Protein AF-0000000084929430 (afdb_homodimer)

Foldseek 3Di:
DPPPPVPVPQQFAEDEEQAEDQQLCSVVLQVLLCQFAVAAEAELCVQPLVVQLVVCVVVVHHSLEDDDPCCVPPRVVVSVVSQVVVCCVQSLVRGHYYYYDNCQVQLQDPVNVVVVVVVSVVRRHDYAYEYRAEDLVSSLVRLVVVPDSSCVVCNVVVVVVPVVDDSPDDRPDDHHYHYRYPPDPDHSSVSSSVVSVVVCVVSVHHTD/DPPPPVPPPQQFAEEEEQAEDQQLCSVVLQVLLCQFAVAAEAELCVQPLVVQLVVCVVVVHHSLEDDDPCCVPPRVVVSVVSQVVVCCVQSLVRGHYYYYDNCQVQLQDPVNVVVVVVVSVVRRHDYAYEYRAEDLVSSLVRLVVVPDSSCVVCNVVVVVVPVVDDSPDDRPDDHHYHYRYPPDPDHSSVSSSVVSVVVCVVSVHHTD

Structure (mmCIF, N/CA/C/O backbone):
data_AF-0000000084929430-model_v1
#
loop_
_entity.id
_entity.type
_entity.pdbx_description
1 polymer 'Putative P-loop ATPase'
#
loop_
_atom_site.group_PDB
_atom_site.id
_atom_site.type_symbol
_atom_site.label_atom_id
_atom_site.label_alt_id
_atom_site.label_comp_id
_atom_site.label_asym_id
_atom_site.label_entity_id
_atom_site.label_seq_id
_atom_site.pdbx_PDB_ins_code
_atom_site.Cartn_x
_atom_site.Cartn_y
_atom_site.Cartn_z
_atom_site.occupancy
_atom_site.B_iso_or_equiv
_atom_site.auth_seq_id
_atom_site.auth_comp_id
_atom_site.auth_asym_id
_atom_site.auth_atom_id
_atom_site.pdbx_PDB_model_num
ATOM 1 N N . MET A 1 1 ? -38.469 -23.625 24.766 1 29.19 1 MET A N 1
ATOM 2 C CA . MET A 1 1 ? -38.219 -22.484 23.891 1 29.19 1 MET A CA 1
ATOM 3 C C . MET A 1 1 ? -36.719 -22.156 23.828 1 29.19 1 MET A C 1
ATOM 5 O O . MET A 1 1 ? -36.156 -21.641 24.797 1 29.19 1 MET A O 1
ATOM 9 N N . SER A 1 2 ? -35.844 -23.062 23.25 1 34.91 2 SER A N 1
ATOM 10 C CA . SER A 1 2 ? -34.406 -23.016 23.078 1 34.91 2 SER A CA 1
ATOM 11 C C . SER A 1 2 ? -33.969 -21.734 22.359 1 34.91 2 SER A C 1
ATOM 13 O O . SER A 1 2 ? -34.375 -21.5 21.219 1 34.91 2 SER A O 1
ATOM 15 N N . THR A 1 3 ? -33.812 -20.656 23.125 1 34.12 3 THR A N 1
ATOM 16 C CA . THR A 1 3 ? -33.312 -19.391 22.578 1 34.12 3 THR A CA 1
ATOM 17 C C . THR A 1 3 ? -32.062 -19.641 21.703 1 34.12 3 THR A C 1
ATOM 19 O O . THR A 1 3 ? -31.078 -20.188 22.172 1 34.12 3 THR A O 1
ATOM 22 N N . HIS A 1 4 ? -32.188 -20.031 20.484 1 33.88 4 HIS A N 1
ATOM 23 C CA . HIS A 1 4 ? -31.094 -19.938 19.516 1 33.88 4 HIS A CA 1
ATOM 24 C C . HIS A 1 4 ? -30.328 -18.625 19.703 1 33.88 4 HIS A C 1
ATOM 26 O O . HIS A 1 4 ? -30.828 -17.547 19.375 1 33.88 4 HIS A O 1
ATOM 32 N N . VAL A 1 5 ? -29.672 -18.516 20.859 1 34.28 5 VAL A N 1
ATOM 33 C CA . VAL A 1 5 ? -28.734 -17.406 20.875 1 34.28 5 VAL A CA 1
ATOM 34 C C . VAL A 1 5 ? -28.016 -17.328 19.531 1 34.28 5 VAL A C 1
ATOM 36 O O . VAL A 1 5 ? -27.344 -18.297 19.125 1 34.28 5 VAL A O 1
ATOM 39 N N . ALA A 1 6 ? -28.562 -16.719 18.594 1 35.38 6 ALA A N 1
ATOM 40 C CA . ALA A 1 6 ? -27.766 -16.391 17.406 1 35.38 6 ALA A CA 1
ATOM 41 C C . ALA A 1 6 ? -26.312 -16.125 17.781 1 35.38 6 ALA A C 1
ATOM 43 O O . ALA A 1 6 ? -26.016 -15.234 18.578 1 35.38 6 ALA A O 1
ATOM 44 N N . THR A 1 7 ? -25.5 -17.062 18.188 1 39.06 7 THR A N 1
ATOM 45 C CA . THR A 1 7 ? -24.094 -16.75 18.344 1 39.06 7 THR A CA 1
ATOM 46 C C . THR A 1 7 ? -23.641 -15.695 17.344 1 39.06 7 THR A C 1
ATOM 48 O O . THR A 1 7 ? -23.719 -15.922 16.125 1 39.06 7 THR A O 1
ATOM 51 N N . SER A 1 8 ? -23.969 -14.516 17.438 1 41.84 8 SER A N 1
ATOM 52 C CA . SER A 1 8 ? -23.609 -13.367 16.609 1 41.84 8 SER A CA 1
ATOM 53 C C . SER A 1 8 ? -22.188 -13.5 16.047 1 41.84 8 SER A C 1
ATOM 55 O O . SER A 1 8 ? -21.219 -13.484 16.812 1 41.84 8 SER A O 1
ATOM 57 N N . GLN A 1 9 ? -21.828 -14.602 15.328 1 48.25 9 GLN A N 1
ATOM 58 C CA . GLN A 1 9 ? -20.516 -14.766 14.711 1 48.25 9 GLN A CA 1
ATOM 59 C C . GLN A 1 9 ? -19.906 -13.422 14.336 1 48.25 9 GLN A C 1
ATOM 61 O O . GLN A 1 9 ? -20.531 -12.617 13.641 1 48.25 9 GLN A O 1
ATOM 66 N N . ILE A 1 10 ? -19.188 -12.781 15.211 1 58.47 10 ILE A N 1
ATOM 67 C CA . ILE A 1 10 ? -18.5 -11.516 14.984 1 58.47 10 ILE A CA 1
ATOM 68 C C . ILE A 1 10 ? -17.875 -11.508 13.594 1 58.47 10 ILE A C 1
ATOM 70 O O . ILE A 1 10 ? -17.156 -12.438 13.219 1 58.47 10 ILE A O 1
ATOM 74 N N . GLU A 1 11 ? -18.312 -10.781 12.672 1 81.56 11 GLU A N 1
ATOM 75 C CA . GLU A 1 11 ? -17.859 -10.656 11.289 1 81.56 11 GLU A CA 1
ATOM 76 C C . GLU A 1 11 ? -16.391 -10.266 11.211 1 81.56 11 GLU A C 1
ATOM 78 O O . GLU A 1 11 ? -15.984 -9.25 11.781 1 81.56 11 GLU A O 1
ATOM 83 N N . ARG A 1 12 ? -15.492 -11.273 10.906 1 94.25 12 ARG A N 1
ATOM 84 C CA . ARG A 1 12 ? -14.055 -11.078 10.75 1 94.25 12 ARG A CA 1
ATOM 85 C C . ARG A 1 12 ? -13.758 -10.219 9.516 1 94.25 12 ARG A C 1
ATOM 87 O O . ARG A 1 12 ? -14.508 -10.25 8.539 1 94.25 12 ARG A O 1
ATOM 94 N N . VAL A 1 13 ? -12.781 -9.359 9.625 1 97.12 13 VAL A N 1
ATOM 95 C CA . VAL A 1 13 ? -12.344 -8.539 8.5 1 97.12 13 VAL A CA 1
ATOM 96 C C . VAL A 1 13 ? -11.539 -9.383 7.516 1 97.12 13 VAL A C 1
ATOM 98 O O . VAL A 1 13 ? -10.547 -10.008 7.895 1 97.12 13 VAL A O 1
ATOM 101 N N . PRO A 1 14 ? -11.938 -9.492 6.305 1 97.56 14 PRO A N 1
ATOM 102 C CA . PRO A 1 14 ? -11.25 -10.375 5.359 1 97.56 14 PRO A CA 1
ATOM 103 C C . PRO A 1 14 ? -9.852 -9.883 5.004 1 97.56 14 PRO A C 1
ATOM 105 O O . PRO A 1 14 ? -9.656 -8.695 4.746 1 97.56 14 PRO A O 1
ATOM 108 N N . LEU A 1 15 ? -8.922 -10.75 5.051 1 98.5 15 LEU A N 1
ATOM 109 C CA . LEU A 1 15 ? -7.598 -10.688 4.441 1 98.5 15 LEU A CA 1
ATOM 110 C C . LEU A 1 15 ? -7.406 -11.812 3.438 1 98.5 15 LEU A C 1
ATOM 112 O O . LEU A 1 15 ? -7.133 -12.953 3.824 1 98.5 15 LEU A O 1
ATOM 116 N N . VAL A 1 16 ? -7.508 -11.531 2.133 1 98.75 16 VAL A N 1
ATOM 117 C CA . VAL A 1 16 ? -7.445 -12.578 1.113 1 98.75 16 VAL A CA 1
ATOM 118 C C . VAL A 1 16 ? -6.102 -12.508 0.386 1 98.75 16 VAL A C 1
ATOM 120 O O . VAL A 1 16 ? -5.762 -11.477 -0.197 1 98.75 16 VAL A O 1
ATOM 123 N N . LEU A 1 17 ? -5.332 -13.539 0.458 1 98.88 17 LEU A N 1
ATOM 124 C CA . LEU A 1 17 ? -4.109 -13.68 -0.328 1 98.88 17 LEU A CA 1
ATOM 125 C C . LEU A 1 17 ? -4.414 -14.25 -1.707 1 98.88 17 LEU A C 1
ATOM 127 O O . LEU A 1 17 ? -4.883 -15.391 -1.822 1 98.88 17 LEU A O 1
ATOM 131 N N . VAL A 1 18 ? -4.246 -13.484 -2.725 1 98.94 18 VAL A N 1
ATOM 132 C CA . VAL A 1 18 ? -4.305 -13.977 -4.098 1 98.94 18 VAL A CA 1
ATOM 133 C C . VAL A 1 18 ? -2.912 -14.398 -4.555 1 98.94 18 VAL A C 1
ATOM 135 O O . VAL A 1 18 ? -2.053 -13.555 -4.812 1 98.94 18 VAL A O 1
ATOM 138 N N . ALA A 1 19 ? -2.74 -15.695 -4.668 1 98.88 19 ALA A N 1
ATOM 139 C CA . ALA A 1 19 ? -1.423 -16.297 -4.828 1 98.88 19 ALA A CA 1
ATOM 140 C C . ALA A 1 19 ? -1.37 -17.172 -6.086 1 98.88 19 ALA A C 1
ATOM 142 O O . ALA A 1 19 ? -2.41 -17.578 -6.613 1 98.88 19 ALA A O 1
ATOM 143 N N . GLY A 1 20 ? -0.155 -17.453 -6.559 1 98.44 20 GLY A N 1
ATOM 144 C CA . GLY A 1 20 ? 0.064 -18.266 -7.742 1 98.44 20 GLY A CA 1
ATOM 145 C C . GLY A 1 20 ? 1.37 -17.953 -8.445 1 98.44 20 GLY A C 1
ATOM 146 O O . GLY A 1 20 ? 2.129 -17.078 -8.008 1 98.44 20 GLY A O 1
ATOM 147 N N . PHE A 1 21 ? 1.632 -18.594 -9.523 1 97.62 21 PHE A N 1
ATOM 148 C CA . PHE A 1 21 ? 2.883 -18.484 -10.258 1 97.62 21 PHE A CA 1
ATOM 149 C C . PHE A 1 21 ? 2.908 -17.203 -11.086 1 97.62 21 PHE A C 1
ATOM 151 O O . PHE A 1 21 ? 1.863 -16.609 -11.344 1 97.62 21 PHE A O 1
ATOM 158 N N . ALA A 1 22 ? 4.176 -16.766 -11.445 1 96.75 22 ALA A N 1
ATOM 159 C CA . ALA A 1 22 ? 4.289 -15.719 -12.453 1 96.75 22 ALA A CA 1
ATOM 160 C C . ALA A 1 22 ? 3.545 -16.094 -13.734 1 96.75 22 ALA A C 1
ATOM 162 O O . ALA A 1 22 ? 3.678 -17.219 -14.227 1 96.75 22 ALA A O 1
ATOM 163 N N . GLY A 1 23 ? 2.688 -15.242 -14.156 1 97 23 GLY A N 1
ATOM 164 C CA . GLY A 1 23 ? 1.966 -15.492 -15.398 1 97 23 GLY A CA 1
ATOM 165 C C . GLY A 1 23 ? 0.676 -16.266 -15.188 1 97 23 GLY A C 1
ATOM 166 O O . GLY A 1 23 ? -0.023 -16.594 -16.156 1 97 23 GLY A O 1
ATOM 167 N N . SER A 1 24 ? 0.352 -16.547 -13.93 1 97.94 24 SER A N 1
ATOM 168 C CA . SER A 1 24 ? -0.845 -17.344 -13.68 1 97.94 24 SER A CA 1
ATOM 169 C C . SER A 1 24 ? -2.105 -16.484 -13.758 1 97.94 24 SER A C 1
ATOM 171 O O . SER A 1 24 ? -3.215 -17.016 -13.844 1 97.94 24 SER A O 1
ATOM 173 N N . GLY A 1 25 ? -1.987 -15.188 -13.633 1 97.88 25 GLY A N 1
ATOM 174 C CA . GLY A 1 25 ? -3.137 -14.297 -13.719 1 97.88 25 GLY A CA 1
ATOM 175 C C . GLY A 1 25 ? -3.586 -13.766 -12.375 1 97.88 25 GLY A C 1
ATOM 176 O O . GLY A 1 25 ? -4.703 -13.266 -12.242 1 97.88 25 GLY A O 1
ATOM 177 N N . LYS A 1 26 ? -2.756 -13.836 -11.344 1 97.94 26 LYS A N 1
ATOM 178 C CA . LYS A 1 26 ? -3.102 -13.359 -10.008 1 97.94 26 LYS A CA 1
ATOM 179 C C . LYS A 1 26 ? -3.467 -11.875 -10.031 1 97.94 26 LYS A C 1
ATOM 181 O O . LYS A 1 26 ? -4.41 -11.453 -9.352 1 97.94 26 LYS A O 1
ATOM 186 N N . SER A 1 27 ? -2.668 -11.062 -10.797 1 97.69 27 SER A N 1
ATOM 187 C CA . SER A 1 27 ? -2.934 -9.633 -10.836 1 97.69 27 SER A CA 1
ATOM 188 C C . SER A 1 27 ? -4.336 -9.344 -11.359 1 97.69 27 SER A C 1
ATOM 190 O O . SER A 1 27 ? -5.078 -8.555 -10.773 1 97.69 27 SER A O 1
ATOM 192 N N . GLU A 1 28 ? -4.688 -10.016 -12.414 1 97.62 28 GLU A N 1
ATOM 193 C CA . GLU A 1 28 ? -6.027 -9.844 -12.977 1 97.62 28 GLU A CA 1
ATOM 194 C C . GLU A 1 28 ? -7.094 -10.383 -12.023 1 97.62 28 GLU A C 1
ATOM 196 O O . GLU A 1 28 ? -8.133 -9.742 -11.828 1 97.62 28 GLU A O 1
ATOM 201 N N . ALA A 1 29 ? -6.859 -11.523 -11.445 1 98.75 29 ALA A N 1
ATOM 202 C CA . ALA A 1 29 ? -7.805 -12.094 -10.492 1 98.75 29 ALA A CA 1
ATOM 203 C C . ALA A 1 29 ? -8.023 -11.156 -9.312 1 98.75 29 ALA A C 1
ATOM 205 O O . ALA A 1 29 ? -9.148 -10.969 -8.852 1 98.75 29 ALA A O 1
ATOM 206 N N . GLY A 1 30 ? -6.949 -10.594 -8.781 1 98.69 30 GLY A N 1
ATOM 207 C CA . GLY A 1 30 ? -7.051 -9.641 -7.684 1 98.69 30 GLY A CA 1
ATOM 208 C C . GLY A 1 30 ? -7.914 -8.438 -8.023 1 98.69 30 GLY A C 1
ATOM 209 O O . GLY A 1 30 ? -8.758 -8.031 -7.223 1 98.69 30 GLY A O 1
ATOM 210 N N . LYS A 1 31 ? -7.688 -7.887 -9.195 1 98 31 LYS A N 1
ATOM 211 C CA . LYS A 1 31 ? -8.461 -6.734 -9.648 1 98 31 LYS A CA 1
ATOM 212 C C . LYS A 1 31 ? -9.945 -7.074 -9.758 1 98 31 LYS A C 1
ATOM 214 O O . LYS A 1 31 ? -10.797 -6.316 -9.297 1 98 31 LYS A O 1
ATOM 219 N N . LEU A 1 32 ? -10.234 -8.219 -10.375 1 98.38 32 LEU A N 1
ATOM 220 C CA . LEU A 1 32 ? -11.617 -8.656 -10.539 1 98.38 32 LEU A CA 1
ATOM 221 C C . LEU A 1 32 ? -12.273 -8.898 -9.18 1 98.38 32 LEU A C 1
ATOM 223 O O . LEU A 1 32 ? -13.445 -8.562 -8.992 1 98.38 32 LEU A O 1
ATOM 227 N N . LEU A 1 33 ? -11.523 -9.477 -8.258 1 98.44 33 LEU A N 1
ATOM 228 C CA . LEU A 1 33 ? -12.047 -9.727 -6.918 1 98.44 33 LEU A CA 1
ATOM 229 C C . LEU A 1 33 ? -12.352 -8.406 -6.203 1 98.44 33 LEU A C 1
ATOM 231 O O . LEU A 1 33 ? -13.383 -8.289 -5.531 1 98.44 33 LEU A O 1
ATOM 235 N N . SER A 1 34 ? -11.469 -7.457 -6.344 1 97.88 34 SER A N 1
ATOM 236 C CA . SER A 1 34 ? -11.68 -6.137 -5.754 1 97.88 34 SER A CA 1
ATOM 237 C C . SER A 1 34 ? -12.914 -5.465 -6.332 1 97.88 34 SER A C 1
ATOM 239 O O . SER A 1 34 ? -13.711 -4.879 -5.594 1 97.88 34 SER A O 1
ATOM 241 N N . LEU A 1 35 ? -13.07 -5.582 -7.586 1 96.19 35 LEU A N 1
ATOM 242 C CA . LEU A 1 35 ? -14.25 -5.02 -8.242 1 96.19 35 LEU A CA 1
ATOM 243 C C . LEU A 1 35 ? -15.523 -5.668 -7.723 1 96.19 35 LEU A C 1
ATOM 245 O O . LEU A 1 35 ? -16.531 -4.984 -7.496 1 96.19 35 LEU A O 1
ATOM 249 N N . ALA A 1 36 ? -15.477 -6.949 -7.52 1 96.88 36 ALA A N 1
ATOM 250 C CA . ALA A 1 36 ? -16.656 -7.711 -7.129 1 96.88 36 ALA A CA 1
ATOM 251 C C . ALA A 1 36 ? -17 -7.465 -5.664 1 96.88 36 ALA A C 1
ATOM 253 O O . ALA A 1 36 ? -18.172 -7.527 -5.281 1 96.88 36 ALA A O 1
ATOM 254 N N . THR A 1 37 ? -16.031 -7.156 -4.812 1 96.12 37 THR A N 1
ATOM 255 C CA . THR A 1 37 ? -16.266 -7.117 -3.373 1 96.12 37 THR A CA 1
ATOM 256 C C . THR A 1 37 ? -16.203 -5.684 -2.854 1 96.12 37 THR A C 1
ATOM 258 O O . THR A 1 37 ? -16.703 -5.387 -1.768 1 96.12 37 THR A O 1
ATOM 261 N N . GLY A 1 38 ? -15.422 -4.82 -3.551 1 95.19 38 GLY A N 1
ATOM 262 C CA . GLY A 1 38 ? -15.148 -3.479 -3.062 1 95.19 38 GLY A CA 1
ATOM 263 C C . GLY A 1 38 ? -14 -3.428 -2.068 1 95.19 38 GLY A C 1
ATOM 264 O O . GLY A 1 38 ? -13.75 -2.387 -1.46 1 95.19 38 GLY A O 1
ATOM 265 N N . TRP A 1 39 ? -13.32 -4.586 -1.901 1 97.25 39 TRP A N 1
ATOM 266 C CA . TRP A 1 39 ? -12.242 -4.648 -0.924 1 97.25 39 TRP A CA 1
ATOM 267 C C . TRP A 1 39 ? -10.969 -4.012 -1.477 1 97.25 39 TRP A C 1
ATOM 269 O O . TRP A 1 39 ? -10.742 -4.016 -2.689 1 97.25 39 TRP A O 1
ATOM 279 N N . SER A 1 40 ? -10.141 -3.449 -0.607 1 98.06 40 SER A N 1
ATOM 280 C CA . SER A 1 40 ? -8.891 -2.805 -0.985 1 98.06 40 SER A CA 1
ATOM 281 C C . SER A 1 40 ? -7.93 -3.799 -1.634 1 98.06 40 SER A C 1
ATOM 283 O O . SER A 1 40 ? -7.805 -4.938 -1.179 1 98.06 40 SER A O 1
ATOM 285 N N . LEU A 1 41 ? -7.234 -3.336 -2.684 1 98.75 41 LEU A N 1
ATOM 286 C CA . LEU A 1 41 ? -6.297 -4.148 -3.447 1 98.75 41 LEU A CA 1
ATOM 287 C C . LEU A 1 41 ? -4.859 -3.699 -3.199 1 98.75 41 LEU A C 1
ATOM 289 O O . LEU A 1 41 ? -4.504 -2.557 -3.496 1 98.75 41 LEU A O 1
ATOM 293 N N . LEU A 1 42 ? -4.074 -4.59 -2.631 1 98.88 42 LEU A N 1
ATOM 294 C CA . LEU A 1 42 ? -2.654 -4.344 -2.414 1 98.88 42 LEU A CA 1
ATOM 295 C C . LEU A 1 42 ? -1.804 -5.344 -3.188 1 98.88 42 LEU A C 1
ATOM 297 O O . LEU A 1 42 ? -1.709 -6.512 -2.805 1 98.88 42 LEU A O 1
ATOM 301 N N . ASP A 1 43 ? -1.207 -4.902 -4.285 1 98.81 43 ASP A N 1
ATOM 302 C CA . ASP A 1 43 ? -0.33 -5.703 -5.137 1 98.81 43 ASP A CA 1
ATOM 303 C C . ASP A 1 43 ? 1.138 -5.453 -4.797 1 98.81 43 ASP A C 1
ATOM 305 O O . ASP A 1 43 ? 1.594 -4.309 -4.785 1 98.81 43 ASP A O 1
ATOM 309 N N . LYS A 1 44 ? 1.853 -6.52 -4.551 1 98.81 44 LYS A N 1
ATOM 310 C CA . LYS A 1 44 ? 3.248 -6.43 -4.129 1 98.81 44 LYS A CA 1
ATOM 311 C C . LYS A 1 44 ? 4.07 -5.625 -5.129 1 98.81 44 LYS A C 1
ATOM 313 O O . LYS A 1 44 ? 4.867 -4.766 -4.742 1 98.81 44 LYS A O 1
ATOM 318 N N . ASP A 1 45 ? 3.918 -5.859 -6.406 1 98.06 45 ASP A N 1
ATOM 319 C CA . ASP A 1 45 ? 4.727 -5.199 -7.426 1 98.06 45 ASP A CA 1
ATOM 320 C C . ASP A 1 45 ? 4.375 -3.717 -7.531 1 98.06 45 ASP A C 1
ATOM 322 O O . ASP A 1 45 ? 5.262 -2.867 -7.637 1 98.06 45 ASP A O 1
ATOM 326 N N . THR A 1 46 ? 3.111 -3.402 -7.492 1 97.94 46 THR A N 1
ATOM 327 C CA . THR A 1 46 ? 2.693 -2.006 -7.551 1 97.94 46 THR A CA 1
ATOM 328 C C . THR A 1 46 ? 3.262 -1.222 -6.371 1 97.94 46 THR A C 1
ATOM 330 O O . THR A 1 46 ? 3.773 -0.113 -6.547 1 97.94 46 THR A O 1
ATOM 333 N N . LEU A 1 47 ? 3.258 -1.816 -5.211 1 97.75 47 LEU A N 1
ATOM 334 C CA . LEU A 1 47 ? 3.613 -1.173 -3.951 1 97.75 47 LEU A CA 1
ATOM 335 C C . LEU A 1 47 ? 5.117 -0.95 -3.859 1 97.75 47 LEU A C 1
ATOM 337 O O . LEU A 1 47 ? 5.574 -0.042 -3.162 1 97.75 47 LEU A O 1
ATOM 341 N N . THR A 1 48 ? 5.895 -1.809 -4.605 1 98.81 48 THR A N 1
ATOM 342 C CA . THR A 1 48 ? 7.293 -1.845 -4.184 1 98.81 48 THR A CA 1
ATOM 343 C C . THR A 1 48 ? 8.219 -1.593 -5.363 1 98.81 48 THR A C 1
ATOM 345 O O . THR A 1 48 ? 9.398 -1.271 -5.18 1 98.81 48 THR A O 1
ATOM 348 N N . ARG A 1 49 ? 7.785 -1.679 -6.582 1 98.5 49 ARG A N 1
ATOM 349 C CA . ARG A 1 49 ? 8.641 -1.811 -7.758 1 98.5 49 ARG A CA 1
ATOM 350 C C . ARG A 1 49 ? 9.625 -0.647 -7.852 1 98.5 49 ARG A C 1
ATOM 352 O O . ARG A 1 49 ? 10.82 -0.853 -8.062 1 98.5 49 ARG A O 1
ATOM 359 N N . PRO A 1 50 ? 9.18 0.64 -7.711 1 98.75 50 PRO A N 1
ATOM 360 C CA . PRO A 1 50 ? 10.148 1.734 -7.84 1 98.75 50 PRO A CA 1
ATOM 361 C C . PRO A 1 50 ? 11.312 1.611 -6.859 1 98.75 50 PRO A C 1
ATOM 363 O O . PRO A 1 50 ? 12.469 1.807 -7.238 1 98.75 50 PRO A O 1
ATOM 366 N N . LEU A 1 51 ? 11.008 1.255 -5.645 1 98.94 51 LEU A N 1
ATOM 367 C CA . LEU A 1 51 ? 12.047 1.11 -4.633 1 98.94 51 LEU A CA 1
ATOM 368 C C . LEU A 1 51 ? 12.859 -0.164 -4.863 1 98.94 51 LEU A C 1
ATOM 370 O O . LEU A 1 51 ? 14.078 -0.174 -4.672 1 98.94 51 LEU A O 1
ATOM 374 N N . THR A 1 52 ? 12.172 -1.268 -5.266 1 98.88 52 THR A N 1
ATOM 375 C CA . THR A 1 52 ? 12.82 -2.547 -5.543 1 98.88 52 THR A CA 1
ATOM 376 C C . THR A 1 52 ? 13.891 -2.387 -6.617 1 98.88 52 THR A C 1
ATOM 378 O O . THR A 1 52 ? 15.031 -2.816 -6.434 1 98.88 52 THR A O 1
ATOM 381 N N . GLU A 1 53 ? 13.547 -1.734 -7.695 1 98.81 53 GLU A N 1
ATOM 382 C CA . GLU A 1 53 ? 14.469 -1.568 -8.812 1 98.81 53 GLU A CA 1
ATOM 383 C C . GLU A 1 53 ? 15.664 -0.706 -8.422 1 98.81 53 GLU A C 1
ATOM 385 O O . GLU A 1 53 ? 16.797 -1.012 -8.781 1 98.81 53 GLU A O 1
ATOM 390 N N . SER A 1 54 ? 15.391 0.344 -7.68 1 98.88 54 SER A N 1
ATOM 391 C CA . SER A 1 54 ? 16.469 1.218 -7.23 1 98.88 54 SER A CA 1
ATOM 392 C C . SER A 1 54 ? 17.391 0.497 -6.258 1 98.88 54 SER A C 1
ATOM 394 O O . SER A 1 54 ? 18.609 0.663 -6.316 1 98.88 54 SER A O 1
ATOM 396 N N . LEU A 1 55 ? 16.844 -0.317 -5.371 1 98.88 55 LEU A N 1
ATOM 397 C CA . LEU A 1 55 ? 17.656 -1.073 -4.418 1 98.88 55 LEU A CA 1
ATOM 398 C C . LEU A 1 55 ? 18.531 -2.092 -5.137 1 98.88 55 LEU A C 1
ATOM 400 O O . LEU A 1 55 ? 19.719 -2.211 -4.84 1 98.88 55 LEU A O 1
ATOM 404 N N . LEU A 1 56 ? 17.922 -2.811 -6.082 1 98.81 56 LEU A N 1
ATOM 405 C CA . LEU A 1 56 ? 18.688 -3.771 -6.859 1 98.81 56 LEU A CA 1
ATOM 406 C C . LEU A 1 56 ? 19.859 -3.09 -7.559 1 98.81 56 LEU A C 1
ATOM 408 O O . LEU A 1 56 ? 20.984 -3.596 -7.527 1 98.81 56 LEU A O 1
ATOM 412 N N . THR A 1 57 ? 19.609 -1.916 -8.117 1 98.69 57 THR A N 1
ATOM 413 C CA . THR A 1 57 ? 20.656 -1.149 -8.781 1 98.69 57 THR A CA 1
ATOM 414 C C . THR A 1 57 ? 21.734 -0.728 -7.789 1 98.69 57 THR A C 1
ATOM 416 O O . THR A 1 57 ? 22.938 -0.895 -8.047 1 98.69 57 THR A O 1
ATOM 419 N N . ALA A 1 58 ? 21.344 -0.248 -6.652 1 98.75 58 ALA A N 1
ATOM 420 C CA . ALA A 1 58 ? 22.281 0.23 -5.637 1 98.75 58 ALA A CA 1
ATOM 421 C C . ALA A 1 58 ? 23.141 -0.909 -5.109 1 98.75 58 ALA A C 1
ATOM 423 O O . ALA A 1 58 ? 24.297 -0.691 -4.711 1 98.75 58 ALA A O 1
ATOM 424 N N . LEU A 1 59 ? 22.656 -2.105 -5.141 1 98.38 59 LEU A N 1
ATOM 425 C CA . LEU A 1 59 ? 23.359 -3.281 -4.656 1 98.38 59 LEU A CA 1
ATOM 426 C C . LEU A 1 59 ? 24.234 -3.879 -5.758 1 98.38 59 LEU A C 1
ATOM 428 O O . LEU A 1 59 ? 24.859 -4.926 -5.566 1 98.38 59 LEU A O 1
ATOM 432 N N . GLY A 1 60 ? 24.203 -3.273 -6.91 1 97.81 60 GLY A N 1
ATOM 433 C CA . GLY A 1 60 ? 25.062 -3.709 -8.008 1 97.81 60 GLY A CA 1
ATOM 434 C C . GLY A 1 60 ? 24.406 -4.746 -8.898 1 97.81 60 GLY A C 1
ATOM 435 O O . GLY A 1 60 ? 25.078 -5.449 -9.648 1 97.81 60 GLY A O 1
ATOM 436 N N . GLY A 1 61 ? 23.125 -4.867 -8.734 1 97.5 61 GLY A N 1
ATOM 437 C CA . GLY A 1 61 ? 22.406 -5.852 -9.516 1 97.5 61 GLY A CA 1
ATOM 438 C C . GLY A 1 61 ? 21.594 -5.234 -10.648 1 97.5 61 GLY A C 1
ATOM 439 O O . GLY A 1 61 ? 21.641 -4.023 -10.859 1 97.5 61 GLY A O 1
ATOM 440 N N . ASP A 1 62 ? 20.875 -6.078 -11.422 1 97.62 62 ASP A N 1
ATOM 441 C CA . ASP A 1 62 ? 19.938 -5.699 -12.461 1 97.62 62 ASP A CA 1
ATOM 442 C C . ASP A 1 62 ? 18.594 -5.27 -11.859 1 97.62 62 ASP A C 1
ATOM 444 O O . ASP A 1 62 ? 18 -6.004 -11.07 1 97.62 62 ASP A O 1
ATOM 448 N N . PRO A 1 63 ? 18.141 -4.078 -12.172 1 98.12 63 PRO A N 1
ATOM 449 C CA . PRO A 1 63 ? 16.859 -3.609 -11.609 1 98.12 63 PRO A CA 1
ATOM 450 C C . PRO A 1 63 ? 15.695 -4.523 -11.953 1 98.12 63 PRO A C 1
ATOM 452 O O . PRO A 1 63 ? 14.672 -4.504 -11.266 1 98.12 63 PRO A O 1
ATOM 455 N N . ASP A 1 64 ? 15.812 -5.375 -12.961 1 97.12 64 ASP A N 1
ATOM 456 C CA . ASP A 1 64 ? 14.727 -6.25 -13.383 1 97.12 64 ASP A CA 1
ATOM 457 C C . ASP A 1 64 ? 14.891 -7.652 -12.805 1 97.12 64 ASP A C 1
ATOM 459 O O . ASP A 1 64 ? 14.055 -8.531 -13.031 1 97.12 64 ASP A O 1
ATOM 463 N N . ASP A 1 65 ? 15.883 -7.828 -11.992 1 96.19 65 ASP A N 1
ATOM 464 C CA . ASP A 1 65 ? 16.203 -9.125 -11.391 1 96.19 65 ASP A CA 1
ATOM 465 C C . ASP A 1 65 ? 15.086 -9.578 -10.453 1 96.19 65 ASP A C 1
ATOM 467 O O . ASP A 1 65 ? 14.648 -8.812 -9.586 1 96.19 65 ASP A O 1
ATOM 471 N N . ARG A 1 66 ? 14.633 -10.828 -10.617 1 96.75 66 ARG A N 1
ATOM 472 C CA . ARG A 1 66 ? 13.68 -11.453 -9.703 1 96.75 66 ARG A CA 1
ATOM 473 C C . ARG A 1 66 ? 14.031 -12.922 -9.461 1 96.75 66 ARG A C 1
ATOM 475 O 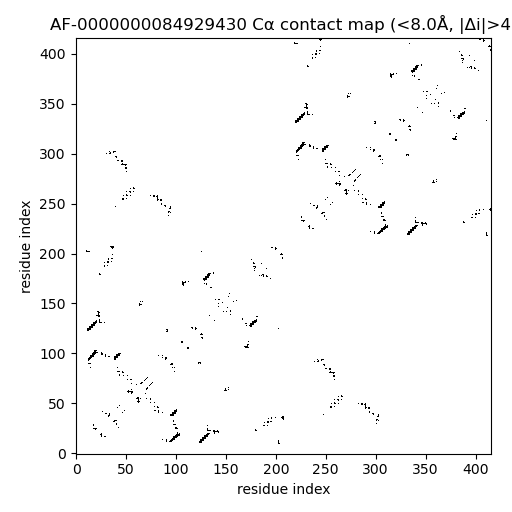O . ARG A 1 66 ? 13.164 -13.727 -9.117 1 96.75 66 ARG A O 1
ATOM 482 N N . HIS A 1 67 ? 15.227 -13.281 -9.672 1 93.5 67 HIS A N 1
ATOM 483 C CA . HIS A 1 67 ? 15.531 -14.711 -9.672 1 93.5 67 HIS A CA 1
ATOM 484 C C . HIS A 1 67 ? 16.828 -14.992 -8.906 1 93.5 67 HIS A C 1
ATOM 486 O O . HIS A 1 67 ? 17.062 -16.125 -8.469 1 93.5 67 HIS A O 1
ATOM 492 N N . SER A 1 68 ? 17.719 -14.055 -8.758 1 95.88 68 SER A N 1
ATOM 493 C CA . SER A 1 68 ? 19.047 -14.266 -8.211 1 95.88 68 SER A CA 1
ATOM 494 C C . SER A 1 68 ? 19 -14.414 -6.691 1 95.88 68 SER A C 1
ATOM 496 O O . SER A 1 68 ? 18.016 -14.039 -6.055 1 95.88 68 SER A O 1
ATOM 498 N N . PRO A 1 69 ? 20.094 -14.938 -6.109 1 96.62 69 PRO A N 1
ATOM 499 C CA . PRO A 1 69 ? 20.203 -14.945 -4.648 1 96.62 69 PRO A CA 1
ATOM 500 C C . PRO A 1 69 ? 20.156 -13.547 -4.047 1 96.62 69 PRO A C 1
ATOM 502 O O . PRO A 1 69 ? 19.594 -13.352 -2.967 1 96.62 69 PRO A O 1
ATOM 505 N N . LEU A 1 70 ? 20.75 -12.594 -4.77 1 97.81 70 LEU A N 1
ATOM 506 C CA . LEU A 1 70 ? 20.703 -11.211 -4.309 1 97.81 70 LEU A CA 1
ATOM 507 C C . LEU A 1 70 ? 19.266 -10.75 -4.113 1 97.81 70 LEU A C 1
ATOM 509 O O . LEU A 1 70 ? 18.906 -10.242 -3.047 1 97.81 70 LEU A O 1
ATOM 513 N N . TYR A 1 71 ? 18.453 -10.984 -5.129 1 98.25 71 TYR A N 1
ATOM 514 C CA . TYR A 1 71 ? 17.047 -10.625 -5.039 1 98.25 71 TYR A CA 1
ATOM 515 C C . TYR A 1 71 ? 16.344 -11.43 -3.947 1 98.25 71 TYR A C 1
ATOM 517 O O . TYR A 1 71 ? 15.688 -10.859 -3.078 1 98.25 71 TYR A O 1
ATOM 525 N N . GLY A 1 72 ? 16.484 -12.703 -3.953 1 97.69 72 GLY A N 1
ATOM 526 C CA . GLY A 1 72 ? 15.781 -13.594 -3.053 1 97.69 72 GLY A CA 1
ATOM 527 C C . GLY A 1 72 ? 16.125 -13.375 -1.593 1 97.69 72 GLY A C 1
ATOM 528 O O . GLY A 1 72 ? 15.273 -13.492 -0.717 1 97.69 72 GLY A O 1
ATOM 529 N N . GLU A 1 73 ? 17.359 -12.969 -1.28 1 97.94 73 GLU A N 1
ATOM 530 C CA . GLU A 1 73 ? 17.828 -12.891 0.097 1 97.94 73 GLU A CA 1
ATOM 531 C C . GLU A 1 73 ? 17.766 -11.461 0.624 1 97.94 73 GLU A C 1
ATOM 533 O O . GLU A 1 73 ? 17.5 -11.242 1.807 1 97.94 73 GLU A O 1
ATOM 538 N N . ARG A 1 74 ? 17.875 -10.492 -0.28 1 98.19 74 ARG A N 1
ATOM 539 C CA . ARG A 1 74 ? 18.078 -9.141 0.228 1 98.19 74 ARG A CA 1
ATOM 540 C C . ARG A 1 74 ? 16.922 -8.234 -0.135 1 98.19 74 ARG A C 1
ATOM 542 O O . ARG A 1 74 ? 16.719 -7.184 0.483 1 98.19 74 ARG A O 1
ATOM 549 N N . VAL A 1 75 ? 16.172 -8.578 -1.148 1 98.81 75 VAL A N 1
ATOM 550 C CA . VAL A 1 75 ? 15.18 -7.637 -1.647 1 98.81 75 VAL A CA 1
ATOM 551 C C . VAL A 1 75 ? 13.773 -8.211 -1.449 1 98.81 75 VAL A C 1
ATOM 553 O O . VAL A 1 75 ? 12.914 -7.562 -0.85 1 98.81 75 VAL A O 1
ATOM 556 N N . ARG A 1 76 ? 13.547 -9.508 -1.849 1 98.69 76 ARG A N 1
ATOM 557 C CA . ARG A 1 76 ? 12.234 -10.141 -1.79 1 98.69 76 ARG A CA 1
ATOM 558 C C . ARG A 1 76 ? 11.648 -10.062 -0.384 1 98.69 76 ARG A C 1
ATOM 560 O O . ARG A 1 76 ? 10.484 -9.695 -0.212 1 98.69 76 ARG A O 1
ATOM 567 N N . PRO A 1 77 ? 12.445 -10.328 0.679 1 98.75 77 PRO A N 1
ATOM 568 C CA . PRO A 1 77 ? 11.844 -10.266 2.014 1 98.75 77 PRO A CA 1
ATOM 569 C C . PRO A 1 77 ? 11.312 -8.883 2.359 1 98.75 77 PRO A C 1
ATOM 571 O O . PRO A 1 77 ? 10.297 -8.758 3.047 1 98.75 77 PRO A O 1
ATOM 574 N N . LEU A 1 78 ? 11.969 -7.867 1.884 1 98.88 78 LEU A N 1
ATOM 575 C CA . LEU A 1 78 ? 11.555 -6.492 2.156 1 98.88 78 LEU A CA 1
ATOM 576 C C . LEU A 1 78 ? 10.258 -6.16 1.419 1 98.88 78 LEU A C 1
ATOM 578 O O . LEU A 1 78 ? 9.406 -5.445 1.948 1 98.88 78 LEU A O 1
ATOM 582 N N . GLU A 1 79 ? 10.109 -6.672 0.186 1 98.88 79 GLU A N 1
ATOM 583 C CA . GLU A 1 79 ? 8.875 -6.488 -0.561 1 98.88 79 GLU A CA 1
ATOM 584 C C . GLU A 1 79 ? 7.68 -7.062 0.2 1 98.88 79 GLU A C 1
ATOM 586 O O . GLU A 1 79 ? 6.648 -6.402 0.331 1 98.88 79 GLU A O 1
ATOM 591 N N . TYR A 1 80 ? 7.832 -8.25 0.706 1 98.88 80 TYR A N 1
ATOM 592 C CA . TYR A 1 80 ? 6.742 -8.914 1.41 1 98.88 80 TYR A CA 1
ATOM 593 C C . TYR A 1 80 ? 6.473 -8.25 2.754 1 98.88 80 TYR A C 1
ATOM 595 O O . TYR A 1 80 ? 5.328 -8.195 3.211 1 98.88 80 TYR A O 1
ATOM 603 N N . GLU A 1 81 ? 7.516 -7.762 3.389 1 98.81 81 GLU A N 1
ATOM 604 C CA . GLU A 1 81 ? 7.32 -7.02 4.629 1 98.81 81 GLU A CA 1
ATOM 605 C C . GLU A 1 81 ? 6.484 -5.762 4.395 1 98.81 81 GLU A C 1
ATOM 607 O O . GLU A 1 81 ? 5.543 -5.488 5.141 1 98.81 81 GLU A O 1
ATOM 612 N N . CYS A 1 82 ? 6.844 -5.023 3.346 1 98.88 82 CYS A N 1
ATOM 613 C CA . CYS A 1 82 ? 6.062 -3.844 2.984 1 98.88 82 CYS A CA 1
ATOM 614 C C . CYS A 1 82 ? 4.605 -4.215 2.719 1 98.88 82 CYS A C 1
ATOM 616 O O . CYS A 1 82 ? 3.691 -3.574 3.238 1 98.88 82 CYS A O 1
ATOM 618 N N . LEU A 1 83 ? 4.41 -5.277 1.95 1 98.94 83 LEU A N 1
ATOM 619 C CA . LEU A 1 83 ? 3.064 -5.727 1.6 1 98.94 83 LEU A CA 1
ATOM 620 C C . LEU A 1 83 ? 2.27 -6.094 2.85 1 98.94 83 LEU A C 1
ATOM 622 O O . LEU A 1 83 ? 1.179 -5.562 3.072 1 98.94 83 LEU A O 1
ATOM 626 N N . MET A 1 84 ? 2.818 -6.875 3.707 1 98.75 84 MET A N 1
ATOM 627 C CA . MET A 1 84 ? 2.07 -7.414 4.84 1 98.75 84 MET A CA 1
ATOM 628 C C . MET A 1 84 ? 1.852 -6.344 5.906 1 98.75 84 MET A C 1
ATOM 630 O O . MET A 1 84 ? 0.804 -6.312 6.555 1 98.75 84 MET A O 1
ATOM 634 N N . LYS A 1 85 ? 2.809 -5.445 6.133 1 98.56 85 LYS A N 1
ATOM 635 C CA . LYS A 1 85 ? 2.598 -4.336 7.062 1 98.56 85 LYS A CA 1
ATOM 636 C C . LYS A 1 85 ? 1.422 -3.469 6.629 1 98.56 85 LYS A C 1
ATOM 638 O O . LYS A 1 85 ? 0.612 -3.049 7.457 1 98.56 85 LYS A O 1
ATOM 643 N N . THR A 1 86 ? 1.359 -3.229 5.332 1 98.75 86 THR A N 1
ATOM 644 C CA . THR A 1 86 ? 0.263 -2.422 4.805 1 98.75 86 THR A CA 1
ATOM 645 C C . THR A 1 86 ? -1.067 -3.152 4.957 1 98.75 86 THR A C 1
ATOM 647 O O . THR A 1 86 ? -2.076 -2.547 5.324 1 98.75 86 THR A O 1
ATOM 650 N N . CYS A 1 87 ? -1.067 -4.469 4.691 1 98.75 87 CYS A N 1
ATOM 651 C CA . CYS A 1 87 ? -2.268 -5.273 4.898 1 98.75 87 CYS A CA 1
ATOM 652 C C . CYS A 1 87 ? -2.752 -5.168 6.34 1 98.75 87 CYS A C 1
ATOM 654 O O . CYS A 1 87 ? -3.926 -4.887 6.59 1 98.75 87 CYS A O 1
ATOM 656 N N . TRP A 1 88 ? -1.862 -5.312 7.285 1 98.25 88 TRP A N 1
ATOM 657 C CA . TRP A 1 88 ? -2.227 -5.344 8.695 1 98.25 88 TRP A CA 1
ATOM 658 C C . TRP A 1 88 ? -2.75 -3.986 9.156 1 98.25 88 TRP A C 1
ATOM 660 O O . TRP A 1 88 ? -3.701 -3.912 9.938 1 98.25 88 TRP A O 1
ATOM 670 N N . GLU A 1 89 ? -2.129 -2.953 8.672 1 97.75 89 GLU A N 1
ATOM 671 C CA . GLU A 1 89 ? -2.598 -1.623 9.047 1 97.75 89 GLU A CA 1
ATOM 672 C C . GLU A 1 89 ? -4.062 -1.427 8.672 1 97.75 89 GLU A C 1
ATOM 674 O O . GLU A 1 89 ? -4.82 -0.795 9.414 1 97.75 89 GLU A O 1
ATOM 679 N N . ASN A 1 90 ? -4.465 -1.959 7.555 1 97.94 90 ASN A N 1
ATOM 680 C CA . ASN A 1 90 ? -5.848 -1.834 7.109 1 97.94 90 ASN A CA 1
ATOM 681 C C . ASN A 1 90 ? -6.77 -2.785 7.867 1 97.94 90 ASN A C 1
ATOM 683 O O . ASN A 1 90 ? -7.77 -2.357 8.445 1 97.94 90 ASN A O 1
ATOM 687 N N . VAL A 1 91 ? -6.422 -4.02 7.953 1 96.94 91 VAL A N 1
ATOM 688 C CA . VAL A 1 91 ? -7.328 -5.004 8.539 1 96.94 91 VAL A CA 1
ATOM 689 C C . VAL A 1 91 ? -7.516 -4.711 10.023 1 96.94 91 VAL A C 1
ATOM 691 O O . VAL A 1 91 ? -8.594 -4.945 10.578 1 96.94 91 VAL A O 1
ATOM 694 N N . GLU A 1 92 ? -6.512 -4.211 10.656 1 93.94 92 GLU A N 1
ATOM 695 C CA . GLU A 1 92 ? -6.609 -3.869 12.07 1 93.94 92 GLU A CA 1
ATOM 696 C C . GLU A 1 92 ? -7.562 -2.701 12.297 1 93.94 92 GLU A C 1
ATOM 698 O O . GLU A 1 92 ? -8.031 -2.479 13.414 1 93.94 92 GLU A O 1
ATOM 703 N N . HIS A 1 93 ? -7.863 -1.997 11.227 1 91.62 93 HIS A N 1
ATOM 704 C CA . HIS A 1 93 ? -8.797 -0.88 11.32 1 91.62 93 HIS A CA 1
ATOM 705 C C . HIS A 1 93 ? -10.102 -1.195 10.602 1 91.62 93 HIS A C 1
ATOM 707 O O . HIS A 1 93 ? -10.859 -0.286 10.25 1 91.62 93 HIS A O 1
ATOM 713 N N . GLY A 1 94 ? -10.266 -2.449 10.273 1 94.38 94 GLY A N 1
ATOM 714 C CA . GLY A 1 94 ? -11.562 -2.906 9.812 1 94.38 94 GLY A CA 1
ATOM 715 C C . GLY A 1 94 ? -11.719 -2.844 8.305 1 94.38 94 GLY A C 1
ATOM 716 O O . GLY A 1 94 ? -12.828 -3.006 7.781 1 94.38 94 GLY A O 1
ATOM 717 N N . VAL A 1 95 ? -10.688 -2.59 7.621 1 96.56 95 VAL A N 1
ATOM 718 C CA . VAL A 1 95 ? -10.742 -2.469 6.168 1 96.56 95 VAL A CA 1
ATOM 719 C C . VAL A 1 95 ? -10.336 -3.791 5.523 1 96.56 95 VAL A C 1
ATOM 721 O O . VAL A 1 95 ? -9.211 -4.266 5.723 1 96.56 95 VAL A O 1
ATOM 724 N N . PRO A 1 96 ? -11.203 -4.43 4.727 1 97.5 96 PRO A N 1
ATOM 725 C CA . PRO A 1 96 ? -10.852 -5.668 4.031 1 97.5 96 PRO A CA 1
ATOM 726 C C . PRO A 1 96 ? -9.742 -5.465 2.996 1 97.5 96 PRO A C 1
ATOM 728 O O . PRO A 1 96 ? -9.68 -4.418 2.348 1 97.5 96 PRO A O 1
ATOM 731 N N . VAL A 1 97 ? -8.93 -6.512 2.885 1 98.56 97 VAL A N 1
ATOM 732 C CA . VAL A 1 97 ? -7.781 -6.359 2.004 1 98.56 97 VAL A CA 1
ATOM 733 C C . VAL A 1 97 ? -7.625 -7.605 1.137 1 98.56 97 VAL A C 1
ATOM 735 O O . VAL A 1 97 ? -7.777 -8.727 1.621 1 98.56 97 VAL A O 1
ATOM 738 N N . ILE A 1 98 ? -7.379 -7.375 -0.115 1 98.81 98 ILE A N 1
ATOM 739 C CA . ILE A 1 98 ? -6.875 -8.359 -1.065 1 98.81 98 ILE A CA 1
ATOM 740 C C . ILE A 1 98 ? -5.383 -8.125 -1.304 1 98.81 98 ILE A C 1
ATOM 742 O O . ILE A 1 98 ? -4.984 -7.07 -1.801 1 98.81 98 ILE A O 1
ATOM 746 N N . ALA A 1 99 ? -4.551 -9.062 -0.905 1 98.94 99 ALA A N 1
ATOM 747 C CA . ALA A 1 99 ? -3.111 -9 -1.138 1 98.94 99 ALA A CA 1
ATOM 748 C C . ALA A 1 99 ? -2.711 -9.875 -2.324 1 98.94 99 ALA A C 1
ATOM 750 O O . ALA A 1 99 ? -2.977 -11.078 -2.336 1 98.94 99 ALA A O 1
ATOM 751 N N . VAL A 1 100 ? -2.047 -9.273 -3.311 1 98.94 100 VAL A N 1
ATOM 752 C CA . VAL A 1 100 ? -1.662 -10 -4.52 1 98.94 100 VAL A CA 1
ATOM 753 C C . VAL A 1 100 ? -0.142 -10.133 -4.582 1 98.94 100 VAL A C 1
ATOM 755 O O . VAL A 1 100 ? 0.575 -9.125 -4.555 1 98.94 100 VAL A O 1
ATOM 758 N N . ALA A 1 101 ? 0.337 -11.258 -4.621 1 98.88 101 ALA A N 1
ATOM 759 C CA . ALA A 1 101 ? 1.743 -11.625 -4.777 1 98.88 101 ALA A CA 1
ATOM 760 C C . ALA A 1 101 ? 1.893 -13.109 -5.109 1 98.88 101 ALA A C 1
ATOM 762 O O . ALA A 1 101 ? 0.948 -13.883 -4.949 1 98.88 101 ALA A O 1
ATOM 763 N N . PRO A 1 102 ? 3.102 -13.523 -5.574 1 98.31 102 PRO A N 1
ATOM 764 C CA . PRO A 1 102 ? 3.26 -14.969 -5.805 1 98.31 102 PRO A CA 1
ATOM 765 C C . PRO A 1 102 ? 3.025 -15.789 -4.539 1 98.31 102 PRO A C 1
ATOM 767 O O . PRO A 1 102 ? 2.357 -16.828 -4.59 1 98.31 102 PRO A O 1
ATOM 770 N N . PHE A 1 103 ? 3.479 -15.469 -3.387 1 98.56 103 PHE A N 1
ATOM 771 C CA . PHE A 1 103 ? 3.316 -16.109 -2.088 1 98.56 103 PHE A CA 1
ATOM 772 C C . PHE A 1 103 ? 3.725 -17.578 -2.152 1 98.56 103 PHE A C 1
ATOM 774 O O . PHE A 1 103 ? 3.211 -18.406 -1.396 1 98.56 103 PHE A O 1
ATOM 781 N N . LEU A 1 104 ? 4.582 -17.969 -3.082 1 97.75 104 LEU A N 1
ATOM 782 C CA . LEU A 1 104 ? 4.898 -19.391 -3.297 1 97.75 104 LEU A CA 1
ATOM 783 C C . LEU A 1 104 ? 5.5 -20 -2.039 1 97.75 104 LEU A C 1
ATOM 785 O O . LEU A 1 104 ? 5.035 -21.047 -1.569 1 97.75 104 LEU A O 1
ATOM 789 N N . LYS A 1 105 ? 6.508 -19.312 -1.444 1 97.12 105 LYS A N 1
ATOM 790 C CA . LYS A 1 105 ? 7.141 -19.812 -0.231 1 97.12 105 LYS A CA 1
ATOM 791 C C . LYS A 1 105 ? 6.191 -19.734 0.962 1 97.12 105 LYS A C 1
ATOM 793 O O . LYS A 1 105 ? 6.129 -20.656 1.775 1 97.12 105 LYS A O 1
ATOM 798 N N . GLU A 1 106 ? 5.422 -18.719 1.049 1 98.19 106 GLU A N 1
ATOM 799 C CA . GLU A 1 106 ? 4.562 -18.406 2.188 1 98.19 106 GLU A CA 1
ATOM 800 C C . GLU A 1 106 ? 3.432 -19.422 2.318 1 98.19 106 GLU A C 1
ATOM 802 O O . GLU A 1 106 ? 3.254 -20.031 3.375 1 98.19 106 GLU A O 1
ATOM 807 N N . VAL A 1 107 ? 2.762 -19.719 1.188 1 97.81 107 VAL A N 1
ATOM 808 C CA . VAL A 1 107 ? 1.563 -20.547 1.279 1 97.81 107 VAL A CA 1
ATOM 809 C C . VAL A 1 107 ? 1.958 -22.016 1.341 1 97.81 107 VAL A C 1
ATOM 811 O O . VAL A 1 107 ? 1.124 -22.875 1.636 1 97.81 107 VAL A O 1
ATOM 814 N N . ALA A 1 108 ? 3.227 -22.328 1.049 1 97.25 108 ALA A N 1
ATOM 815 C CA . ALA A 1 108 ? 3.727 -23.688 1.169 1 97.25 108 ALA A CA 1
ATOM 816 C C . ALA A 1 108 ? 4.266 -23.953 2.57 1 97.25 108 ALA A C 1
ATOM 818 O O . ALA A 1 108 ? 4.562 -25.109 2.92 1 97.25 108 ALA A O 1
ATOM 819 N N . ASP A 1 109 ? 4.418 -22.969 3.355 1 97.94 109 ASP A N 1
ATOM 820 C CA . ASP A 1 109 ? 5.008 -23.047 4.688 1 97.94 109 ASP A CA 1
ATOM 821 C C . ASP A 1 109 ? 3.928 -23.047 5.766 1 97.94 109 ASP A C 1
ATOM 823 O O . ASP A 1 109 ? 3.381 -21.984 6.102 1 97.94 109 ASP A O 1
ATOM 827 N N . ALA A 1 110 ? 3.729 -24.172 6.383 1 97.69 110 ALA A N 1
ATOM 828 C CA . ALA A 1 110 ? 2.686 -24.328 7.395 1 97.69 110 ALA A CA 1
ATOM 829 C C . ALA A 1 110 ? 2.92 -23.391 8.578 1 97.69 110 ALA A C 1
ATOM 831 O O . ALA A 1 110 ? 1.969 -22.875 9.172 1 97.69 110 ALA A O 1
ATOM 832 N N . GLN A 1 111 ? 4.105 -23.188 8.898 1 98.06 111 GLN A N 1
ATOM 833 C CA . GLN A 1 111 ? 4.418 -22.312 10.031 1 98.06 111 GLN A CA 1
ATOM 834 C C . GLN A 1 111 ? 4.102 -20.859 9.703 1 98.06 111 GLN A C 1
ATOM 836 O O . GLN A 1 111 ? 3.6 -20.125 10.547 1 98.06 111 GLN A O 1
ATOM 841 N N . TRP A 1 112 ? 4.43 -20.484 8.508 1 97.94 112 TRP A N 1
ATOM 842 C CA . TRP A 1 112 ? 4.109 -19.125 8.086 1 97.94 112 TRP A CA 1
ATOM 843 C C . TRP A 1 112 ? 2.605 -18.875 8.125 1 97.94 112 TRP A C 1
ATOM 845 O O . TRP A 1 112 ? 2.15 -17.859 8.656 1 97.94 112 TRP A O 1
ATOM 855 N N . LEU A 1 113 ? 1.828 -19.812 7.641 1 97.81 113 LEU A N 1
ATOM 856 C CA . LEU A 1 113 ? 0.375 -19.688 7.621 1 97.81 113 LEU A CA 1
ATOM 857 C C . LEU A 1 113 ? -0.19 -19.719 9.039 1 97.81 113 LEU A C 1
ATOM 859 O O . LEU A 1 113 ? -1.142 -18.984 9.344 1 97.81 113 LEU A O 1
ATOM 863 N N . ALA A 1 114 ? 0.389 -20.5 9.875 1 97.62 114 ALA A N 1
ATOM 864 C CA . ALA A 1 114 ? -0.047 -20.531 11.273 1 97.62 114 ALA A CA 1
ATOM 865 C C . ALA A 1 114 ? 0.173 -19.188 11.945 1 97.62 114 ALA A C 1
ATOM 867 O O . ALA A 1 114 ? -0.674 -18.719 12.719 1 97.62 114 ALA A O 1
ATOM 868 N N . ARG A 1 115 ? 1.31 -18.578 11.688 1 97.75 115 ARG A N 1
ATOM 869 C CA . ARG A 1 115 ? 1.591 -17.266 12.227 1 97.75 115 ARG A CA 1
ATOM 870 C C . ARG A 1 115 ? 0.6 -16.234 11.695 1 97.75 115 ARG A C 1
ATOM 872 O O . ARG A 1 115 ? 0.135 -15.367 12.445 1 97.75 115 ARG A O 1
ATOM 879 N N . LEU A 1 116 ? 0.313 -16.312 10.43 1 97.88 116 LEU A N 1
ATOM 880 C CA . LEU A 1 116 ? -0.673 -15.43 9.812 1 97.88 116 LEU A CA 1
ATOM 881 C C . LEU A 1 116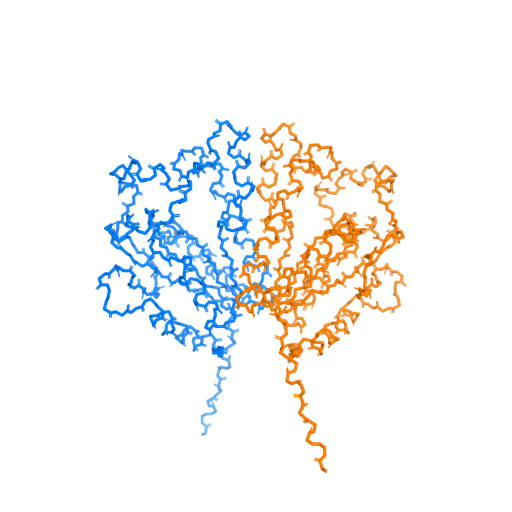 ? -2.029 -15.578 10.5 1 97.88 116 LEU A C 1
ATOM 883 O O . LEU A 1 116 ? -2.654 -14.578 10.859 1 97.88 116 LEU A O 1
ATOM 887 N N . LEU A 1 117 ? -2.469 -16.75 10.75 1 96.94 117 LEU A N 1
ATOM 888 C CA . LEU A 1 117 ? -3.773 -17.016 11.344 1 96.94 117 LEU A CA 1
ATOM 889 C C . LEU A 1 117 ? -3.816 -16.562 12.797 1 96.94 117 LEU A C 1
ATOM 891 O O . LEU A 1 117 ? -4.832 -16.047 13.258 1 96.94 117 LEU A O 1
ATOM 895 N N . ARG A 1 118 ? -2.74 -16.781 13.492 1 97.38 118 ARG A N 1
ATOM 896 C CA . ARG A 1 118 ? -2.672 -16.312 14.875 1 97.38 118 ARG A CA 1
ATOM 897 C C . ARG A 1 118 ? -2.814 -14.797 14.945 1 97.38 118 ARG A C 1
ATOM 899 O O . ARG A 1 118 ? -3.502 -14.273 15.828 1 97.38 118 ARG A O 1
ATOM 906 N N . ARG A 1 119 ? -2.148 -14.156 14.016 1 97.38 119 ARG A N 1
ATOM 907 C CA . ARG A 1 119 ? -2.279 -12.703 14 1 97.38 119 ARG A CA 1
ATOM 908 C C . ARG A 1 119 ? -3.701 -12.281 13.641 1 97.38 119 ARG A C 1
ATOM 910 O O . ARG A 1 119 ? -4.227 -11.312 14.188 1 97.38 119 ARG A O 1
ATOM 917 N N . CYS A 1 120 ? -4.27 -12.984 12.727 1 96.81 120 CYS A N 1
ATOM 918 C CA . CYS A 1 120 ? -5.668 -12.734 12.391 1 96.81 120 CYS A CA 1
ATOM 919 C C . CYS A 1 120 ? -6.559 -12.867 13.625 1 96.81 120 CYS A C 1
ATOM 921 O O . CYS A 1 120 ? -7.387 -12 13.891 1 96.81 120 CYS A O 1
ATOM 923 N N . ASP A 1 121 ? -6.348 -13.852 14.375 1 95.06 121 ASP A N 1
ATOM 924 C CA . ASP A 1 121 ? -7.137 -14.094 15.578 1 95.06 121 ASP A CA 1
ATOM 925 C C . ASP A 1 121 ? -7.008 -12.93 16.562 1 95.06 121 ASP A C 1
ATOM 927 O O . ASP A 1 121 ? -7.996 -12.508 17.172 1 95.06 121 ASP A O 1
ATOM 931 N N . ARG A 1 122 ? -5.867 -12.398 16.625 1 94.12 122 ARG A N 1
ATOM 932 C CA . ARG A 1 122 ? -5.586 -11.336 17.594 1 94.12 122 ARG A CA 1
ATOM 933 C C . ARG A 1 122 ? -6.191 -10.008 17.125 1 94.12 122 ARG A C 1
ATOM 935 O O . ARG A 1 122 ? -6.449 -9.125 17.953 1 94.12 122 ARG A O 1
ATOM 942 N N . THR A 1 123 ? -6.449 -9.922 15.836 1 92.81 123 THR A N 1
ATOM 943 C CA . THR A 1 123 ? -6.824 -8.617 15.312 1 92.81 123 THR A CA 1
ATOM 944 C C . THR A 1 123 ? -8.258 -8.633 14.789 1 92.81 123 THR A C 1
ATOM 946 O O . THR A 1 123 ? -8.742 -7.629 14.258 1 92.81 123 THR A O 1
ATOM 949 N N . GLY A 1 124 ? -8.922 -9.742 14.852 1 93.62 124 GLY A N 1
ATOM 950 C CA . GLY A 1 124 ? -10.289 -9.844 14.367 1 93.62 124 GLY A CA 1
ATOM 951 C C . GLY A 1 124 ? -10.391 -9.969 12.859 1 93.62 124 GLY A C 1
ATOM 952 O O . GLY A 1 124 ? -11.422 -9.648 12.273 1 93.62 124 GLY A O 1
ATOM 953 N N . ALA A 1 125 ? -9.344 -10.398 12.25 1 96.5 125 ALA A N 1
ATOM 954 C CA . ALA A 1 125 ? -9.328 -10.625 10.805 1 96.5 125 ALA A CA 1
ATOM 955 C C . ALA A 1 125 ? -9.516 -12.109 10.484 1 96.5 125 ALA A C 1
ATOM 957 O O . ALA A 1 125 ? -9.477 -12.953 11.375 1 96.5 125 ALA A O 1
ATOM 958 N N . GLY A 1 126 ? -9.891 -12.422 9.297 1 97 126 GLY A N 1
ATOM 959 C CA . GLY A 1 126 ? -9.914 -13.758 8.719 1 97 126 GLY A CA 1
ATOM 960 C C . GLY A 1 126 ? -9.164 -13.859 7.406 1 97 126 GLY A C 1
ATOM 961 O O . GLY A 1 126 ? -9.445 -13.117 6.465 1 97 126 GLY A O 1
ATOM 962 N N . ALA A 1 127 ? -8.266 -14.812 7.371 1 97.88 127 ALA A N 1
ATOM 963 C CA . ALA A 1 127 ? -7.434 -14.945 6.18 1 97.88 127 ALA A CA 1
ATOM 964 C C . ALA A 1 127 ? -7.93 -16.078 5.285 1 97.88 127 ALA A C 1
ATOM 966 O O . ALA A 1 127 ? -8.328 -17.141 5.773 1 97.88 127 ALA A O 1
ATOM 967 N N . GLU A 1 128 ? -7.941 -15.883 4.043 1 97.94 128 GLU A N 1
ATOM 968 C CA . GLU A 1 128 ? -8.227 -16.859 3.002 1 97.94 128 GLU A CA 1
ATOM 969 C C . GLU A 1 128 ? -7.184 -16.812 1.892 1 97.94 128 GLU A C 1
ATOM 971 O O . GLU A 1 128 ? -6.582 -15.766 1.646 1 97.94 128 GLU A O 1
ATOM 976 N N . VAL A 1 129 ? -6.957 -17.922 1.307 1 98.62 129 VAL A N 1
ATOM 977 C CA . VAL A 1 129 ? -6.062 -18 0.157 1 98.62 129 VAL A CA 1
ATOM 978 C C . VAL A 1 129 ? -6.863 -18.297 -1.107 1 98.62 129 VAL A C 1
ATOM 980 O O . VAL A 1 129 ? -7.645 -19.25 -1.142 1 98.62 129 VAL A O 1
ATOM 983 N N . LEU A 1 130 ? -6.781 -17.469 -2.064 1 98.81 130 LEU A N 1
ATOM 984 C CA . LEU A 1 130 ? -7.227 -17.719 -3.43 1 98.81 130 LEU A CA 1
ATOM 985 C C . LEU A 1 130 ? -6.051 -18.094 -4.328 1 98.81 130 LEU A C 1
ATOM 987 O O . LEU A 1 130 ? -5.211 -17.234 -4.645 1 98.81 130 LEU A O 1
ATOM 991 N N . TRP A 1 131 ? -5.977 -19.297 -4.695 1 98.75 131 TRP A N 1
ATOM 992 C CA . TRP A 1 131 ? -4.887 -19.812 -5.52 1 98.75 131 TRP A CA 1
ATOM 993 C C . TRP A 1 131 ? -5.262 -19.781 -7 1 98.75 131 TRP A C 1
ATOM 995 O O . TRP A 1 131 ? -6.227 -20.422 -7.418 1 98.75 131 TRP A O 1
ATOM 1005 N N . VAL A 1 132 ? -4.539 -18.984 -7.738 1 98.81 132 VAL A N 1
ATOM 1006 C CA . VAL A 1 132 ? -4.742 -18.922 -9.18 1 98.81 132 VAL A CA 1
ATOM 1007 C C . VAL A 1 132 ? -3.791 -19.891 -9.875 1 98.81 132 VAL A C 1
ATOM 1009 O O . VAL A 1 132 ? -2.613 -19.594 -10.07 1 98.81 132 VAL A O 1
ATOM 1012 N N . ASP A 1 133 ? -4.328 -20.953 -10.297 1 97.94 133 ASP A N 1
ATOM 1013 C CA . ASP A 1 133 ? -3.564 -22.031 -10.914 1 97.94 133 ASP A CA 1
ATOM 1014 C C . ASP A 1 133 ? -3.453 -21.828 -12.422 1 97.94 133 ASP A C 1
ATOM 1016 O O . ASP A 1 133 ? -4.289 -21.156 -13.031 1 97.94 133 ASP A O 1
ATOM 1020 N N . SER A 1 134 ? -2.369 -22.359 -12.938 1 97.12 134 SER A N 1
ATOM 1021 C CA . SER A 1 134 ? -2.125 -22.328 -14.375 1 97.12 134 SER A CA 1
ATOM 1022 C C . SER A 1 134 ? -1.132 -23.406 -14.805 1 97.12 134 SER A C 1
ATOM 1024 O O . SER A 1 134 ? -0.525 -24.062 -13.953 1 97.12 134 SER A O 1
ATOM 1026 N N . ASP A 1 135 ? -1.096 -23.688 -16.047 1 97.19 135 ASP A N 1
ATOM 1027 C CA . ASP A 1 135 ? -0.112 -24.641 -16.562 1 97.19 135 ASP A CA 1
ATOM 1028 C C . ASP A 1 135 ? 1.052 -23.906 -17.234 1 97.19 135 ASP A C 1
ATOM 1030 O O . ASP A 1 135 ? 1.019 -22.688 -17.391 1 97.19 135 ASP A O 1
ATOM 1034 N N . GLU A 1 136 ? 2.014 -24.719 -17.484 1 97.56 136 GLU A N 1
ATOM 1035 C CA . GLU A 1 136 ? 3.26 -24.172 -18.031 1 97.56 136 GLU A CA 1
ATOM 1036 C C . GLU A 1 136 ? 3.008 -23.375 -19.297 1 97.56 136 GLU A C 1
ATOM 1038 O O . GLU A 1 136 ? 3.461 -22.234 -19.406 1 97.56 136 GLU A O 1
ATOM 1043 N N . SER A 1 137 ? 2.307 -23.969 -20.219 1 97.5 137 SER A N 1
ATOM 1044 C CA . SER A 1 137 ? 2.1 -23.328 -21.516 1 97.5 137 SER A CA 1
ATOM 1045 C C . SER A 1 137 ? 1.323 -22.016 -21.359 1 97.5 137 SER A C 1
ATOM 1047 O O . SER A 1 137 ? 1.654 -21.016 -22 1 97.5 137 SER A O 1
ATOM 1049 N N . SER A 1 138 ? 0.308 -22 -20.531 1 98 138 SER A N 1
ATOM 1050 C CA . SER A 1 138 ? -0.485 -20.797 -20.281 1 98 138 SER A CA 1
ATOM 1051 C C . SER A 1 138 ? 0.361 -19.703 -19.656 1 98 138 SER A C 1
ATOM 1053 O O . SER A 1 138 ? 0.265 -18.531 -20.047 1 98 138 SER A O 1
ATOM 1055 N N . MET A 1 139 ? 1.191 -20.031 -18.688 1 97.62 139 MET A N 1
ATOM 1056 C CA . MET A 1 139 ? 2.072 -19.078 -18.016 1 97.62 139 MET A CA 1
ATOM 1057 C C . MET A 1 139 ? 3.016 -18.422 -19.016 1 97.62 139 MET A C 1
ATOM 1059 O O . MET A 1 139 ? 3.141 -17.188 -19.031 1 97.62 139 MET A O 1
ATOM 1063 N N . GLN A 1 140 ? 3.611 -19.281 -19.797 1 97 140 GLN A N 1
ATOM 1064 C CA . GLN A 1 140 ? 4.586 -18.766 -20.766 1 97 140 GLN A CA 1
ATOM 1065 C C . GLN A 1 140 ? 3.934 -17.812 -21.75 1 97 140 GLN A C 1
ATOM 1067 O O . GLN A 1 140 ? 4.496 -16.766 -22.078 1 97 140 GLN A O 1
ATOM 1072 N N . GLU A 1 141 ? 2.814 -18.172 -22.172 1 96.94 141 GLU A N 1
ATOM 1073 C CA . GLU A 1 141 ? 2.084 -17.328 -23.125 1 96.94 141 GLU A CA 1
ATOM 1074 C C . GLU A 1 141 ? 1.75 -15.969 -22.5 1 96.94 141 GLU A C 1
ATOM 1076 O O . GLU A 1 141 ? 1.95 -14.93 -23.141 1 96.94 141 GLU A O 1
ATOM 1081 N N . ARG A 1 142 ? 1.303 -15.969 -21.344 1 97 142 ARG A N 1
ATOM 1082 C CA . ARG A 1 142 ? 0.898 -14.734 -20.672 1 97 142 ARG A CA 1
ATOM 1083 C C . ARG A 1 142 ? 2.107 -13.859 -20.359 1 97 142 ARG A C 1
ATOM 1085 O O . ARG A 1 142 ? 2.051 -12.633 -20.5 1 97 142 ARG A O 1
ATOM 1092 N N . LEU A 1 143 ? 3.172 -14.461 -19.906 1 97.06 143 LEU A N 1
ATOM 1093 C CA . LEU A 1 143 ? 4.387 -13.703 -19.641 1 97.06 143 LEU A CA 1
ATOM 1094 C C . LEU A 1 143 ? 4.934 -13.07 -20.922 1 97.06 143 LEU A C 1
ATOM 1096 O O . LEU A 1 143 ? 5.395 -11.93 -20.906 1 97.06 143 LEU A O 1
ATOM 1100 N N . THR A 1 144 ? 4.824 -13.852 -21.984 1 96.69 144 THR A N 1
ATOM 1101 C CA . THR A 1 144 ? 5.266 -13.344 -23.281 1 96.69 144 THR A CA 1
ATOM 1102 C C . THR A 1 144 ? 4.406 -12.164 -23.719 1 96.69 144 THR A C 1
ATOM 1104 O O . THR A 1 144 ? 4.926 -11.125 -24.125 1 96.69 144 THR A O 1
ATOM 1107 N N . ALA A 1 145 ? 3.125 -12.297 -23.562 1 96.19 145 ALA A N 1
ATOM 1108 C CA . ALA A 1 145 ? 2.189 -11.25 -23.969 1 96.19 145 ALA A CA 1
ATOM 1109 C C . ALA A 1 145 ? 2.387 -9.984 -23.141 1 96.19 145 ALA A C 1
ATOM 1111 O O . ALA A 1 145 ? 2.275 -8.867 -23.656 1 96.19 145 ALA A O 1
ATOM 1112 N N . ARG A 1 146 ? 2.621 -10.188 -21.906 1 92.81 146 ARG A N 1
ATOM 1113 C CA . ARG A 1 146 ? 2.805 -9.062 -20.984 1 92.81 146 ARG A CA 1
ATOM 1114 C C . ARG A 1 146 ? 4.07 -8.281 -21.328 1 92.81 146 ARG A C 1
ATOM 1116 O O . ARG A 1 146 ? 4.148 -7.078 -21.078 1 92.81 146 ARG A O 1
ATOM 1123 N N . ASN A 1 147 ? 5.07 -8.906 -21.75 1 93.94 147 ASN A N 1
ATOM 1124 C CA . ASN A 1 147 ? 6.32 -8.312 -22.219 1 93.94 147 ASN A CA 1
ATOM 1125 C C . ASN A 1 147 ? 6.922 -7.379 -21.172 1 93.94 147 ASN A C 1
ATOM 1127 O O . ASN A 1 147 ? 7.344 -6.27 -21.5 1 93.94 147 ASN A O 1
ATOM 1131 N N . ALA A 1 148 ? 6.871 -7.742 -19.969 1 93.75 148 ALA A N 1
ATOM 1132 C CA . ALA A 1 148 ? 7.469 -6.953 -18.891 1 93.75 148 ALA A CA 1
ATOM 1133 C C . ALA A 1 148 ? 8.961 -7.254 -18.75 1 93.75 148 ALA A C 1
ATOM 1135 O O . ALA A 1 148 ? 9.383 -8.406 -18.875 1 93.75 148 ALA A O 1
ATOM 1136 N N . ARG A 1 149 ? 9.734 -6.234 -18.344 1 92.94 149 ARG A N 1
ATOM 1137 C CA . ARG A 1 149 ? 11.18 -6.391 -18.219 1 92.94 149 ARG A CA 1
ATOM 1138 C C . ARG A 1 149 ? 11.523 -7.398 -17.125 1 92.94 149 ARG A C 1
ATOM 1140 O O . ARG A 1 149 ? 12.477 -8.164 -17.266 1 92.94 149 ARG A O 1
ATOM 1147 N N . ARG A 1 150 ? 10.766 -7.465 -16.078 1 92.88 150 ARG A N 1
ATOM 1148 C CA . ARG A 1 150 ? 11.016 -8.359 -14.953 1 92.88 150 ARG A CA 1
ATOM 1149 C C . ARG A 1 150 ? 10.828 -9.82 -15.359 1 92.88 150 ARG A C 1
ATOM 1151 O O . ARG A 1 150 ? 11.188 -10.727 -14.617 1 92.88 150 ARG A O 1
ATOM 1158 N N . ASP A 1 151 ? 10.227 -10.023 -16.531 1 95.06 151 ASP A N 1
ATOM 1159 C CA . ASP A 1 151 ? 9.938 -11.383 -16.969 1 95.06 151 ASP A CA 1
ATOM 1160 C C . ASP A 1 151 ? 11 -11.883 -17.953 1 95.06 151 ASP A C 1
ATOM 1162 O O . ASP A 1 151 ? 11.031 -13.062 -18.297 1 95.06 151 ASP A O 1
ATOM 1166 N N . THR A 1 152 ? 11.938 -11 -18.375 1 93.62 152 THR A N 1
ATOM 1167 C CA . THR A 1 152 ? 12.898 -11.289 -19.453 1 93.62 152 THR A CA 1
ATOM 1168 C C . THR A 1 152 ? 13.758 -12.5 -19.094 1 93.62 152 THR A C 1
ATOM 1170 O O . THR A 1 152 ? 13.922 -13.406 -19.906 1 93.62 152 THR A O 1
ATOM 1173 N N . TRP A 1 153 ? 14.242 -12.516 -17.922 1 93.94 153 TRP A N 1
ATOM 1174 C CA . TRP A 1 153 ? 15.109 -13.625 -17.547 1 93.94 153 TRP A CA 1
ATOM 1175 C C . TRP A 1 153 ? 14.344 -14.945 -17.578 1 93.94 153 TRP A C 1
ATOM 1177 O O . TRP A 1 153 ? 14.844 -15.938 -18.109 1 93.94 153 TRP A O 1
ATOM 1187 N N . LYS A 1 154 ? 13.148 -14.938 -16.922 1 94.38 154 LYS A N 1
ATOM 1188 C CA . LYS A 1 154 ? 12.336 -16.156 -16.891 1 94.38 154 LYS A CA 1
ATOM 1189 C C . LYS A 1 154 ? 12.086 -16.703 -18.281 1 94.38 154 LYS A C 1
ATOM 1191 O O . LYS A 1 154 ? 12.266 -17.891 -18.531 1 94.38 154 LYS A O 1
ATOM 1196 N N . LEU A 1 155 ? 11.758 -15.789 -19.156 1 95.69 155 LEU A N 1
ATOM 1197 C CA . LEU A 1 155 ? 11.422 -16.203 -20.516 1 95.69 155 LEU A CA 1
ATOM 1198 C C . LEU A 1 155 ? 12.664 -16.719 -21.25 1 95.69 155 LEU A C 1
ATOM 1200 O O . LEU A 1 155 ? 12.586 -17.703 -22 1 95.69 155 LEU A O 1
ATOM 1204 N N . ALA A 1 156 ? 13.789 -16.125 -20.969 1 95.75 156 ALA A N 1
ATOM 1205 C CA . ALA A 1 156 ? 15.039 -16.516 -21.609 1 95.75 156 ALA A CA 1
ATOM 1206 C C . ALA A 1 156 ? 15.594 -17.797 -20.984 1 95.75 156 ALA A C 1
ATOM 1208 O O . ALA A 1 156 ? 16.359 -18.531 -21.609 1 95.75 156 ALA A O 1
ATOM 1209 N N . ASN A 1 157 ? 15.234 -18.078 -19.719 1 96.69 157 ASN A N 1
ATOM 1210 C CA . ASN A 1 157 ? 15.719 -19.234 -18.984 1 96.69 157 ASN A CA 1
ATOM 1211 C C . ASN A 1 157 ? 14.562 -20.094 -18.469 1 96.69 157 ASN A C 1
ATOM 1213 O O . ASN A 1 157 ? 14.539 -20.5 -17.312 1 96.69 157 ASN A O 1
ATOM 1217 N N . TRP A 1 158 ? 13.648 -20.344 -19.328 1 96.56 158 TRP A N 1
ATOM 1218 C CA . TRP A 1 158 ? 12.359 -20.938 -19 1 96.56 158 TRP A CA 1
ATOM 1219 C C . TRP A 1 158 ? 12.531 -22.281 -18.328 1 96.56 158 TRP A C 1
ATOM 1221 O O . TRP A 1 158 ? 11.922 -22.562 -17.281 1 96.56 158 TRP A O 1
ATOM 1231 N N . ARG A 1 159 ? 13.391 -23.172 -18.906 1 96.06 159 ARG A N 1
ATOM 1232 C CA . ARG A 1 159 ? 13.609 -24.484 -18.328 1 96.06 159 ARG A CA 1
ATOM 1233 C C . ARG A 1 159 ? 14.203 -24.391 -16.938 1 96.06 159 ARG A C 1
ATOM 1235 O O . ARG A 1 159 ? 13.797 -25.125 -16.031 1 96.06 159 ARG A O 1
ATOM 1242 N N . GLU A 1 160 ? 15.133 -23.516 -16.812 1 95.12 160 GLU A N 1
ATOM 1243 C CA . GLU A 1 160 ? 15.734 -23.297 -15.5 1 95.12 160 GLU A CA 1
ATOM 1244 C C . GLU A 1 160 ? 14.703 -22.766 -14.508 1 95.12 160 GLU A C 1
ATOM 1246 O O . GLU A 1 160 ? 14.648 -23.203 -13.359 1 95.12 160 GLU A O 1
ATOM 1251 N N . TYR A 1 161 ? 13.898 -21.844 -14.961 1 95.5 161 TYR A N 1
ATOM 1252 C CA . TYR A 1 161 ? 12.844 -21.297 -14.109 1 95.5 161 TYR A CA 1
ATOM 1253 C C . TYR A 1 161 ? 11.914 -22.391 -13.625 1 95.5 161 TYR A C 1
ATOM 1255 O O . TYR A 1 161 ? 11.578 -22.453 -12.438 1 95.5 161 TYR A O 1
ATOM 1263 N N . LEU A 1 162 ? 11.539 -23.281 -14.453 1 95.25 162 LEU A N 1
ATOM 1264 C CA . LEU A 1 162 ? 10.586 -24.344 -14.133 1 95.25 162 LEU A CA 1
ATOM 1265 C C . LEU A 1 162 ? 11.141 -25.266 -13.07 1 95.25 162 LEU A C 1
ATOM 1267 O O . LEU A 1 162 ? 10.383 -25.938 -12.352 1 95.25 162 LEU A O 1
ATOM 1271 N N . THR A 1 163 ? 12.484 -25.312 -12.898 1 94.56 163 THR A N 1
ATOM 1272 C CA . THR A 1 163 ? 13.086 -26.156 -11.867 1 94.56 163 THR A CA 1
ATOM 1273 C C . THR A 1 163 ? 12.977 -25.484 -10.5 1 94.56 163 THR A C 1
ATOM 1275 O O . THR A 1 163 ? 13.156 -26.141 -9.469 1 94.56 163 THR A O 1
ATOM 1278 N N . THR A 1 164 ? 12.695 -24.219 -10.469 1 92.31 164 THR A N 1
ATOM 1279 C CA . THR A 1 164 ? 12.648 -23.484 -9.203 1 92.31 164 THR A CA 1
ATOM 1280 C C . THR A 1 164 ? 1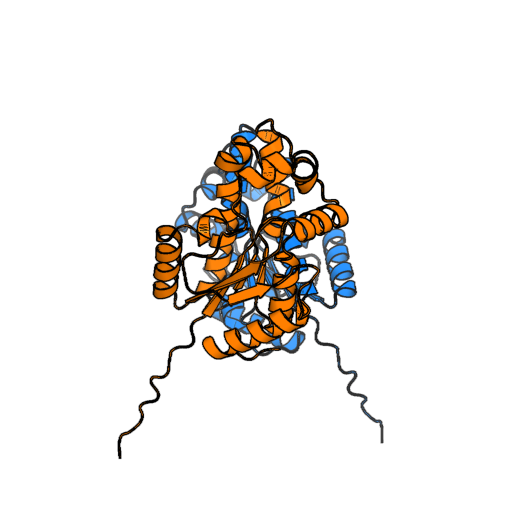1.242 -23.516 -8.617 1 92.31 164 THR A C 1
ATOM 1282 O O . THR A 1 164 ? 11.031 -23.109 -7.469 1 92.31 164 THR A O 1
ATOM 1285 N N . ILE A 1 165 ? 10.297 -24.031 -9.477 1 93.31 165 ILE A N 1
ATOM 1286 C CA . ILE A 1 165 ? 8.93 -24.109 -8.977 1 93.31 165 ILE A CA 1
ATOM 1287 C C . ILE A 1 165 ? 8.398 -25.531 -9.172 1 93.31 165 ILE A C 1
ATOM 1289 O O . ILE A 1 165 ? 8.969 -26.328 -9.922 1 93.31 165 ILE A O 1
ATOM 1293 N N . SER A 1 166 ? 7.383 -25.797 -8.367 1 93.75 166 SER A N 1
ATOM 1294 C CA . SER A 1 166 ? 6.605 -27.016 -8.57 1 93.75 166 SER A CA 1
ATOM 1295 C C . SER A 1 166 ? 5.188 -26.703 -9.023 1 93.75 166 SER A C 1
ATOM 1297 O O . SER A 1 166 ? 4.371 -26.219 -8.242 1 93.75 166 SER A O 1
ATOM 1299 N N . LEU A 1 167 ? 4.895 -27.062 -10.242 1 93.5 167 LEU A N 1
ATOM 1300 C CA . LEU A 1 167 ? 3.613 -26.703 -10.836 1 93.5 167 LEU A CA 1
ATOM 1301 C C . LEU A 1 167 ? 2.465 -27.391 -10.102 1 93.5 167 LEU A C 1
ATOM 1303 O O . LEU A 1 167 ? 1.306 -26.984 -10.25 1 93.5 167 LEU A O 1
ATOM 1307 N N . ASP A 1 168 ? 2.791 -28.359 -9.344 1 93.38 168 ASP A N 1
ATOM 1308 C CA . ASP A 1 168 ? 1.772 -29.062 -8.57 1 93.38 168 ASP A CA 1
ATOM 1309 C C . ASP A 1 168 ? 1.631 -28.453 -7.176 1 93.38 168 ASP A C 1
ATOM 1311 O O . ASP A 1 168 ? 0.755 -28.859 -6.406 1 93.38 168 ASP A O 1
ATOM 1315 N N . GLN A 1 169 ? 2.465 -27.5 -6.945 1 95 169 GLN A N 1
ATOM 1316 C CA . GLN A 1 169 ? 2.402 -26.859 -5.633 1 95 169 GLN A CA 1
ATOM 1317 C C . GLN A 1 169 ? 1.031 -26.234 -5.387 1 95 169 GLN A C 1
ATOM 1319 O O . GLN A 1 169 ? 0.441 -25.641 -6.297 1 95 169 GLN A O 1
ATOM 1324 N N . ARG A 1 170 ? 0.547 -26.391 -4.148 1 95.81 170 ARG A N 1
ATOM 1325 C CA . ARG A 1 170 ? -0.67 -25.781 -3.627 1 95.81 170 ARG A CA 1
ATOM 1326 C C . ARG A 1 170 ? -0.459 -25.266 -2.209 1 95.81 170 ARG A C 1
ATOM 1328 O O . ARG A 1 170 ? 0.464 -25.688 -1.516 1 95.81 170 ARG A O 1
ATOM 1335 N N . PRO A 1 171 ? -1.354 -24.219 -1.839 1 97.75 171 PRO A N 1
ATOM 1336 C CA . PRO A 1 171 ? -1.289 -23.859 -0.42 1 97.75 171 PRO A CA 1
ATOM 1337 C C . PRO A 1 171 ? -1.525 -25.047 0.501 1 97.75 171 PRO A C 1
ATOM 1339 O O . PRO A 1 171 ? -2.357 -25.906 0.202 1 97.75 171 PRO A O 1
ATOM 1342 N N . VAL A 1 172 ? -0.8 -25.141 1.618 1 97.12 172 VAL A N 1
ATOM 1343 C CA . VAL A 1 172 ? -0.868 -26.297 2.508 1 97.12 172 VAL A CA 1
ATOM 1344 C C . VAL A 1 172 ? -2.088 -26.172 3.42 1 97.12 172 VAL A C 1
ATOM 1346 O O . VAL A 1 172 ? -2.311 -27.016 4.285 1 97.12 172 VAL A O 1
ATOM 1349 N N . ARG A 1 173 ? -2.939 -25.266 3.209 1 95 173 ARG A N 1
ATOM 1350 C CA . ARG A 1 173 ? -4.195 -25.078 3.924 1 95 173 ARG A CA 1
ATOM 1351 C C . ARG A 1 173 ? -5.371 -24.984 2.955 1 95 173 ARG A C 1
ATOM 1353 O O . ARG A 1 173 ? -5.176 -24.812 1.75 1 95 173 ARG A O 1
ATOM 1360 N N . ASP A 1 174 ? -6.574 -25.094 3.58 1 95.88 174 ASP A N 1
ATOM 1361 C CA . ASP A 1 174 ? -7.766 -24.891 2.762 1 95.88 174 ASP A CA 1
ATOM 1362 C C . ASP A 1 174 ? -7.684 -23.578 1.985 1 95.88 174 ASP A C 1
ATOM 1364 O O . ASP A 1 174 ? -7.25 -22.562 2.523 1 95.88 174 ASP A O 1
ATOM 1368 N N . HIS A 1 175 ? -8.008 -23.656 0.705 1 98.12 175 HIS A N 1
ATOM 1369 C CA . HIS A 1 175 ? -7.934 -22.516 -0.198 1 98.12 175 HIS A CA 1
ATOM 1370 C C . HIS A 1 175 ? -9 -22.594 -1.285 1 98.12 175 HIS A C 1
ATOM 1372 O O . HIS A 1 175 ? -9.562 -23.672 -1.526 1 98.12 175 HIS A O 1
ATOM 1378 N N . LEU A 1 176 ? -9.328 -21.484 -1.834 1 98.44 176 LEU A N 1
ATOM 1379 C CA . LEU A 1 176 ? -10.133 -21.422 -3.049 1 98.44 176 LEU A CA 1
ATOM 1380 C C . LEU A 1 176 ? -9.25 -21.547 -4.289 1 98.44 176 LEU A C 1
ATOM 1382 O O . LEU A 1 176 ? -8.172 -20.969 -4.348 1 98.44 176 LEU A O 1
ATOM 1386 N N . LEU A 1 177 ? -9.719 -22.328 -5.254 1 98.31 177 LEU A N 1
ATOM 1387 C CA . LEU A 1 177 ? -8.938 -22.594 -6.453 1 98.31 177 LEU A CA 1
ATOM 1388 C C . LEU A 1 177 ? -9.555 -21.922 -7.672 1 98.31 177 LEU A C 1
ATOM 1390 O O . LEU A 1 177 ? -10.758 -22.047 -7.91 1 98.31 177 LEU A O 1
ATOM 1394 N N . ILE A 1 178 ? -8.758 -21.203 -8.406 1 98.75 178 ILE A N 1
ATOM 1395 C CA . ILE A 1 178 ? -9.102 -20.641 -9.711 1 98.75 178 ILE A CA 1
ATOM 1396 C C . ILE A 1 178 ? -8.281 -21.328 -10.797 1 98.75 178 ILE A C 1
ATOM 1398 O O . ILE A 1 178 ? -7.051 -21.359 -10.727 1 98.75 178 ILE A O 1
ATOM 1402 N N . ASP A 1 179 ? -8.953 -21.906 -11.703 1 98.5 179 ASP A N 1
ATOM 1403 C CA . ASP A 1 179 ? -8.305 -22.469 -12.883 1 98.5 179 ASP A CA 1
ATOM 1404 C C . ASP A 1 179 ? -8.18 -21.422 -13.992 1 98.5 179 ASP A C 1
ATOM 1406 O O . ASP A 1 179 ? -9.164 -21.125 -14.68 1 98.5 179 ASP A O 1
ATOM 1410 N N . ASN A 1 180 ? -6.922 -20.938 -14.133 1 98.5 180 ASN A N 1
ATOM 1411 C CA . ASN A 1 180 ? -6.75 -19.922 -15.156 1 98.5 180 ASN A CA 1
ATOM 1412 C C . ASN A 1 180 ? -5.883 -20.406 -16.312 1 98.5 180 ASN A C 1
ATOM 1414 O O . ASN A 1 180 ? -5.109 -19.641 -16.891 1 98.5 180 ASN A O 1
ATOM 1418 N N . ARG A 1 181 ? -5.895 -21.672 -16.578 1 97.62 181 ARG A N 1
ATOM 1419 C CA . ARG A 1 181 ? -5.328 -22.188 -17.828 1 97.62 181 ARG A CA 1
ATOM 1420 C C . ARG A 1 181 ? -6.039 -21.594 -19.047 1 97.62 181 ARG A C 1
ATOM 1422 O O . ARG A 1 181 ? -7.227 -21.266 -18.969 1 97.62 181 ARG A O 1
ATOM 1429 N N . MET A 1 182 ? -5.297 -21.469 -20.078 1 96.12 182 MET A N 1
ATOM 1430 C CA . MET A 1 182 ? -5.91 -20.984 -21.312 1 96.12 182 MET A CA 1
ATOM 1431 C C . MET A 1 182 ? -7.027 -21.922 -21.766 1 96.12 182 MET A C 1
ATOM 1433 O O . MET A 1 182 ? -7.973 -21.5 -22.422 1 96.12 182 MET A O 1
ATOM 1437 N N . THR A 1 183 ? -6.996 -23.156 -21.344 1 95.75 183 THR A N 1
ATOM 1438 C CA . THR A 1 183 ? -7.957 -24.188 -21.734 1 95.75 183 THR A CA 1
ATOM 1439 C C . THR A 1 183 ? -9.047 -24.344 -20.672 1 95.75 183 THR A C 1
ATOM 1441 O O . THR A 1 183 ? -9.875 -25.25 -20.766 1 95.75 183 THR A O 1
ATOM 1444 N N . ALA A 1 184 ? -9.023 -23.516 -19.641 1 97.25 184 ALA A N 1
ATOM 1445 C CA . ALA A 1 184 ? -10.008 -23.641 -18.562 1 97.25 184 ALA A CA 1
ATOM 1446 C C . ALA A 1 184 ? -11.43 -23.578 -19.109 1 97.25 184 ALA A C 1
ATOM 1448 O O . ALA A 1 184 ? -11.719 -22.797 -20.016 1 97.25 184 ALA A O 1
ATOM 1449 N N . ALA A 1 185 ? -12.359 -24.312 -18.562 1 97 185 ALA A N 1
ATOM 1450 C CA . ALA A 1 185 ? -13.75 -24.391 -19.016 1 97 185 ALA A CA 1
ATOM 1451 C C . ALA A 1 185 ? -14.508 -23.109 -18.672 1 97 185 ALA A C 1
ATOM 1453 O O . ALA A 1 185 ? -15.422 -22.719 -19.391 1 97 185 ALA A O 1
ATOM 1454 N N . THR A 1 186 ? -14.219 -22.562 -17.547 1 98.06 186 THR A N 1
ATOM 1455 C CA . THR A 1 186 ? -14.883 -21.359 -17.047 1 98.06 186 THR A CA 1
ATOM 1456 C C . THR A 1 186 ? -13.945 -20.172 -17.109 1 98.06 186 THR A C 1
ATOM 1458 O O . THR A 1 186 ? -12.789 -20.25 -16.688 1 98.06 186 THR A O 1
ATOM 1461 N N . PRO A 1 187 ? -14.422 -19.031 -17.703 1 98 187 PRO A N 1
ATOM 1462 C CA . PRO A 1 187 ? -13.586 -17.828 -17.766 1 98 187 PRO A CA 1
ATOM 1463 C C . PRO A 1 187 ? -13.172 -17.328 -16.375 1 98 187 PRO A C 1
ATOM 1465 O O . PRO A 1 187 ? -13.922 -17.5 -15.406 1 98 187 PRO A O 1
ATOM 1468 N N . LEU A 1 188 ? -12.055 -16.703 -16.297 1 98.5 188 LEU A N 1
ATOM 1469 C CA . LEU A 1 188 ? -11.492 -16.188 -15.055 1 98.5 188 LEU A CA 1
ATOM 1470 C C . LEU A 1 188 ? -12.516 -15.336 -14.312 1 98.5 188 LEU A C 1
ATOM 1472 O O . LEU A 1 188 ? -12.727 -15.516 -13.109 1 98.5 188 LEU A O 1
ATOM 1476 N N . ALA A 1 189 ? -13.156 -14.398 -15.055 1 98.44 189 ALA A N 1
ATOM 1477 C CA . ALA A 1 189 ? -14.086 -13.453 -14.438 1 98.44 189 ALA A CA 1
ATOM 1478 C C . ALA A 1 189 ? -15.219 -14.172 -13.719 1 98.44 189 ALA A C 1
ATOM 1480 O O . ALA A 1 189 ? -15.602 -13.781 -12.609 1 98.44 189 ALA A O 1
ATOM 1481 N N . GLU A 1 190 ? -15.703 -15.227 -14.312 1 98.62 190 GLU A N 1
ATOM 1482 C CA . GLU A 1 190 ? -16.797 -15.992 -13.719 1 98.62 190 GLU A CA 1
ATOM 1483 C C . GLU A 1 190 ? -16.344 -16.75 -12.477 1 98.62 190 GLU A C 1
ATOM 1485 O O . GLU A 1 190 ? -17.062 -16.812 -11.484 1 98.62 190 GLU A O 1
ATOM 1490 N N . GLN A 1 191 ? -15.203 -17.328 -12.555 1 98.75 191 GLN A N 1
ATOM 1491 C CA . GLN A 1 191 ? -14.664 -18.047 -11.406 1 98.75 191 GLN A CA 1
ATOM 1492 C C . GLN A 1 191 ? -14.422 -17.094 -10.227 1 98.75 191 GLN A C 1
ATOM 1494 O O . GLN A 1 191 ? -14.727 -17.438 -9.086 1 98.75 191 GLN A O 1
ATOM 1499 N N . VAL A 1 192 ? -13.898 -15.906 -10.516 1 98.75 192 VAL A N 1
ATOM 1500 C CA . VAL A 1 192 ? -13.609 -14.93 -9.477 1 98.75 192 VAL A CA 1
ATOM 1501 C C . VAL A 1 192 ? -14.906 -14.414 -8.867 1 98.75 192 VAL A C 1
ATOM 1503 O O . VAL A 1 192 ? -14.992 -14.195 -7.656 1 98.75 192 VAL A O 1
ATOM 1506 N N . GLU A 1 193 ? -15.875 -14.203 -9.664 1 98.19 193 GLU A N 1
ATOM 1507 C CA . GLU A 1 193 ? -17.172 -13.781 -9.156 1 98.19 193 GLU A CA 1
ATOM 1508 C C . GLU A 1 193 ? -17.734 -14.805 -8.172 1 98.19 193 GLU A C 1
ATOM 1510 O O . GLU A 1 193 ? -18.266 -14.445 -7.121 1 98.19 193 GLU A O 1
ATOM 1515 N N . SER A 1 194 ? -17.656 -16.062 -8.578 1 98.19 194 SER A N 1
ATOM 1516 C CA . SER A 1 194 ? -18.109 -17.125 -7.695 1 98.19 194 SER A CA 1
ATOM 1517 C C . SER A 1 194 ? -17.328 -17.125 -6.383 1 98.19 194 SER A C 1
ATOM 1519 O O . SER A 1 194 ? -17.906 -17.25 -5.305 1 98.19 194 SER A O 1
ATOM 1521 N N . ALA A 1 195 ? -16.031 -16.953 -6.453 1 98.56 195 ALA A N 1
ATOM 1522 C CA . ALA A 1 195 ? -15.188 -16.875 -5.262 1 98.56 195 ALA A CA 1
ATOM 1523 C C . ALA A 1 195 ? -15.562 -15.68 -4.398 1 98.56 195 ALA A C 1
ATOM 1525 O O . ALA A 1 195 ? -15.586 -15.781 -3.168 1 98.56 195 ALA A O 1
ATOM 1526 N N . ALA A 1 196 ? -15.82 -14.555 -5.074 1 98.31 196 ALA A N 1
ATOM 1527 C CA . ALA A 1 196 ? -16.219 -13.344 -4.359 1 98.31 196 ALA A CA 1
ATOM 1528 C C . ALA A 1 196 ? -17.484 -13.578 -3.547 1 98.31 196 ALA A C 1
ATOM 1530 O O . ALA A 1 196 ? -17.578 -13.156 -2.393 1 98.31 196 ALA A O 1
ATOM 1531 N N . HIS A 1 197 ? -18.453 -14.258 -4.121 1 96.69 197 HIS A N 1
ATOM 1532 C CA . HIS A 1 197 ? -19.703 -14.555 -3.436 1 96.69 197 HIS A CA 1
ATOM 1533 C C . HIS A 1 197 ? -19.469 -15.469 -2.238 1 96.69 197 HIS A C 1
ATOM 1535 O O . HIS A 1 197 ? -20.062 -15.266 -1.174 1 96.69 197 HIS A O 1
ATOM 1541 N N . GLU A 1 198 ? -18.672 -16.422 -2.465 1 96.75 198 GLU A N 1
ATOM 1542 C CA . GLU A 1 198 ? -18.359 -17.344 -1.375 1 96.75 198 GLU A CA 1
ATOM 1543 C C . GLU A 1 198 ? -17.656 -16.625 -0.224 1 96.75 198 GLU A C 1
ATOM 1545 O O . GLU A 1 198 ? -18.016 -16.812 0.941 1 96.75 198 GLU A O 1
ATOM 1550 N N . LEU A 1 199 ? -16.703 -15.812 -0.551 1 96.5 199 LEU A N 1
ATOM 1551 C CA . LEU A 1 199 ? -15.961 -15.07 0.461 1 96.5 199 LEU A CA 1
ATOM 1552 C C . LEU A 1 199 ? -16.875 -14.086 1.185 1 96.5 199 LEU A C 1
ATOM 1554 O O . LEU A 1 199 ? -16.812 -13.953 2.408 1 96.5 199 LEU A O 1
ATOM 1558 N N . ALA A 1 200 ? -17.688 -13.398 0.398 1 92 200 ALA A N 1
ATOM 1559 C CA . ALA A 1 200 ? -18.625 -12.445 0.996 1 92 200 ALA A CA 1
ATOM 1560 C C . ALA A 1 200 ? -19.547 -13.141 1.991 1 92 200 ALA A C 1
ATOM 1562 O O . ALA A 1 200 ? -19.828 -12.602 3.061 1 92 200 ALA A O 1
ATOM 1563 N N . SER A 1 201 ? -19.969 -14.297 1.589 1 91.94 201 SER A N 1
ATOM 1564 C CA . SER A 1 201 ? -20.828 -15.078 2.475 1 91.94 201 SER A CA 1
ATOM 1565 C C . SER A 1 201 ? -20.094 -15.477 3.746 1 91.94 201 SER A C 1
ATOM 1567 O O . SER A 1 201 ? -20.625 -15.383 4.848 1 91.94 201 SER A O 1
ATOM 1569 N N . ARG A 1 202 ? -18.906 -15.883 3.66 1 92.44 202 ARG A N 1
ATOM 1570 C CA . ARG A 1 202 ? -18.094 -16.328 4.789 1 92.44 202 ARG A CA 1
ATOM 1571 C C . ARG A 1 202 ? -17.859 -15.188 5.773 1 92.44 202 ARG A C 1
ATOM 1573 O O . ARG A 1 202 ? -17.828 -15.406 6.984 1 92.44 202 ARG A O 1
ATOM 1580 N N . PHE A 1 203 ? -17.688 -14 5.238 1 94.19 203 PHE A N 1
ATOM 1581 C CA . PHE A 1 203 ? -17.281 -12.883 6.082 1 94.19 203 PHE A CA 1
ATOM 1582 C C . PHE A 1 203 ? -18.453 -11.969 6.379 1 94.19 203 PHE A C 1
ATOM 1584 O O . PHE A 1 203 ? -18.297 -10.922 7.016 1 94.19 203 PHE A O 1
ATOM 1591 N N . GLY A 1 204 ? -19.594 -12.305 5.914 1 88.81 204 GLY A N 1
ATOM 1592 C CA . GLY A 1 204 ? -20.781 -11.531 6.195 1 88.81 204 GLY A CA 1
ATOM 1593 C C . GLY A 1 204 ? -20.797 -10.172 5.523 1 88.81 204 GLY A C 1
ATOM 1594 O O . GLY A 1 204 ? -21.234 -9.188 6.109 1 88.81 204 GLY A O 1
ATOM 1595 N N . THR A 1 205 ? -20.172 -10.164 4.371 1 86.5 205 THR A N 1
ATOM 1596 C CA . THR A 1 205 ? -20.172 -8.93 3.592 1 86.5 205 THR A CA 1
ATOM 1597 C C . THR A 1 205 ? -21.047 -9.078 2.346 1 86.5 205 THR A C 1
ATOM 1599 O O . THR A 1 205 ? -21.578 -10.156 2.076 1 86.5 205 THR A O 1
ATOM 1602 N N . VAL A 1 206 ? -21.359 -7.91 1.776 1 75.12 206 VAL A N 1
ATOM 1603 C CA . VAL A 1 206 ? -22.156 -7.938 0.55 1 75.12 206 VAL A CA 1
ATOM 1604 C C . VAL A 1 206 ? -21.266 -7.59 -0.644 1 75.12 206 VAL A C 1
ATOM 1606 O O . VAL A 1 206 ? -20.328 -6.801 -0.517 1 75.12 206 VAL A O 1
ATOM 1609 N N . THR A 1 207 ? -21.484 -8.328 -1.698 1 75.38 207 THR A N 1
ATOM 1610 C CA . THR A 1 207 ? -20.734 -8.023 -2.91 1 75.38 207 THR A CA 1
ATOM 1611 C C . THR A 1 207 ? -21.281 -6.766 -3.582 1 75.38 207 THR A C 1
ATOM 1613 O O . THR A 1 207 ? -22.438 -6.395 -3.371 1 75.38 207 THR A O 1
ATOM 1616 N N . ALA A 1 208 ? -20.5 -6.035 -4.273 1 66.75 208 ALA A N 1
ATOM 1617 C CA . ALA A 1 208 ? -20.859 -4.816 -4.984 1 66.75 208 ALA A CA 1
ATOM 1618 C C . ALA A 1 208 ? -21.844 -5.109 -6.109 1 66.75 208 ALA A C 1
ATOM 1620 O O . ALA A 1 208 ? -21.828 -6.203 -6.684 1 66.75 208 ALA A O 1
ATOM 1621 N N . MET B 1 1 ? -44.062 22.188 -15.484 1 29.53 1 MET B N 1
ATOM 1622 C CA . MET B 1 1 ? -43.656 21.125 -14.57 1 29.53 1 MET B CA 1
ATOM 1623 C C . MET B 1 1 ? -42.188 20.734 -14.836 1 29.53 1 MET B C 1
ATOM 1625 O O . MET B 1 1 ? -41.906 20.141 -15.867 1 29.53 1 MET B O 1
ATOM 1629 N N . SER B 1 2 ? -41.188 21.609 -14.562 1 33.97 2 SER B N 1
ATOM 1630 C CA . SER B 1 2 ? -39.75 21.562 -14.781 1 33.97 2 SER B CA 1
ATOM 1631 C C . SER B 1 2 ? -39.125 20.312 -14.148 1 33.97 2 SER B C 1
ATOM 1633 O O . SER B 1 2 ? -39.25 20.125 -12.938 1 33.97 2 SER B O 1
ATOM 1635 N N . THR B 1 3 ? -39.156 19.172 -14.898 1 35.56 3 THR B N 1
ATOM 1636 C CA . THR B 1 3 ? -38.5 17.938 -14.5 1 35.56 3 THR B CA 1
ATOM 1637 C C . THR B 1 3 ? -37.094 18.203 -13.969 1 35.56 3 THR B C 1
ATOM 1639 O O . THR B 1 3 ? -36.25 18.766 -14.672 1 35.56 3 THR B O 1
ATOM 1642 N N . HIS B 1 4 ? -36.875 18.547 -12.727 1 32.69 4 HIS B N 1
ATOM 1643 C CA . HIS B 1 4 ? -35.562 18.5 -12.078 1 32.69 4 HIS B CA 1
ATOM 1644 C C . HIS B 1 4 ? -34.812 17.234 -12.469 1 32.69 4 HIS B C 1
ATOM 1646 O O . HIS B 1 4 ? -35.125 16.141 -12 1 32.69 4 HIS B O 1
ATOM 1652 N N . VAL B 1 5 ? -34.406 17.094 -13.711 1 30.52 5 VAL B N 1
ATOM 1653 C CA . VAL B 1 5 ? -33.438 16.047 -13.945 1 30.52 5 VAL B CA 1
ATOM 1654 C C . VAL B 1 5 ? -32.344 16.109 -12.859 1 30.52 5 VAL B C 1
ATOM 1656 O O . VAL B 1 5 ? -31.641 17.094 -12.734 1 30.52 5 VAL B O 1
ATOM 1659 N N . ALA B 1 6 ? -32.594 15.578 -11.648 1 35.34 6 ALA B N 1
ATOM 1660 C CA . ALA B 1 6 ? -3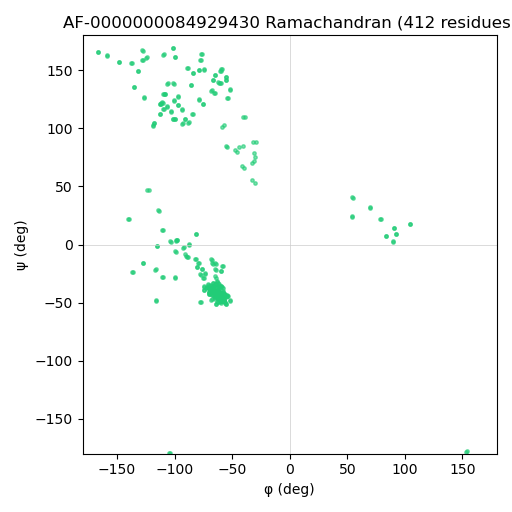1.484 15.367 -10.711 1 35.34 6 ALA B CA 1
ATOM 1661 C C . ALA B 1 6 ? -30.188 15.07 -11.445 1 35.34 6 ALA B C 1
ATOM 1663 O O . ALA B 1 6 ? -30.125 14.164 -12.273 1 35.34 6 ALA B O 1
ATOM 1664 N N . THR B 1 7 ? -29.469 15.992 -11.992 1 39.22 7 THR B N 1
ATOM 1665 C CA . THR B 1 7 ? -28.141 15.68 -12.523 1 39.22 7 THR B CA 1
ATOM 1666 C C . THR B 1 7 ? -27.5 14.539 -11.742 1 39.22 7 THR B C 1
ATOM 1668 O O . THR B 1 7 ? -27.266 14.656 -10.531 1 39.22 7 THR B O 1
ATOM 1671 N N . SER B 1 8 ? -27.875 13.344 -11.898 1 42.53 8 SER B N 1
ATOM 1672 C CA . SER B 1 8 ? -27.297 12.148 -11.289 1 42.53 8 SER B CA 1
ATOM 1673 C C . SER B 1 8 ? -25.812 12.312 -11.023 1 42.53 8 SER B C 1
ATOM 1675 O O . SER B 1 8 ? -25.016 12.391 -11.961 1 42.53 8 SER B O 1
ATOM 1677 N N . GLN B 1 9 ? -25.344 13.383 -10.32 1 48.72 9 GLN B N 1
ATOM 1678 C CA . GLN B 1 9 ? -23.938 13.602 -10.008 1 48.72 9 GLN B CA 1
ATOM 1679 C C . GLN B 1 9 ? -23.203 12.273 -9.828 1 48.72 9 GLN B C 1
ATOM 1681 O O . GLN B 1 9 ? -23.625 11.43 -9.039 1 48.72 9 GLN B O 1
ATOM 1686 N N . ILE B 1 10 ? -22.672 11.672 -10.859 1 59.22 10 ILE B N 1
ATOM 1687 C CA . ILE B 1 10 ? -21.891 10.445 -10.836 1 59.22 10 ILE B CA 1
ATOM 1688 C C . ILE B 1 10 ? -20.984 10.43 -9.609 1 59.22 10 ILE B C 1
ATOM 1690 O O . ILE B 1 10 ? -20.25 11.391 -9.359 1 59.22 10 ILE B O 1
ATOM 1694 N N . GLU B 1 11 ? -21.172 9.648 -8.633 1 81.94 11 GLU B N 1
ATOM 1695 C CA . GLU B 1 11 ? -20.438 9.516 -7.375 1 81.94 11 GLU B CA 1
ATOM 1696 C C . GLU B 1 11 ? -18.969 9.188 -7.629 1 81.94 11 GLU B C 1
ATOM 1698 O O . GLU B 1 11 ? -18.641 8.203 -8.289 1 81.94 11 GLU B O 1
ATOM 1703 N N . ARG B 1 12 ? -18.062 10.234 -7.523 1 94.31 12 ARG B N 1
ATOM 1704 C CA . ARG B 1 12 ? -16.609 10.102 -7.688 1 94.31 12 ARG B CA 1
ATOM 1705 C C . ARG B 1 12 ? -16.016 9.266 -6.562 1 94.31 12 ARG B C 1
ATOM 1707 O O . ARG B 1 12 ? -16.516 9.266 -5.438 1 94.31 12 ARG B O 1
ATOM 1714 N N . VAL B 1 13 ? -15.039 8.438 -6.879 1 97.19 13 VAL B N 1
ATOM 1715 C CA . VAL B 1 13 ? -14.328 7.637 -5.887 1 97.19 13 VAL B CA 1
ATOM 1716 C C . VAL B 1 13 ? -13.359 8.523 -5.109 1 97.19 13 VAL B C 1
ATOM 1718 O O . VAL B 1 13 ? -12.508 9.188 -5.699 1 97.19 13 VAL B O 1
ATOM 1721 N N . PRO B 1 14 ? -13.477 8.633 -3.838 1 97.62 14 PRO B N 1
ATOM 1722 C CA . PRO B 1 14 ? -12.633 9.547 -3.066 1 97.62 14 PRO B CA 1
ATOM 1723 C C . PRO B 1 14 ? -11.172 9.117 -3.041 1 97.62 14 PRO B C 1
ATOM 1725 O O . PRO B 1 14 ? -10.875 7.938 -2.834 1 97.62 14 PRO B O 1
ATOM 1728 N N . LEU B 1 15 ? -10.312 10.016 -3.285 1 98.5 15 LEU B N 1
ATOM 1729 C CA . LEU B 1 15 ? -8.883 10.008 -2.988 1 98.5 15 LEU B CA 1
ATOM 1730 C C . LEU B 1 15 ? -8.516 11.148 -2.047 1 98.5 15 LEU B C 1
ATOM 1732 O O . LEU B 1 15 ? -8.383 12.297 -2.479 1 98.5 15 LEU B O 1
ATOM 1736 N N . VAL B 1 16 ? -8.305 10.867 -0.751 1 98.75 16 VAL B N 1
ATOM 1737 C CA . VAL B 1 16 ? -8.062 11.914 0.232 1 98.75 16 VAL B CA 1
ATOM 1738 C C . VAL B 1 16 ? -6.59 11.906 0.641 1 98.75 16 VAL B C 1
ATOM 1740 O O . VAL B 1 16 ? -6.082 10.898 1.136 1 98.75 16 VAL B O 1
ATOM 1743 N N . LEU B 1 17 ? -5.895 12.961 0.39 1 98.88 17 LEU B N 1
ATOM 1744 C CA . LEU B 1 17 ? -4.539 13.164 0.884 1 98.88 17 LEU B CA 1
ATOM 1745 C C . LEU B 1 17 ? -4.551 13.727 2.299 1 98.88 17 LEU B C 1
ATOM 1747 O O . LEU B 1 17 ? -5.027 14.844 2.52 1 98.88 17 LEU B O 1
ATOM 1751 N N . VAL B 1 18 ? -4.121 12.977 3.25 1 98.94 18 VAL B N 1
ATOM 1752 C CA . VAL B 1 18 ? -3.893 13.469 4.605 1 98.94 18 VAL B CA 1
ATOM 1753 C C . VAL B 1 18 ? -2.453 13.961 4.742 1 98.94 18 VAL B C 1
ATOM 1755 O O . VAL B 1 18 ? -1.521 13.148 4.801 1 98.94 18 VAL B O 1
ATOM 1758 N N . ALA B 1 19 ? -2.311 15.258 4.816 1 98.88 19 ALA B N 1
ATOM 1759 C CA . ALA B 1 19 ? -1.019 15.922 4.68 1 98.88 19 ALA B CA 1
ATOM 1760 C C . ALA B 1 19 ? -0.723 16.797 5.895 1 98.88 19 ALA B C 1
ATOM 1762 O O . ALA B 1 19 ? -1.635 17.156 6.641 1 98.88 19 ALA B O 1
ATOM 1763 N N . GLY B 1 20 ? 0.561 17.141 6.082 1 98.44 20 GLY B N 1
ATOM 1764 C CA . GLY B 1 20 ? 1.006 17.969 7.191 1 98.44 20 GLY B CA 1
ATOM 1765 C C . GLY B 1 20 ? 2.449 17.703 7.586 1 98.44 20 GLY B C 1
ATOM 1766 O O . GLY B 1 20 ? 3.123 16.875 6.98 1 98.44 20 GLY B O 1
ATOM 1767 N N . PHE B 1 21 ? 2.914 18.375 8.57 1 97.56 21 PHE B N 1
ATOM 1768 C CA . PHE B 1 21 ? 4.305 18.312 9.008 1 97.56 21 PHE B CA 1
ATOM 1769 C C . PHE B 1 21 ? 4.566 17.047 9.805 1 97.56 21 PHE B C 1
ATOM 1771 O O . PHE B 1 21 ? 3.631 16.406 10.297 1 97.56 21 PHE B O 1
ATOM 1778 N N . ALA B 1 22 ? 5.902 16.656 9.867 1 96.69 22 ALA B N 1
ATOM 1779 C CA . ALA B 1 22 ? 6.285 15.617 10.82 1 96.69 22 ALA B CA 1
ATOM 1780 C C . ALA B 1 22 ? 5.832 15.977 12.234 1 96.69 22 ALA B C 1
ATOM 1782 O O . ALA B 1 22 ? 6.027 17.109 12.688 1 96.69 22 ALA B O 1
ATOM 1783 N N . GLY B 1 23 ? 5.129 15.094 12.844 1 97 23 GLY B N 1
ATOM 1784 C CA . GLY B 1 23 ? 4.695 15.328 14.211 1 97 23 GLY B CA 1
ATOM 1785 C C . GLY B 1 23 ? 3.357 16.031 14.297 1 97 23 GLY B C 1
ATOM 1786 O O . GLY B 1 23 ? 2.881 16.344 15.391 1 97 23 GLY B O 1
ATOM 1787 N N . SER B 1 24 ? 2.738 16.297 13.141 1 97.94 24 SER B N 1
ATOM 1788 C CA . SER B 1 24 ? 1.481 17.047 13.172 1 97.94 24 SER B CA 1
ATOM 1789 C C . SER B 1 24 ? 0.31 16.125 13.523 1 97.94 24 SER B C 1
ATOM 1791 O O . SER B 1 24 ? -0.774 16.609 13.867 1 97.94 24 SER B O 1
ATOM 1793 N N . GLY B 1 25 ? 0.453 14.836 13.375 1 97.88 25 GLY B N 1
ATOM 1794 C CA . GLY B 1 25 ? -0.608 13.898 13.719 1 97.88 25 GLY B CA 1
ATOM 1795 C C . GLY B 1 25 ? -1.322 13.336 12.508 1 97.88 25 GLY B C 1
ATOM 1796 O O . GLY B 1 25 ? -2.42 12.789 12.625 1 97.88 25 GLY B O 1
ATOM 1797 N N . LYS B 1 26 ? -0.743 13.438 11.312 1 97.94 26 LYS B N 1
ATOM 1798 C CA . LYS B 1 26 ? -1.359 12.938 10.086 1 97.94 26 LYS B CA 1
ATOM 1799 C C . LYS B 1 26 ? -1.647 11.445 10.18 1 97.94 26 LYS B C 1
ATOM 1801 O O . LYS B 1 26 ? -2.697 10.984 9.734 1 97.94 26 LYS B O 1
ATOM 1806 N N . SER B 1 27 ? -0.66 10.672 10.742 1 97.75 27 SER B N 1
ATOM 1807 C CA . SER B 1 27 ? -0.851 9.227 10.836 1 97.75 27 SER B CA 1
ATOM 1808 C C . SER B 1 27 ? -2.082 8.883 11.664 1 97.75 27 SER B C 1
ATOM 1810 O O . SER B 1 27 ? -2.904 8.062 11.258 1 97.75 27 SER B O 1
ATOM 1812 N N . GLU B 1 28 ? -2.213 9.547 12.781 1 97.62 28 GLU B N 1
ATOM 1813 C CA . GLU B 1 28 ? -3.381 9.328 13.625 1 97.62 28 GLU B CA 1
ATOM 1814 C C . GLU B 1 28 ? -4.656 9.812 12.945 1 97.62 28 GLU B C 1
ATOM 1816 O O . GLU B 1 28 ? -5.688 9.133 12.984 1 97.62 28 GLU B O 1
ATOM 1821 N N . ALA B 1 29 ? -4.609 10.961 12.328 1 98.75 29 ALA B N 1
ATOM 1822 C CA . ALA B 1 29 ? -5.77 11.484 11.617 1 98.75 29 ALA B CA 1
ATOM 1823 C C . ALA B 1 29 ? -6.203 10.523 10.508 1 98.75 29 ALA B C 1
ATOM 1825 O O . ALA B 1 29 ? -7.398 10.297 10.312 1 98.75 29 ALA B O 1
ATOM 1826 N N . GLY B 1 30 ? -5.258 10.008 9.742 1 98.69 30 GLY B N 1
ATOM 1827 C CA . GLY B 1 30 ? -5.566 9.047 8.695 1 98.69 30 GLY B CA 1
ATOM 1828 C C . GLY B 1 30 ? -6.277 7.812 9.211 1 98.69 30 GLY B C 1
ATOM 1829 O O . GLY B 1 30 ? -7.262 7.363 8.617 1 98.69 30 GLY B O 1
ATOM 1830 N N . LYS B 1 31 ? -5.777 7.27 10.305 1 98 31 LYS B N 1
ATOM 1831 C CA . LYS B 1 31 ? -6.379 6.09 10.914 1 98 31 LYS B CA 1
ATOM 1832 C C . LYS B 1 31 ? -7.812 6.371 11.359 1 98 31 LYS B C 1
ATOM 1834 O O . LYS B 1 31 ? -8.719 5.574 11.094 1 98 31 LYS B O 1
ATOM 1839 N N . LEU B 1 32 ? -8 7.508 12.031 1 98.38 32 LEU B N 1
ATOM 1840 C CA . LEU B 1 32 ? -9.328 7.891 12.5 1 98.38 32 LEU B CA 1
ATOM 1841 C C . LEU B 1 32 ? -10.281 8.094 11.328 1 98.38 32 LEU B C 1
ATOM 1843 O O . LEU B 1 32 ? -11.453 7.715 11.406 1 98.38 32 LEU B O 1
ATOM 1847 N N . LEU B 1 33 ? -9.773 8.703 10.25 1 98.44 33 LEU B N 1
ATOM 1848 C CA . LEU B 1 33 ? -10.602 8.922 9.07 1 98.44 33 LEU B CA 1
ATOM 1849 C C . LEU B 1 33 ? -11 7.59 8.438 1 98.44 33 LEU B C 1
ATOM 1851 O O . LEU B 1 33 ? -12.148 7.422 8.008 1 98.44 33 LEU B O 1
ATOM 1855 N N . SER B 1 34 ? -10.078 6.664 8.375 1 97.88 34 SER B N 1
ATOM 1856 C CA . SER B 1 34 ? -10.359 5.336 7.844 1 97.88 34 SER B CA 1
ATOM 1857 C C . SER B 1 34 ? -11.406 4.617 8.68 1 97.88 34 SER B C 1
ATOM 1859 O O . SER B 1 34 ? -12.32 3.988 8.141 1 97.88 34 SER B O 1
ATOM 1861 N N . LEU B 1 35 ? -11.281 4.746 9.945 1 96.25 35 LEU B N 1
ATOM 1862 C CA . LEU B 1 35 ? -12.25 4.137 10.852 1 96.25 35 LEU B CA 1
ATOM 1863 C C . LEU B 1 35 ? -13.641 4.727 10.633 1 96.25 35 LEU B C 1
ATOM 1865 O O . LEU B 1 35 ? -14.641 3.996 10.633 1 96.25 35 LEU B O 1
ATOM 1869 N N . ALA B 1 36 ? -13.695 6.004 10.43 1 96.88 36 ALA B N 1
ATOM 1870 C CA . ALA B 1 36 ? -14.969 6.711 10.312 1 96.88 36 ALA B CA 1
ATOM 1871 C C . ALA B 1 36 ? -15.625 6.441 8.961 1 96.88 36 ALA B C 1
ATOM 1873 O O . ALA B 1 36 ? -16.859 6.453 8.852 1 96.88 36 ALA B O 1
ATOM 1874 N N . THR B 1 37 ? -14.852 6.176 7.91 1 96.12 37 THR B N 1
ATOM 1875 C CA . THR B 1 37 ? -15.398 6.117 6.555 1 96.12 37 THR B CA 1
ATOM 1876 C C . THR B 1 37 ? -15.391 4.684 6.031 1 96.12 37 THR B C 1
ATOM 1878 O O . THR B 1 37 ? -16.109 4.359 5.082 1 96.12 37 THR B O 1
ATOM 1881 N N . GLY B 1 38 ? -14.445 3.852 6.527 1 95.25 38 GLY B N 1
ATOM 1882 C CA . GLY B 1 38 ? -14.227 2.52 5.984 1 95.25 38 GLY B CA 1
ATOM 1883 C C . GLY B 1 38 ? -13.336 2.512 4.758 1 95.25 38 GLY B C 1
ATOM 1884 O O . GLY B 1 38 ? -13.18 1.478 4.105 1 95.25 38 GLY B O 1
ATOM 1885 N N . TRP B 1 39 ? -12.758 3.689 4.445 1 97.25 39 TRP B N 1
ATOM 1886 C CA . TRP B 1 39 ? -11.93 3.793 3.246 1 97.25 39 TRP B CA 1
ATOM 1887 C C . TRP B 1 39 ? -10.539 3.221 3.492 1 97.25 39 TRP B C 1
ATOM 1889 O O . TRP B 1 39 ? -10.047 3.24 4.621 1 97.25 39 TRP B O 1
ATOM 1899 N N . SER B 1 40 ? -9.914 2.686 2.459 1 98.12 40 SER B N 1
ATOM 1900 C CA . SER B 1 40 ? -8.578 2.096 2.539 1 98.12 40 SER B CA 1
ATOM 1901 C C . SER B 1 40 ? -7.539 3.131 2.961 1 98.12 40 SER B C 1
ATOM 1903 O O . SER B 1 40 ? -7.57 4.273 2.498 1 98.12 40 SER B O 1
ATOM 1905 N N . LEU B 1 41 ? -6.621 2.705 3.83 1 98.75 41 LEU B N 1
ATOM 1906 C CA . LEU B 1 41 ? -5.57 3.559 4.371 1 98.75 41 LEU B CA 1
ATOM 1907 C C . LEU B 1 41 ? -4.207 3.168 3.807 1 98.75 41 LEU B C 1
ATOM 1909 O O . LEU B 1 41 ? -3.744 2.043 4.012 1 98.75 41 LEU B O 1
ATOM 1913 N N . LEU B 1 42 ? -3.604 4.086 3.084 1 98.88 42 LEU B N 1
ATOM 1914 C CA . LEU B 1 42 ? -2.26 3.896 2.551 1 98.88 42 LEU B CA 1
ATOM 1915 C C . LEU B 1 42 ? -1.298 4.934 3.117 1 98.88 42 LEU B C 1
ATOM 1917 O O . LEU B 1 42 ? -1.343 6.105 2.73 1 98.88 42 LEU B O 1
ATOM 1921 N N . ASP B 1 43 ? -0.458 4.527 4.051 1 98.81 43 ASP B N 1
ATOM 1922 C CA . ASP B 1 43 ? 0.555 5.367 4.68 1 98.81 43 ASP B CA 1
ATOM 1923 C C . ASP B 1 43 ? 1.917 5.176 4.016 1 98.81 43 ASP B C 1
ATOM 1925 O O . ASP B 1 43 ? 2.406 4.051 3.902 1 98.81 43 ASP B O 1
ATOM 1929 N N . LYS B 1 44 ? 2.516 6.277 3.621 1 98.81 44 LYS B N 1
ATOM 1930 C CA . LYS B 1 44 ? 3.781 6.242 2.895 1 98.81 44 LYS B CA 1
ATOM 1931 C C . LYS B 1 44 ? 4.844 5.477 3.68 1 98.81 44 LYS B C 1
ATOM 1933 O O . LYS B 1 44 ? 5.562 4.648 3.115 1 98.81 44 LYS B O 1
ATOM 1938 N N . ASP B 1 45 ? 4.969 5.707 4.961 1 98.06 45 ASP B N 1
ATOM 1939 C CA . ASP B 1 45 ? 6.012 5.082 5.766 1 98.06 45 ASP B CA 1
ATOM 1940 C C . ASP B 1 45 ? 5.754 3.59 5.945 1 98.06 45 ASP B C 1
ATOM 1942 O O . ASP B 1 45 ? 6.676 2.777 5.852 1 98.06 45 ASP B O 1
ATOM 1946 N N . THR B 1 46 ? 4.523 3.215 6.184 1 98 46 THR B N 1
ATOM 1947 C CA . THR B 1 46 ? 4.188 1.803 6.324 1 98 46 THR B CA 1
ATOM 1948 C C . THR B 1 46 ? 4.516 1.039 5.043 1 98 46 THR B C 1
ATOM 1950 O O . THR B 1 46 ? 5.098 -0.046 5.094 1 98 46 THR B O 1
ATOM 1953 N N . LEU B 1 47 ? 4.223 1.628 3.912 1 97.81 47 LEU B N 1
ATOM 1954 C CA . LEU B 1 47 ? 4.312 0.989 2.604 1 97.81 47 LEU B CA 1
ATOM 1955 C C . LEU B 1 47 ? 5.77 0.838 2.17 1 97.81 47 LEU B C 1
ATOM 1957 O O . LEU B 1 47 ? 6.094 -0.042 1.371 1 97.81 47 LEU B O 1
ATOM 1961 N N . THR B 1 48 ? 6.668 1.731 2.734 1 98.81 48 THR B N 1
ATOM 1962 C CA . THR B 1 48 ? 7.934 1.831 2.012 1 98.81 48 THR B CA 1
ATOM 1963 C C . THR B 1 48 ? 9.109 1.622 2.957 1 98.81 48 THR B C 1
ATOM 1965 O O . THR B 1 48 ? 10.227 1.35 2.512 1 98.81 48 THR B O 1
ATOM 1968 N N . ARG B 1 49 ? 8.953 1.7 4.246 1 98.5 49 ARG B N 1
ATOM 1969 C CA . ARG B 1 49 ? 10.039 1.876 5.199 1 98.5 49 ARG B CA 1
ATOM 1970 C C . ARG B 1 49 ? 11.07 0.755 5.066 1 98.5 49 ARG B C 1
ATOM 1972 O O . ARG B 1 49 ? 12.273 1.014 5.004 1 98.5 49 ARG B O 1
ATOM 1979 N N . PRO B 1 50 ? 10.664 -0.557 5.016 1 98.75 50 PRO B N 1
ATOM 1980 C CA . PRO B 1 50 ? 11.68 -1.608 4.918 1 98.75 50 PRO B CA 1
ATOM 1981 C C . PRO B 1 50 ? 12.586 -1.442 3.701 1 98.75 50 PRO B C 1
ATOM 1983 O O . PRO B 1 50 ? 13.805 -1.582 3.812 1 98.75 50 PRO B O 1
ATOM 1986 N N . LEU B 1 51 ? 12 -1.106 2.594 1 98.94 51 LEU B N 1
ATOM 1987 C CA . LEU B 1 51 ? 12.781 -0.923 1.373 1 98.94 51 LEU B CA 1
ATOM 1988 C C . LEU B 1 51 ? 13.562 0.384 1.42 1 98.94 51 LEU B C 1
ATOM 1990 O O . LEU B 1 51 ? 14.703 0.444 0.96 1 98.94 51 LEU B O 1
ATOM 1994 N N . THR B 1 52 ? 12.945 1.464 1.972 1 98.88 52 THR B N 1
ATOM 1995 C CA . THR B 1 52 ? 13.578 2.77 2.105 1 98.88 52 THR B CA 1
ATOM 1996 C C . THR B 1 52 ? 14.875 2.66 2.908 1 98.88 52 THR B C 1
ATOM 1998 O O . THR B 1 52 ? 15.922 3.137 2.473 1 98.88 52 THR B O 1
ATOM 2001 N N . GLU B 1 53 ? 14.805 1.998 4.031 1 98.81 53 GLU B N 1
ATOM 2002 C CA . GLU B 1 53 ? 15.961 1.877 4.91 1 98.81 53 GLU B CA 1
ATOM 2003 C C . GLU B 1 53 ? 17.078 1.06 4.254 1 98.81 53 GLU B C 1
ATOM 2005 O O . GLU B 1 53 ? 18.25 1.412 4.352 1 98.81 53 GLU B O 1
ATOM 2010 N N . SER B 1 54 ? 16.688 -0.001 3.592 1 98.88 54 SER B N 1
ATOM 2011 C CA . SER B 1 54 ? 17.672 -0.83 2.908 1 98.88 54 SER B CA 1
ATOM 2012 C C . SER B 1 54 ? 18.328 -0.073 1.757 1 98.88 54 SER B C 1
ATOM 2014 O O . SER B 1 54 ? 19.531 -0.187 1.539 1 98.88 54 SER B O 1
ATOM 2016 N N . LEU B 1 55 ? 17.562 0.715 1.019 1 98.94 55 LEU B N 1
ATOM 2017 C CA . LEU B 1 55 ? 18.094 1.5 -0.085 1 98.94 55 LEU B CA 1
ATOM 2018 C C . LEU B 1 55 ? 19.078 2.557 0.426 1 98.94 55 LEU B C 1
ATOM 2020 O O . LEU B 1 55 ? 20.156 2.725 -0.131 1 98.94 55 LEU B O 1
ATOM 2024 N N . LEU B 1 56 ? 18.656 3.26 1.486 1 98.81 56 LEU B N 1
ATOM 2025 C CA . LEU B 1 56 ? 19.547 4.258 2.076 1 98.81 56 LEU B CA 1
ATOM 2026 C C . LEU B 1 56 ? 20.875 3.627 2.488 1 98.81 56 LEU B C 1
AT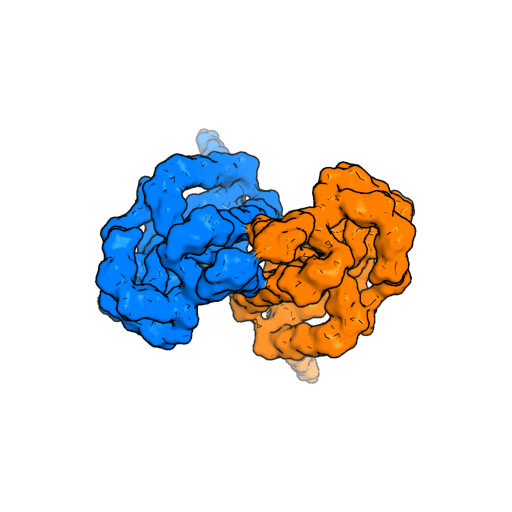OM 2028 O O . LEU B 1 56 ? 21.938 4.176 2.207 1 98.81 56 LEU B O 1
ATOM 2032 N N . THR B 1 57 ? 20.797 2.441 3.08 1 98.75 57 THR B N 1
ATOM 2033 C CA . THR B 1 57 ? 22 1.723 3.488 1 98.75 57 THR B CA 1
ATOM 2034 C C . THR B 1 57 ? 22.844 1.341 2.275 1 98.75 57 THR B C 1
ATOM 2036 O O . THR B 1 57 ? 24.062 1.56 2.26 1 98.75 57 THR B O 1
ATOM 2039 N N . ALA B 1 58 ? 22.234 0.839 1.258 1 98.75 58 ALA B N 1
ATOM 2040 C CA . ALA B 1 58 ? 22.922 0.395 0.054 1 98.75 58 ALA B CA 1
ATOM 2041 C C . ALA B 1 58 ? 23.609 1.566 -0.65 1 98.75 58 ALA B C 1
ATOM 2043 O O . ALA B 1 58 ? 24.641 1.395 -1.301 1 98.75 58 ALA B O 1
ATOM 2044 N N . LEU B 1 59 ? 23.078 2.734 -0.498 1 98.38 59 LEU B N 1
ATOM 2045 C CA . LEU B 1 59 ? 23.625 3.936 -1.127 1 98.38 59 LEU B CA 1
ATOM 2046 C C . LEU B 1 59 ? 24.688 4.578 -0.247 1 98.38 59 LEU B C 1
ATOM 2048 O O . LEU B 1 59 ? 25.203 5.648 -0.571 1 98.38 59 LEU B O 1
ATOM 2052 N N . GLY B 1 60 ? 24.938 3.98 0.875 1 97.81 60 GLY B N 1
ATOM 2053 C CA . GLY B 1 60 ? 26 4.457 1.751 1 97.81 60 GLY B CA 1
ATOM 2054 C C . GLY B 1 60 ? 25.516 5.473 2.771 1 97.81 60 GLY B C 1
ATOM 2055 O O . GLY B 1 60 ? 26.312 6.203 3.355 1 97.81 60 GLY B O 1
ATOM 2056 N N . GLY B 1 61 ? 24.234 5.547 2.898 1 97.5 61 GLY B N 1
ATOM 2057 C CA . GLY B 1 61 ? 23.656 6.504 3.836 1 97.5 61 GLY B CA 1
ATOM 2058 C C . GLY B 1 61 ? 23.156 5.859 5.113 1 97.5 61 GLY B C 1
ATOM 2059 O O . GLY B 1 61 ? 23.297 4.645 5.297 1 97.5 61 GLY B O 1
ATOM 2060 N N . ASP B 1 62 ? 22.594 6.676 6.047 1 97.69 62 ASP B N 1
ATOM 2061 C CA . ASP B 1 62 ? 21.938 6.25 7.273 1 97.69 62 ASP B CA 1
ATOM 2062 C C . ASP B 1 62 ? 20.516 5.762 6.984 1 97.69 62 ASP B C 1
ATOM 2064 O O . ASP B 1 62 ? 19.719 6.469 6.352 1 97.69 62 ASP B O 1
ATOM 2068 N N . PRO B 1 63 ? 20.188 4.551 7.387 1 98.12 63 PRO B N 1
ATOM 2069 C CA . PRO B 1 63 ? 18.844 4.023 7.121 1 98.12 63 PRO B CA 1
ATOM 2070 C C . PRO B 1 63 ? 17.734 4.887 7.719 1 98.12 63 PRO B C 1
ATOM 2072 O O . PRO B 1 63 ? 16.594 4.82 7.277 1 98.12 63 PRO B O 1
ATOM 2075 N N . ASP B 1 64 ? 18.047 5.754 8.68 1 97.12 64 ASP B N 1
ATOM 2076 C CA . ASP B 1 64 ? 17.047 6.586 9.344 1 97.12 64 ASP B CA 1
ATOM 2077 C C . ASP B 1 64 ? 17.016 7.988 8.742 1 97.12 64 ASP B C 1
ATOM 2079 O O . ASP B 1 64 ? 16.203 8.828 9.156 1 97.12 64 ASP B O 1
ATOM 2083 N N . ASP B 1 65 ? 17.797 8.203 7.734 1 96.31 65 ASP B N 1
ATOM 2084 C CA . ASP B 1 65 ? 17.922 9.516 7.09 1 96.31 65 ASP B CA 1
ATOM 2085 C C . ASP B 1 65 ? 16.609 9.914 6.418 1 96.31 65 ASP B C 1
ATOM 2087 O O . ASP B 1 65 ? 16.016 9.133 5.668 1 96.31 65 ASP B O 1
ATOM 2091 N N . ARG B 1 66 ? 16.141 11.141 6.688 1 96.75 66 ARG B N 1
ATOM 2092 C CA . ARG B 1 66 ? 14.992 11.727 6.012 1 96.75 66 ARG B CA 1
ATOM 2093 C C . ARG B 1 66 ? 15.219 13.195 5.703 1 96.75 66 ARG B C 1
ATOM 2095 O O . ARG B 1 66 ? 14.266 13.969 5.566 1 96.75 66 ARG B O 1
ATOM 2102 N N . HIS B 1 67 ? 16.406 13.617 5.641 1 93.5 67 HIS B N 1
ATOM 2103 C CA . HIS B 1 67 ? 16.656 15.055 5.578 1 93.5 67 HIS B CA 1
ATOM 2104 C C . HIS B 1 67 ? 17.719 15.391 4.547 1 93.5 67 HIS B C 1
ATOM 2106 O O . HIS B 1 67 ? 17.812 16.531 4.082 1 93.5 67 HIS B O 1
ATOM 2112 N N . SER B 1 68 ? 18.594 14.492 4.195 1 95.88 68 SER B N 1
ATOM 2113 C CA . SER B 1 68 ? 19.766 14.766 3.359 1 95.88 68 SER B CA 1
ATOM 2114 C C . SER B 1 68 ? 19.375 14.898 1.891 1 95.88 68 SER B C 1
ATOM 2116 O O . SER B 1 68 ? 18.281 14.477 1.491 1 95.88 68 SER B O 1
ATOM 2118 N N . PRO B 1 69 ? 20.281 15.461 1.082 1 96.62 69 PRO B N 1
ATOM 2119 C CA . PRO B 1 69 ? 20.062 15.461 -0.366 1 96.62 69 PRO B CA 1
ATOM 2120 C C . PRO B 1 69 ? 19.938 14.055 -0.946 1 96.62 69 PRO B C 1
ATOM 2122 O O . PRO B 1 69 ? 19.156 13.828 -1.868 1 96.62 69 PRO B O 1
ATOM 2125 N N . LEU B 1 70 ? 20.719 13.125 -0.38 1 97.88 70 LEU B N 1
ATOM 2126 C CA . LEU B 1 70 ? 20.625 11.742 -0.824 1 97.88 70 LEU B CA 1
ATOM 2127 C C . LEU B 1 70 ? 19.203 11.227 -0.691 1 97.88 70 LEU B C 1
ATOM 2129 O O . LEU B 1 70 ? 18.641 10.688 -1.65 1 97.88 70 LEU B O 1
ATOM 2133 N N . TYR B 1 71 ? 18.641 11.43 0.481 1 98.25 71 TYR B N 1
ATOM 2134 C CA . TYR B 1 71 ? 17.266 11.008 0.71 1 98.25 71 TYR B CA 1
ATOM 2135 C C . TYR B 1 71 ? 16.312 11.773 -0.192 1 98.25 71 TYR B C 1
ATOM 2137 O O . TYR B 1 71 ? 15.484 11.172 -0.892 1 98.25 71 TYR B O 1
ATOM 2145 N N . GLY B 1 72 ? 16.391 13.062 -0.208 1 97.69 72 GLY B N 1
ATOM 2146 C CA . GLY B 1 72 ? 15.453 13.914 -0.918 1 97.69 72 GLY B CA 1
ATOM 2147 C C . GLY B 1 72 ? 15.477 13.703 -2.42 1 97.69 72 GLY B C 1
ATOM 2148 O O . GLY B 1 72 ? 14.438 13.789 -3.078 1 97.69 72 GLY B O 1
ATOM 2149 N N . GLU B 1 73 ? 16.609 13.352 -3.016 1 97.94 73 GLU B N 1
ATOM 2150 C CA . GLU B 1 73 ? 16.766 13.281 -4.465 1 97.94 73 GLU B CA 1
ATOM 2151 C C . GLU B 1 73 ? 16.641 11.844 -4.965 1 97.94 73 GLU B C 1
ATOM 2153 O O . GLU B 1 73 ? 16.109 11.602 -6.055 1 97.94 73 GLU B O 1
ATOM 2158 N N . ARG B 1 74 ? 17 10.883 -4.117 1 98.19 74 ARG B N 1
ATOM 2159 C CA . ARG B 1 74 ? 17.141 9.539 -4.664 1 98.19 74 ARG B CA 1
ATOM 2160 C C . ARG B 1 74 ? 16.125 8.586 -4.047 1 98.19 74 ARG B C 1
ATOM 2162 O O . ARG B 1 74 ? 15.852 7.523 -4.609 1 98.19 74 ARG B O 1
ATOM 2169 N N . VAL B 1 75 ? 15.609 8.922 -2.9 1 98.81 75 VAL B N 1
ATOM 2170 C CA . VAL B 1 75 ? 14.789 7.938 -2.193 1 98.81 75 VAL B CA 1
ATOM 2171 C C . VAL B 1 75 ? 13.359 8.453 -2.072 1 98.81 75 VAL B C 1
ATOM 2173 O O . VAL B 1 75 ? 12.414 7.766 -2.469 1 98.81 75 VAL B O 1
ATOM 2176 N N . ARG B 1 76 ? 13.172 9.734 -1.618 1 98.69 76 ARG B N 1
ATOM 2177 C CA . ARG B 1 76 ? 11.852 10.32 -1.378 1 98.69 76 ARG B CA 1
ATOM 2178 C C . ARG B 1 76 ? 10.969 10.211 -2.617 1 98.69 76 ARG B C 1
ATOM 2180 O O . ARG B 1 76 ? 9.812 9.797 -2.525 1 98.69 76 ARG B O 1
ATOM 2187 N N . PRO B 1 77 ? 11.5 10.508 -3.826 1 98.75 77 PRO B N 1
ATOM 2188 C CA . PRO B 1 77 ? 10.617 10.422 -4.996 1 98.75 77 PRO B CA 1
ATOM 2189 C C . PRO B 1 77 ? 10.086 9.008 -5.223 1 98.75 77 PRO B C 1
ATOM 2191 O O . PRO B 1 77 ? 8.945 8.836 -5.668 1 98.75 77 PRO B O 1
ATOM 2194 N N . LEU B 1 78 ? 10.867 8.023 -4.906 1 98.88 78 LEU B N 1
ATOM 2195 C CA . LEU B 1 78 ? 10.461 6.633 -5.09 1 98.88 78 LEU B CA 1
ATOM 2196 C C . LEU B 1 78 ? 9.375 6.246 -4.082 1 98.88 78 LEU B C 1
ATOM 2198 O O . LEU B 1 78 ? 8.461 5.492 -4.414 1 98.88 78 LEU B O 1
ATOM 2202 N N . GLU B 1 79 ? 9.484 6.758 -2.842 1 98.88 79 GLU B N 1
ATOM 2203 C CA . GLU B 1 79 ? 8.453 6.527 -1.837 1 98.88 79 GLU B CA 1
ATOM 2204 C C . GLU B 1 79 ? 7.098 7.047 -2.311 1 98.88 79 GLU B C 1
ATOM 2206 O O . GLU B 1 79 ? 6.086 6.344 -2.215 1 98.88 79 GLU B O 1
ATOM 2211 N N . TYR B 1 80 ? 7.094 8.234 -2.826 1 98.88 80 TYR B N 1
ATOM 2212 C CA . TYR B 1 80 ? 5.848 8.852 -3.266 1 98.88 80 TYR B CA 1
ATOM 2213 C C . TYR B 1 80 ? 5.312 8.172 -4.52 1 98.88 80 TYR B C 1
ATOM 2215 O O . TYR B 1 80 ? 4.098 8.07 -4.707 1 98.88 80 TYR B O 1
ATOM 2223 N N . GLU B 1 81 ? 6.195 7.727 -5.379 1 98.81 81 GLU B N 1
ATOM 2224 C CA . GLU B 1 81 ? 5.758 6.969 -6.547 1 98.81 81 GLU B CA 1
ATOM 2225 C C . GLU B 1 81 ? 5.051 5.68 -6.137 1 98.81 81 GLU B C 1
ATOM 2227 O O . GLU B 1 81 ? 3.977 5.363 -6.656 1 98.81 81 GLU B O 1
ATOM 2232 N N . CYS B 1 82 ? 5.66 4.961 -5.199 1 98.88 82 CYS B N 1
ATOM 2233 C CA . CYS B 1 82 ? 5.031 3.754 -4.68 1 98.88 82 CYS B CA 1
ATOM 2234 C C . CYS B 1 82 ? 3.658 4.066 -4.094 1 98.88 82 CYS B C 1
ATOM 2236 O O . CYS B 1 82 ? 2.678 3.383 -4.398 1 98.88 82 CYS B O 1
ATOM 2238 N N . LEU B 1 83 ? 3.59 5.117 -3.289 1 98.94 83 LEU B N 1
ATOM 2239 C CA . LEU B 1 83 ? 2.342 5.512 -2.645 1 98.94 83 LEU B CA 1
ATOM 2240 C C . LEU B 1 83 ? 1.273 5.836 -3.682 1 98.94 83 LEU B C 1
ATOM 2242 O O . LEU B 1 83 ? 0.182 5.262 -3.656 1 98.94 83 LEU B O 1
ATOM 2246 N N . MET B 1 84 ? 1.588 6.645 -4.637 1 98.75 84 MET B N 1
ATOM 2247 C CA . MET B 1 84 ? 0.583 7.145 -5.574 1 98.75 84 MET B CA 1
ATOM 2248 C C . MET B 1 84 ? 0.176 6.059 -6.566 1 98.75 84 MET B C 1
ATOM 2250 O O . MET B 1 84 ? -0.987 5.98 -6.965 1 98.75 84 MET B O 1
ATOM 2254 N N . LYS B 1 85 ? 1.089 5.199 -7.012 1 98.56 85 LYS B N 1
ATOM 2255 C CA . LYS B 1 85 ? 0.722 4.082 -7.871 1 98.56 85 LYS B CA 1
ATOM 2256 C C . LYS B 1 85 ? -0.288 3.166 -7.188 1 98.56 85 LYS B C 1
ATOM 2258 O O . LYS B 1 85 ? -1.246 2.709 -7.812 1 98.56 85 LYS B O 1
ATOM 2263 N N . THR B 1 86 ? -0.047 2.93 -5.918 1 98.75 86 THR B N 1
ATOM 2264 C CA . THR B 1 86 ? -0.96 2.08 -5.16 1 98.75 86 THR B CA 1
ATOM 2265 C C . THR B 1 86 ? -2.322 2.752 -5.008 1 98.75 86 THR B C 1
ATOM 2267 O O . THR B 1 86 ? -3.359 2.1 -5.137 1 98.75 86 THR B O 1
ATOM 2270 N N . CYS B 1 87 ? -2.318 4.07 -4.738 1 98.75 87 CYS B N 1
ATOM 2271 C CA . CYS B 1 87 ? -3.566 4.82 -4.664 1 98.75 87 CYS B CA 1
ATOM 2272 C C . CYS B 1 87 ? -4.355 4.691 -5.961 1 98.75 87 CYS B C 1
ATOM 2274 O O . CYS B 1 87 ? -5.543 4.359 -5.938 1 98.75 87 CYS B O 1
ATOM 2276 N N . TRP B 1 88 ? -3.709 4.867 -7.078 1 98.25 88 TRP B N 1
ATOM 2277 C CA . TRP B 1 88 ? -4.383 4.875 -8.375 1 98.25 88 TRP B CA 1
ATOM 2278 C C . TRP B 1 88 ? -4.934 3.494 -8.711 1 98.25 88 TRP B C 1
ATOM 2280 O O . TRP B 1 88 ? -6.035 3.375 -9.258 1 98.25 88 TRP B O 1
ATOM 2290 N N . GLU B 1 89 ? -4.188 2.486 -8.375 1 97.75 89 GLU B N 1
ATOM 2291 C CA . GLU B 1 89 ? -4.668 1.136 -8.648 1 97.75 89 GLU B CA 1
ATOM 2292 C C . GLU B 1 89 ? -6.004 0.878 -7.953 1 97.75 89 GLU B C 1
ATOM 2294 O O . GLU B 1 89 ? -6.875 0.203 -8.508 1 97.75 89 GLU B O 1
ATOM 2299 N N . ASN B 1 90 ? -6.176 1.406 -6.785 1 98 90 ASN B N 1
ATOM 2300 C CA . ASN B 1 90 ? -7.414 1.224 -6.039 1 98 90 ASN B CA 1
ATOM 2301 C C . ASN B 1 90 ? -8.523 2.133 -6.562 1 98 90 ASN B C 1
ATOM 2303 O O . ASN B 1 90 ? -9.609 1.663 -6.902 1 98 90 ASN B O 1
ATOM 2307 N N . VAL B 1 91 ? -8.242 3.383 -6.711 1 97 91 VAL B N 1
ATOM 2308 C CA . VAL B 1 91 ? -9.297 4.328 -7.07 1 97 91 VAL B CA 1
ATOM 2309 C C . VAL B 1 91 ? -9.805 4.02 -8.477 1 97 91 VAL B C 1
ATOM 2311 O O . VAL B 1 91 ? -10.984 4.207 -8.773 1 97 91 VAL B O 1
ATOM 2314 N N . GLU B 1 92 ? -8.945 3.564 -9.328 1 94 92 GLU B N 1
ATOM 2315 C CA . GLU B 1 92 ? -9.344 3.215 -10.688 1 94 92 GLU B CA 1
ATOM 2316 C C . GLU B 1 92 ? -10.281 2.006 -10.695 1 94 92 GLU B C 1
ATOM 2318 O O . GLU B 1 92 ? -10.977 1.76 -11.68 1 94 92 GLU B O 1
ATOM 2323 N N . HIS B 1 93 ? -10.297 1.292 -9.594 1 91.94 93 HIS B N 1
ATOM 2324 C CA . HIS B 1 93 ? -11.18 0.135 -9.484 1 91.94 93 HIS B CA 1
ATOM 2325 C C . HIS B 1 93 ? -12.312 0.395 -8.492 1 91.94 93 HIS B C 1
ATOM 2327 O O . HIS B 1 93 ? -12.922 -0.545 -7.984 1 91.94 93 HIS B O 1
ATOM 2333 N N . GLY B 1 94 ? -12.445 1.639 -8.125 1 94.5 94 GLY B N 1
ATOM 2334 C CA . GLY B 1 94 ? -13.633 2.041 -7.383 1 94.5 94 GLY B CA 1
ATOM 2335 C C . GLY B 1 94 ? -13.445 1.979 -5.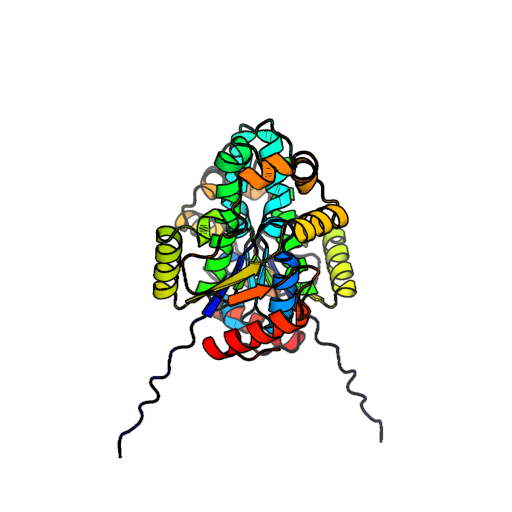879 1 94.5 94 GLY B C 1
ATOM 2336 O O . GLY B 1 94 ? -14.414 2.092 -5.125 1 94.5 94 GLY B O 1
ATOM 2337 N N . VAL B 1 95 ? -12.266 1.777 -5.445 1 96.62 95 VAL B N 1
ATOM 2338 C CA . VAL B 1 95 ? -11.992 1.661 -4.016 1 96.62 95 VAL B CA 1
ATOM 2339 C C . VAL B 1 95 ? -11.5 3.002 -3.473 1 96.62 95 VAL B C 1
ATOM 2341 O O . VAL B 1 95 ? -10.477 3.523 -3.916 1 96.62 95 VAL B O 1
ATOM 2344 N N . PRO B 1 96 ? -12.195 3.602 -2.496 1 97.56 96 PRO B N 1
ATOM 2345 C CA . PRO B 1 96 ? -11.742 4.855 -1.889 1 97.56 96 PRO B CA 1
ATOM 2346 C C . PRO B 1 96 ? -10.422 4.703 -1.132 1 97.56 96 PRO B C 1
ATOM 2348 O O . PRO B 1 96 ? -10.172 3.662 -0.521 1 97.56 96 PRO B O 1
ATOM 2351 N N . VAL B 1 97 ? -9.656 5.785 -1.202 1 98.56 97 VAL B N 1
ATOM 2352 C CA . VAL B 1 97 ? -8.328 5.688 -0.602 1 98.56 97 VAL B CA 1
ATOM 2353 C C . VAL B 1 97 ? -8.039 6.941 0.214 1 98.56 97 VAL B C 1
ATOM 2355 O O . VAL B 1 97 ? -8.344 8.055 -0.218 1 98.56 97 VAL B O 1
ATOM 2358 N N . ILE B 1 98 ? -7.5 6.727 1.38 1 98.81 98 ILE B N 1
ATOM 2359 C CA . ILE B 1 98 ? -6.836 7.734 2.197 1 98.81 98 ILE B CA 1
ATOM 2360 C C . ILE B 1 98 ? -5.32 7.57 2.094 1 98.81 98 ILE B C 1
ATOM 2362 O O . ILE B 1 98 ? -4.777 6.531 2.48 1 98.81 98 ILE B O 1
ATOM 2366 N N . ALA B 1 99 ? -4.641 8.539 1.524 1 98.94 99 ALA B N 1
ATOM 2367 C CA . ALA B 1 99 ? -3.184 8.539 1.427 1 98.94 99 ALA B CA 1
ATOM 2368 C C . ALA B 1 99 ? -2.561 9.438 2.496 1 98.94 99 ALA B C 1
ATOM 2370 O O . ALA B 1 99 ? -2.865 10.625 2.57 1 98.94 99 ALA B O 1
ATOM 2371 N N . VAL B 1 100 ? -1.664 8.859 3.311 1 98.94 100 VAL B N 1
ATOM 2372 C CA . VAL B 1 100 ? -1.052 9.609 4.406 1 98.94 100 VAL B CA 1
ATOM 2373 C C . VAL B 1 100 ? 0.437 9.805 4.129 1 98.94 100 VAL B C 1
ATOM 2375 O O . VAL B 1 100 ? 1.174 8.836 3.938 1 98.94 100 VAL B O 1
ATOM 2378 N N . ALA B 1 101 ? 0.861 10.953 4.059 1 98.88 101 ALA B N 1
ATOM 2379 C CA . ALA B 1 101 ? 2.248 11.375 3.895 1 98.88 101 ALA B CA 1
ATOM 2380 C C . ALA B 1 101 ? 2.404 12.867 4.191 1 98.88 101 ALA B C 1
ATOM 2382 O O . ALA B 1 101 ? 1.417 13.602 4.242 1 98.88 101 ALA B O 1
ATOM 2383 N N . PRO B 1 102 ? 3.67 13.344 4.375 1 98.31 102 PRO B N 1
ATOM 2384 C CA . PRO B 1 102 ? 3.812 14.789 4.57 1 98.31 102 PRO B CA 1
ATOM 2385 C C . PRO B 1 102 ? 3.266 15.602 3.396 1 98.31 102 PRO B C 1
ATOM 2387 O O . PRO B 1 102 ? 2.584 16.609 3.602 1 98.31 102 PRO B O 1
ATOM 2390 N N . PHE B 1 103 ? 3.463 15.289 2.164 1 98.56 103 PHE B N 1
ATOM 2391 C CA . PHE B 1 103 ? 2.986 15.914 0.936 1 98.56 103 PHE B CA 1
ATOM 2392 C C . PHE B 1 103 ? 3.338 17.406 0.911 1 98.56 103 PHE B C 1
ATOM 2394 O O . PHE B 1 103 ? 2.635 18.203 0.291 1 98.56 103 PHE B O 1
ATOM 2401 N N . LEU B 1 104 ? 4.359 17.844 1.636 1 97.75 104 LEU B N 1
ATOM 2402 C CA . LEU B 1 104 ? 4.656 19.266 1.778 1 97.75 104 LEU B CA 1
ATOM 2403 C C . LEU B 1 104 ? 4.934 19.906 0.42 1 97.75 104 LEU B C 1
ATOM 2405 O O . LEU B 1 104 ? 4.32 20.906 0.067 1 97.75 104 LEU B O 1
ATOM 2409 N N . LYS B 1 105 ? 5.816 19.25 -0.382 1 97.12 105 LYS B N 1
ATOM 2410 C CA . LYS B 1 105 ? 6.145 19.781 -1.704 1 97.12 105 LYS B CA 1
ATOM 2411 C C . LYS B 1 105 ? 4.957 19.641 -2.656 1 97.12 105 LYS B C 1
ATOM 2413 O O . LYS B 1 105 ? 4.672 20.562 -3.43 1 97.12 105 LYS B O 1
ATOM 2418 N N . GLU B 1 106 ? 4.23 18.609 -2.576 1 98.19 106 GLU B N 1
ATOM 2419 C CA . GLU B 1 106 ? 3.152 18.25 -3.494 1 98.19 106 GLU B CA 1
ATOM 2420 C C . GLU B 1 106 ? 1.977 19.219 -3.365 1 98.19 106 GLU B C 1
ATOM 2422 O O . GLU B 1 106 ? 1.545 19.812 -4.352 1 98.19 106 GLU B O 1
ATOM 2427 N N . VAL B 1 107 ? 1.559 19.484 -2.119 1 97.88 107 VAL B N 1
ATOM 2428 C CA . VAL B 1 107 ? 0.337 20.266 -1.937 1 97.88 107 VAL B CA 1
ATOM 2429 C C . VAL B 1 107 ? 0.647 21.75 -2.074 1 97.88 107 VAL B C 1
ATOM 2431 O O . VAL B 1 107 ? -0.265 22.578 -2.168 1 97.88 107 VAL B O 1
ATOM 2434 N N . ALA B 1 108 ? 1.937 22.125 -2.066 1 97.25 108 ALA B N 1
ATOM 2435 C CA . ALA B 1 108 ? 2.338 23.5 -2.289 1 97.25 108 ALA B CA 1
ATOM 2436 C C . ALA B 1 108 ? 2.533 23.781 -3.775 1 97.25 108 ALA B C 1
ATOM 2438 O O . ALA B 1 108 ? 2.695 24.938 -4.176 1 97.25 108 ALA B O 1
ATOM 2439 N N . ASP B 1 109 ? 2.543 22.797 -4.586 1 97.94 109 ASP B N 1
ATOM 2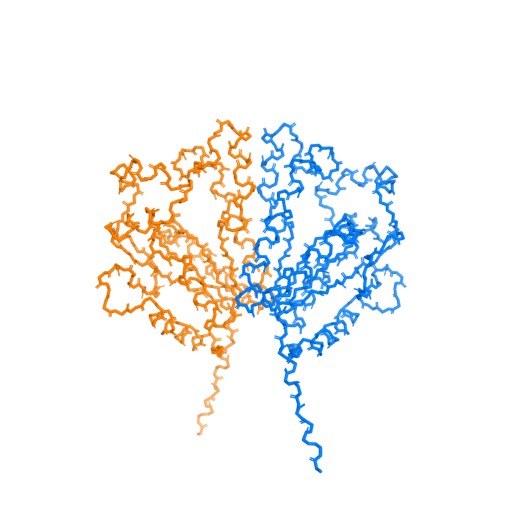440 C CA . ASP B 1 109 ? 2.809 22.891 -6.016 1 97.94 109 ASP B CA 1
ATOM 2441 C C . ASP B 1 109 ? 1.51 22.828 -6.82 1 97.94 109 ASP B C 1
ATOM 2443 O O . ASP B 1 109 ? 0.949 21.75 -7.027 1 97.94 109 ASP B O 1
ATOM 2447 N N . ALA B 1 110 ? 1.134 23.938 -7.367 1 97.69 110 ALA B N 1
ATOM 2448 C CA . ALA B 1 110 ? -0.119 24.047 -8.109 1 97.69 110 ALA B CA 1
ATOM 2449 C C . ALA B 1 110 ? -0.119 23.125 -9.32 1 97.69 110 ALA B C 1
ATOM 2451 O O . ALA B 1 110 ? -1.159 22.562 -9.688 1 97.69 110 ALA B O 1
ATOM 2452 N N . GLN B 1 111 ? 0.971 22.969 -9.914 1 98.06 111 GLN B N 1
ATOM 2453 C CA . GLN B 1 111 ? 1.054 22.109 -11.086 1 98.06 111 GLN B CA 1
ATOM 2454 C C . GLN B 1 111 ? 0.886 20.641 -10.703 1 98.06 111 GLN B C 1
ATOM 2456 O O . GLN B 1 111 ? 0.238 19.875 -11.422 1 98.06 111 GLN B O 1
ATOM 2461 N N . TRP B 1 112 ? 1.489 20.281 -9.617 1 97.94 112 TRP B N 1
ATOM 2462 C CA . TRP B 1 112 ? 1.335 18.922 -9.133 1 97.94 112 TRP B CA 1
ATOM 2463 C C . TRP B 1 112 ? -0.128 18.609 -8.836 1 97.94 112 TRP B C 1
ATOM 2465 O O . TRP B 1 112 ? -0.646 17.562 -9.258 1 97.94 112 TRP B O 1
ATOM 2475 N N . LEU B 1 113 ? -0.815 19.5 -8.188 1 97.81 113 LEU B N 1
ATOM 2476 C CA . LEU B 1 113 ? -2.221 19.312 -7.84 1 97.81 113 LEU B CA 1
ATOM 2477 C C . LEU B 1 113 ? -3.09 19.312 -9.094 1 97.81 113 LEU B C 1
ATOM 2479 O O . LEU B 1 113 ? -4.051 18.547 -9.18 1 97.81 113 LEU B O 1
ATOM 2483 N N . ALA B 1 114 ? -2.742 20.125 -10.039 1 97.56 114 ALA B N 1
ATOM 2484 C CA . ALA B 1 114 ? -3.482 20.125 -11.297 1 97.56 114 ALA B CA 1
ATOM 2485 C C . ALA B 1 114 ? -3.363 18.781 -12.016 1 97.56 114 ALA B C 1
ATOM 2487 O O . ALA B 1 114 ? -4.34 18.281 -12.578 1 97.56 114 ALA B O 1
ATOM 2488 N N . ARG B 1 115 ? -2.176 18.234 -12.008 1 97.75 115 ARG B N 1
ATOM 2489 C CA . ARG B 1 115 ? -1.969 16.922 -12.609 1 97.75 115 ARG B CA 1
ATOM 2490 C C . ARG B 1 115 ? -2.771 15.852 -11.875 1 97.75 115 ARG B C 1
ATOM 2492 O O . ARG B 1 115 ? -3.354 14.969 -12.508 1 97.75 115 ARG B O 1
ATOM 2499 N N . LEU B 1 116 ? -2.771 15.93 -10.586 1 97.88 116 LEU B N 1
ATOM 2500 C CA . LEU B 1 116 ? -3.555 15.008 -9.766 1 97.88 116 LEU B CA 1
ATOM 2501 C C . LEU B 1 116 ? -5.035 15.094 -10.125 1 97.88 116 LEU B C 1
ATOM 2503 O O . LEU B 1 116 ? -5.684 14.062 -10.344 1 97.88 116 LEU B O 1
ATOM 2507 N N . LEU B 1 117 ? -5.57 16.25 -10.258 1 96.94 117 LEU B N 1
ATOM 2508 C CA . LEU B 1 117 ? -6.984 16.469 -10.539 1 96.94 117 LEU B CA 1
ATOM 2509 C C . LEU B 1 117 ? -7.336 16 -11.953 1 96.94 117 LEU B C 1
ATOM 2511 O O . LEU B 1 117 ? -8.406 15.43 -12.172 1 96.94 117 LEU B O 1
ATOM 2515 N N . ARG B 1 118 ? -6.449 16.266 -12.875 1 97.38 118 ARG B N 1
ATOM 2516 C CA . ARG B 1 118 ? -6.672 15.789 -14.234 1 97.38 118 ARG B CA 1
ATOM 2517 C C . ARG B 1 118 ? -6.766 14.266 -14.281 1 97.38 118 ARG B C 1
ATOM 2519 O O . ARG B 1 118 ? -7.609 13.711 -14.992 1 97.38 118 ARG B O 1
ATOM 2526 N N . ARG B 1 119 ? -5.891 13.664 -13.531 1 97.38 119 ARG B N 1
ATOM 2527 C CA . ARG B 1 119 ? -5.949 12.203 -13.492 1 97.38 119 ARG B CA 1
ATOM 2528 C C . ARG B 1 119 ? -7.238 11.727 -12.828 1 97.38 119 ARG B C 1
ATOM 2530 O O . ARG B 1 119 ? -7.832 10.734 -13.258 1 97.38 119 ARG B O 1
ATOM 2537 N N . CYS B 1 120 ? -7.609 12.406 -11.797 1 96.81 120 CYS B N 1
ATOM 2538 C CA . CYS B 1 120 ? -8.883 12.086 -11.164 1 96.81 120 CYS B CA 1
ATOM 2539 C C . CYS B 1 120 ? -10.031 12.188 -12.156 1 96.81 120 CYS B C 1
ATOM 2541 O O . CYS B 1 120 ? -10.867 11.289 -12.242 1 96.81 120 CYS B O 1
ATOM 2543 N N . ASP B 1 121 ? -10.039 13.18 -12.938 1 95.12 121 ASP B N 1
ATOM 2544 C CA . ASP B 1 121 ? -11.086 13.383 -13.93 1 95.12 121 ASP B CA 1
ATOM 2545 C C . ASP B 1 121 ? -11.133 12.227 -14.93 1 95.12 121 ASP B C 1
ATOM 2547 O O . ASP B 1 121 ? -12.211 11.758 -15.297 1 95.12 121 ASP B O 1
ATOM 2551 N N . ARG B 1 122 ? -10.016 11.734 -15.25 1 94.19 122 ARG B N 1
ATOM 2552 C CA . ARG B 1 122 ? -9.914 10.672 -16.25 1 94.19 122 ARG B CA 1
ATOM 2553 C C . ARG B 1 122 ? -10.344 9.328 -15.68 1 94.19 122 ARG B C 1
ATOM 2555 O O . ARG B 1 122 ? -10.742 8.43 -16.422 1 94.19 122 ARG B O 1
ATOM 2562 N N . THR B 1 123 ? -10.312 9.242 -14.359 1 93 123 THR B N 1
ATOM 2563 C CA . THR B 1 123 ? -10.508 7.926 -13.773 1 93 123 THR B CA 1
ATOM 2564 C C . THR B 1 123 ? -11.789 7.887 -12.945 1 93 123 THR B C 1
ATOM 2566 O O . THR B 1 123 ? -12.094 6.871 -12.312 1 93 123 THR B O 1
ATOM 2569 N N . GLY B 1 124 ? -12.484 8.969 -12.844 1 93.69 124 GLY B N 1
ATOM 2570 C CA . GLY B 1 124 ? -13.719 9.023 -12.062 1 93.69 124 GLY B CA 1
ATOM 2571 C C . GLY B 1 124 ? -13.477 9.148 -10.57 1 93.69 124 GLY B C 1
ATOM 2572 O O . GLY B 1 124 ? -14.336 8.781 -9.766 1 93.69 124 GLY B O 1
ATOM 2573 N N . ALA B 1 125 ? -12.336 9.617 -10.219 1 96.5 125 ALA B N 1
ATOM 2574 C CA . ALA B 1 125 ? -12 9.852 -8.812 1 96.5 125 ALA B CA 1
ATOM 2575 C C . ALA B 1 125 ? -12.172 11.32 -8.445 1 96.5 125 ALA B C 1
ATOM 2577 O O . ALA B 1 125 ? -12.367 12.164 -9.32 1 96.5 125 ALA B O 1
ATOM 2578 N N . GLY B 1 126 ? -12.281 11.633 -7.195 1 97 126 GLY B N 1
ATOM 2579 C CA . GLY B 1 126 ? -12.227 12.969 -6.625 1 97 126 GLY B CA 1
ATOM 2580 C C . GLY B 1 126 ? -11.203 13.109 -5.516 1 97 126 GLY B C 1
ATOM 2581 O O . GLY B 1 126 ? -11.242 12.359 -4.535 1 97 126 GLY B O 1
ATOM 2582 N N . ALA B 1 127 ? -10.352 14.086 -5.684 1 97.88 127 ALA B N 1
ATOM 2583 C CA . ALA B 1 127 ? -9.273 14.258 -4.707 1 97.88 127 ALA B CA 1
ATOM 2584 C C . ALA B 1 127 ? -9.609 15.375 -3.717 1 97.88 127 ALA B C 1
ATOM 2586 O O . ALA B 1 127 ? -10.148 16.406 -4.098 1 97.88 127 ALA B O 1
ATOM 2587 N N . GLU B 1 128 ? -9.344 15.18 -2.504 1 97.94 128 GLU B N 1
ATOM 2588 C CA . GLU B 1 128 ? -9.43 16.156 -1.422 1 97.94 128 GLU B CA 1
ATOM 2589 C C . GLU B 1 128 ? -8.164 16.156 -0.574 1 97.94 128 GLU B C 1
ATOM 2591 O O . GLU B 1 128 ? -7.477 15.133 -0.473 1 97.94 128 GLU B O 1
ATOM 2596 N N . VAL B 1 129 ? -7.852 17.281 -0.045 1 98.62 129 VAL B N 1
ATOM 2597 C CA . VAL B 1 129 ? -6.723 17.391 0.874 1 98.62 129 VAL B CA 1
ATOM 2598 C C . VAL B 1 129 ? -7.234 17.672 2.287 1 98.62 129 VAL B C 1
ATOM 2600 O O . VAL B 1 129 ? -8.023 18.594 2.5 1 98.62 129 VAL B O 1
ATOM 2603 N N . LEU B 1 130 ? -6.898 16.844 3.197 1 98.81 130 LEU B N 1
ATOM 2604 C CA . LEU B 1 130 ? -7.035 17.078 4.629 1 98.81 130 LEU B CA 1
ATOM 2605 C C . LEU B 1 130 ? -5.707 17.516 5.238 1 98.81 130 LEU B C 1
ATOM 2607 O O . LEU B 1 130 ? -4.781 16.703 5.352 1 98.81 130 LEU B O 1
ATOM 2611 N N . TRP B 1 131 ? -5.605 18.734 5.594 1 98.75 131 TRP B N 1
ATOM 2612 C CA . TRP B 1 131 ? -4.379 19.297 6.156 1 98.75 131 TRP B CA 1
ATOM 2613 C C . TRP B 1 131 ? -4.406 19.25 7.68 1 98.75 131 TRP B C 1
ATOM 2615 O O . TRP B 1 131 ? -5.281 19.844 8.305 1 98.75 131 TRP B O 1
ATOM 2625 N N . VAL B 1 132 ? -3.5 18.5 8.234 1 98.75 132 VAL B N 1
ATOM 2626 C CA . VAL B 1 132 ? -3.371 18.438 9.688 1 98.75 132 VAL B CA 1
ATOM 2627 C C . VAL B 1 132 ? -2.328 19.453 10.156 1 98.75 132 VAL B C 1
ATOM 2629 O O . VAL B 1 132 ? -1.124 19.188 10.078 1 98.75 132 VAL B O 1
ATOM 2632 N N . ASP B 1 133 ? -2.812 20.484 10.672 1 97.88 133 ASP B N 1
ATOM 2633 C CA . ASP B 1 133 ? -1.978 21.594 11.102 1 97.88 133 ASP B CA 1
ATOM 2634 C C . ASP B 1 133 ? -1.519 21.406 12.547 1 97.88 133 ASP B C 1
ATOM 2636 O O . ASP B 1 133 ? -2.166 20.703 13.328 1 97.88 133 ASP B O 1
ATOM 2640 N N . SER B 1 134 ? -0.361 21.984 12.82 1 97.12 134 SER B N 1
ATOM 2641 C CA . SER B 1 134 ? 0.203 21.953 14.164 1 97.12 134 SER B CA 1
ATOM 2642 C C . SER B 1 134 ? 1.218 23.078 14.359 1 97.12 134 SER B C 1
ATOM 2644 O O . SER B 1 134 ? 1.578 23.766 13.406 1 97.12 134 SER B O 1
ATOM 2646 N N . ASP B 1 135 ? 1.521 23.375 15.562 1 97.12 135 ASP B N 1
ATOM 2647 C CA . ASP B 1 135 ? 2.553 24.375 15.844 1 97.12 135 ASP B CA 1
ATOM 2648 C C . ASP B 1 135 ? 3.869 23.703 16.234 1 97.12 135 ASP B C 1
ATOM 2650 O O . ASP B 1 135 ? 3.924 22.484 16.391 1 97.12 135 ASP B O 1
ATOM 2654 N N . GLU B 1 136 ? 4.836 24.547 16.266 1 97.5 136 GLU B N 1
ATOM 2655 C CA . GLU B 1 136 ? 6.191 24.062 16.5 1 97.5 136 GLU B CA 1
ATOM 2656 C C . GLU B 1 136 ? 6.27 23.25 17.797 1 97.5 136 GLU B C 1
ATOM 2658 O O . GLU B 1 136 ? 6.781 22.125 17.797 1 97.5 136 GLU B O 1
ATOM 2663 N N . SER B 1 137 ? 5.77 23.812 18.875 1 97.44 137 SER B N 1
ATOM 2664 C CA . SER B 1 137 ? 5.891 23.172 20.172 1 97.44 137 SER B CA 1
ATOM 2665 C C . SER B 1 137 ? 5.152 21.828 20.203 1 97.44 137 SER B C 1
ATOM 2667 O O . SER B 1 137 ? 5.66 20.844 20.734 1 97.44 137 SER B O 1
ATOM 2669 N N . SER B 1 138 ? 3.973 21.766 19.609 1 97.94 138 SER B N 1
ATOM 2670 C CA . SER B 1 138 ? 3.191 20.547 19.531 1 97.94 138 SER B CA 1
ATOM 2671 C C . SER B 1 138 ? 3.918 19.469 18.734 1 97.94 138 SER B C 1
ATOM 2673 O O . SER B 1 138 ? 3.959 18.312 19.125 1 97.94 138 SER B O 1
ATOM 2675 N N . MET B 1 139 ? 4.488 19.828 17.594 1 97.56 139 MET B N 1
ATOM 2676 C CA . MET B 1 139 ? 5.234 18.906 16.75 1 97.56 139 MET B CA 1
ATOM 2677 C C . MET B 1 139 ? 6.402 18.297 17.5 1 97.56 139 MET B C 1
ATOM 2679 O O . MET B 1 139 ? 6.582 17.078 17.484 1 97.56 139 MET B O 1
ATOM 2683 N N . GLN B 1 140 ? 7.129 19.188 18.141 1 96.88 140 GLN B N 1
ATOM 2684 C CA . GLN B 1 140 ? 8.312 18.719 18.859 1 96.88 140 GLN B CA 1
ATOM 2685 C C . GLN B 1 140 ? 7.941 17.75 19.969 1 96.88 140 GLN B C 1
ATOM 2687 O O . GLN B 1 140 ? 8.609 16.734 20.156 1 96.88 140 GLN B O 1
ATOM 2692 N N . GLU B 1 141 ? 6.934 18.062 20.641 1 96.94 141 GLU B N 1
ATOM 2693 C CA . GLU B 1 141 ? 6.469 17.188 21.719 1 96.94 141 GLU B CA 1
ATOM 2694 C C . GLU B 1 141 ? 6.059 15.82 21.188 1 96.94 141 GLU B C 1
ATOM 2696 O O . GLU B 1 141 ? 6.441 14.797 21.75 1 96.94 141 GLU B O 1
ATOM 2701 N N . ARG B 1 142 ? 5.363 15.789 20.156 1 96.88 142 ARG B N 1
ATOM 2702 C CA . ARG B 1 142 ? 4.871 14.531 19.594 1 96.88 142 ARG B CA 1
ATOM 2703 C C . ARG B 1 142 ? 6.012 13.711 19.016 1 96.88 142 ARG B C 1
ATOM 2705 O O . ARG B 1 142 ? 6.039 12.484 19.156 1 96.88 142 ARG B O 1
ATOM 2712 N N . LEU B 1 143 ? 6.918 14.352 18.328 1 97.06 143 LEU B N 1
ATOM 2713 C CA . LEU B 1 143 ? 8.07 13.633 17.781 1 97.06 143 LEU B CA 1
ATOM 2714 C C . LEU B 1 143 ? 8.914 13.031 18.906 1 97.06 143 LEU B C 1
ATOM 2716 O O . LEU B 1 143 ? 9.406 11.906 18.781 1 97.06 143 LEU B O 1
ATOM 2720 N N . THR B 1 144 ? 9.023 13.82 19.969 1 96.56 144 THR B N 1
ATOM 2721 C CA . THR B 1 144 ? 9.766 13.336 21.125 1 96.56 144 THR B CA 1
ATOM 2722 C C . THR B 1 144 ? 9.07 12.125 21.75 1 96.56 144 THR B C 1
ATOM 2724 O O . THR B 1 144 ? 9.719 11.117 22.031 1 96.56 144 THR B O 1
ATOM 2727 N N . ALA B 1 145 ? 7.789 12.203 21.891 1 96.12 145 ALA B N 1
ATOM 2728 C CA . ALA B 1 145 ? 7.008 11.117 22.5 1 96.12 145 ALA B CA 1
ATOM 2729 C C . ALA B 1 145 ? 7.062 9.859 21.641 1 96.12 145 ALA B C 1
ATOM 2731 O O . ALA B 1 145 ? 7.113 8.742 22.156 1 96.12 145 ALA B O 1
ATOM 2732 N N . ARG B 1 146 ? 7.004 10.062 20.375 1 92.75 146 ARG B N 1
ATOM 2733 C CA . ARG B 1 146 ? 7.023 8.945 19.438 1 92.75 146 ARG B CA 1
ATOM 2734 C C . ARG B 1 146 ? 8.367 8.219 19.484 1 92.75 146 ARG B C 1
ATOM 2736 O O . ARG B 1 146 ? 8.438 7.016 19.219 1 92.75 146 ARG B O 1
ATOM 2743 N N . ASN B 1 147 ? 9.406 8.883 19.672 1 93.88 147 ASN B N 1
ATOM 2744 C CA . ASN B 1 147 ? 10.758 8.352 19.844 1 93.88 147 ASN B CA 1
ATOM 2745 C C . ASN B 1 147 ? 11.148 7.434 18.688 1 93.88 147 ASN B C 1
ATOM 2747 O O . ASN B 1 147 ? 11.68 6.344 18.906 1 93.88 147 ASN B O 1
ATOM 2751 N N . ALA B 1 148 ? 10.812 7.793 17.516 1 93.69 148 ALA B N 1
ATOM 2752 C CA . ALA B 1 148 ? 11.18 7.023 16.344 1 93.69 148 ALA B CA 1
ATOM 2753 C C . ALA B 1 148 ? 12.586 7.379 15.867 1 93.69 148 ALA B C 1
ATOM 2755 O O . ALA B 1 148 ? 12.977 8.547 15.898 1 93.69 148 ALA B O 1
ATOM 2756 N N . ARG B 1 149 ? 13.289 6.395 15.297 1 92.88 149 ARG B N 1
ATOM 2757 C CA . ARG B 1 149 ? 14.664 6.605 14.844 1 92.88 149 ARG B CA 1
ATOM 2758 C C . ARG B 1 149 ? 14.719 7.621 13.703 1 92.88 149 ARG B C 1
ATOM 2760 O O . ARG B 1 149 ? 15.641 8.43 13.633 1 92.88 149 ARG B O 1
ATOM 2767 N N . ARG B 1 150 ? 13.727 7.645 12.867 1 92.75 150 ARG B N 1
ATOM 2768 C CA . ARG B 1 150 ? 13.688 8.547 11.719 1 92.75 150 ARG B CA 1
ATOM 2769 C C . ARG B 1 150 ? 13.531 10 12.172 1 92.75 150 ARG B C 1
ATOM 2771 O O . ARG B 1 150 ? 13.68 10.922 11.367 1 92.75 150 ARG B O 1
ATOM 2778 N N . ASP B 1 151 ? 13.211 10.188 13.445 1 95.06 151 ASP B N 1
ATOM 2779 C CA . ASP B 1 151 ? 12.977 11.539 13.938 1 95.06 151 ASP B CA 1
ATOM 2780 C C . ASP B 1 151 ? 14.211 12.078 14.672 1 95.06 151 ASP B C 1
ATOM 2782 O O . ASP B 1 151 ? 14.266 13.266 15 1 95.06 151 ASP B O 1
ATOM 2786 N N . THR B 1 152 ? 15.258 11.242 14.867 1 93.69 152 THR B N 1
ATOM 2787 C CA . THR B 1 152 ? 16.406 11.57 15.695 1 93.69 152 THR B CA 1
ATOM 2788 C C . THR B 1 152 ? 17.125 12.812 15.164 1 93.69 152 THR B C 1
ATOM 2790 O O . THR B 1 152 ? 17.422 13.734 15.922 1 93.69 152 THR B O 1
ATOM 2793 N N . TRP B 1 153 ? 17.344 12.844 13.914 1 93.94 153 TRP B N 1
ATOM 2794 C CA . TRP B 1 153 ? 18.047 13.984 13.344 1 93.94 153 TRP B CA 1
ATOM 2795 C C . TRP B 1 153 ? 17.266 15.273 13.555 1 93.94 153 TRP B C 1
ATOM 2797 O O . TRP B 1 153 ? 17.828 16.297 13.961 1 93.94 153 TRP B O 1
ATOM 2807 N N . LYS B 1 154 ? 15.938 15.219 13.188 1 94.31 154 LYS B N 1
ATOM 2808 C CA . LYS B 1 154 ? 15.094 16.406 13.328 1 94.31 154 LYS B CA 1
ATOM 2809 C C . LYS B 1 154 ? 15.141 16.953 14.75 1 94.31 154 LYS B C 1
ATOM 2811 O O . LYS B 1 154 ? 15.328 18.141 14.961 1 94.31 154 LYS B O 1
ATOM 2816 N N . LEU B 1 155 ? 15.047 16.031 15.688 1 95.62 155 LEU B N 1
ATOM 2817 C CA . LEU B 1 155 ? 15.016 16.438 17.094 1 95.62 155 LEU B CA 1
ATOM 2818 C C . LEU B 1 155 ? 16.359 17.016 17.516 1 95.62 155 LEU B C 1
ATOM 2820 O O . LEU B 1 155 ? 16.422 18 18.266 1 95.62 155 LEU B O 1
ATOM 2824 N N . ALA B 1 156 ? 17.422 16.469 16.984 1 95.69 156 ALA B N 1
ATOM 2825 C CA . ALA B 1 156 ? 18.781 16.922 17.328 1 95.69 156 ALA B CA 1
ATOM 2826 C C . ALA B 1 156 ? 19.109 18.219 16.609 1 95.69 156 ALA B C 1
ATOM 2828 O O . ALA B 1 156 ? 19.984 18.984 17.047 1 95.69 156 ALA B O 1
ATOM 2829 N N . 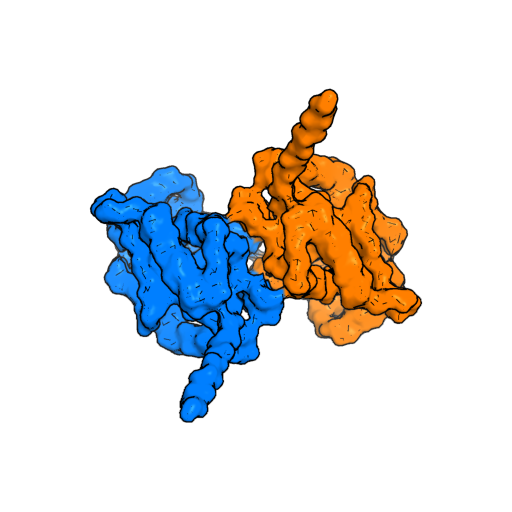ASN B 1 157 ? 18.469 18.453 15.453 1 96.62 157 ASN B N 1
ATOM 2830 C CA . ASN B 1 157 ? 18.719 19.641 14.625 1 96.62 157 ASN B CA 1
ATOM 2831 C C . ASN B 1 157 ? 17.453 20.438 14.398 1 96.62 157 ASN B C 1
ATOM 2833 O O . ASN B 1 157 ? 17.156 20.828 13.266 1 96.62 157 ASN B O 1
ATOM 2837 N N . TRP B 1 158 ? 16.75 20.656 15.438 1 96.5 158 TRP B N 1
ATOM 2838 C CA . TRP B 1 158 ? 15.383 21.188 15.398 1 96.5 158 TRP B CA 1
ATOM 2839 C C . TRP B 1 158 ? 15.352 22.547 14.703 1 96.5 158 TRP B C 1
ATOM 2841 O O . TRP B 1 158 ? 14.516 22.781 13.828 1 96.5 158 TRP B O 1
ATOM 2851 N N . ARG B 1 159 ? 16.281 23.484 15.086 1 95.88 159 ARG B N 1
ATOM 2852 C CA . ARG B 1 159 ? 16.312 24.797 14.477 1 95.88 159 ARG B CA 1
ATOM 2853 C C . ARG B 1 159 ? 16.578 24.719 12.977 1 95.88 159 ARG B C 1
ATOM 2855 O O . ARG B 1 159 ? 15.961 25.422 12.188 1 95.88 159 ARG B O 1
ATOM 2862 N N . GLU B 1 160 ? 17.5 23.875 12.641 1 95.06 160 GLU B N 1
ATOM 2863 C CA . GLU B 1 160 ? 17.797 23.656 11.227 1 95.06 160 GLU B CA 1
ATOM 2864 C C . GLU B 1 160 ? 16.594 23.078 10.492 1 95.06 160 GLU B C 1
ATOM 2866 O O . GLU B 1 160 ? 16.266 23.516 9.383 1 95.06 160 GLU B O 1
ATOM 2871 N N . TYR B 1 161 ? 15.945 22.125 11.117 1 95.38 161 TYR B N 1
ATOM 2872 C CA . TYR B 1 161 ? 14.75 21.531 10.523 1 95.38 161 TYR B CA 1
ATOM 2873 C C . TYR B 1 161 ? 13.688 22.594 10.258 1 95.38 161 TYR B C 1
ATOM 2875 O O . TYR B 1 161 ? 13.102 22.641 9.172 1 95.38 161 TYR B O 1
ATOM 2883 N N . LEU B 1 162 ? 13.461 23.484 11.164 1 95.12 162 LEU B N 1
ATOM 2884 C CA . LEU B 1 162 ? 12.414 24.484 11.07 1 95.12 162 LEU B CA 1
ATOM 2885 C C . LEU B 1 162 ? 12.688 25.438 9.906 1 95.12 162 LEU B C 1
ATOM 2887 O O . LEU B 1 162 ? 11.766 26.062 9.375 1 95.12 162 LEU B O 1
ATOM 2891 N N . THR B 1 163 ? 13.969 25.531 9.43 1 94.44 163 THR B N 1
ATOM 2892 C CA . THR B 1 163 ? 14.289 26.391 8.297 1 94.44 163 THR B CA 1
ATOM 2893 C C . THR B 1 163 ? 13.906 25.719 6.984 1 94.44 163 THR B C 1
ATOM 2895 O O . THR B 1 163 ? 13.828 26.375 5.941 1 94.44 163 THR B O 1
ATOM 2898 N N . THR B 1 164 ? 13.664 24.422 7 1 92.31 164 THR B N 1
ATOM 2899 C CA . THR B 1 164 ? 13.359 23.688 5.781 1 92.31 164 THR B CA 1
ATOM 2900 C C . THR B 1 164 ? 11.859 23.656 5.527 1 92.31 164 THR B C 1
ATOM 2902 O O . THR B 1 164 ? 11.406 23.25 4.457 1 92.31 164 THR B O 1
ATOM 2905 N N . ILE B 1 165 ? 11.117 24.156 6.582 1 93.31 165 ILE B N 1
ATOM 2906 C CA . ILE B 1 165 ? 9.664 24.172 6.41 1 93.31 165 ILE B CA 1
ATOM 2907 C C . ILE B 1 165 ? 9.141 25.578 6.723 1 93.31 165 ILE B C 1
ATOM 2909 O O . ILE B 1 165 ? 9.844 26.391 7.32 1 93.31 165 ILE B O 1
ATOM 2913 N N . SER B 1 166 ? 7.953 25.812 6.188 1 93.81 166 SER B N 1
ATOM 2914 C CA . SER B 1 166 ? 7.195 27 6.566 1 93.81 166 SER B CA 1
ATOM 2915 C C . SER B 1 166 ? 5.93 26.625 7.332 1 93.81 166 SER B C 1
ATOM 2917 O O . SER B 1 166 ? 4.98 26.094 6.754 1 93.81 166 SER B O 1
ATOM 2919 N N . LEU B 1 167 ? 5.902 26.969 8.586 1 93.5 167 LEU B N 1
ATOM 2920 C CA . LEU B 1 167 ? 4.801 26.562 9.453 1 93.5 167 LEU B CA 1
ATOM 2921 C C . LEU B 1 167 ? 3.488 27.188 8.992 1 93.5 167 LEU B C 1
ATOM 2923 O O . LEU B 1 167 ? 2.41 26.75 9.398 1 93.5 167 LEU B O 1
ATOM 2927 N N . ASP B 1 168 ? 3.613 28.188 8.18 1 93.38 168 ASP B N 1
ATOM 2928 C CA . ASP B 1 168 ? 2.42 28.844 7.66 1 93.38 168 ASP B CA 1
ATOM 2929 C C . ASP B 1 168 ? 1.989 28.219 6.332 1 93.38 168 ASP B C 1
ATOM 2931 O O . ASP B 1 168 ? 0.947 28.578 5.781 1 93.38 168 ASP B O 1
ATOM 2935 N N . GLN B 1 169 ? 2.777 27.281 5.906 1 95.12 169 GLN B N 1
ATOM 2936 C CA . GLN B 1 169 ? 2.445 26.625 4.641 1 95.12 169 GLN B CA 1
ATOM 2937 C C . GLN B 1 169 ? 1.083 25.953 4.715 1 95.12 169 GLN B C 1
ATOM 2939 O O . GLN B 1 169 ? 0.74 25.344 5.73 1 95.12 169 GLN B O 1
ATOM 2944 N N . ARG B 1 170 ? 0.326 26.094 3.629 1 95.88 170 ARG B N 1
ATOM 2945 C CA . ARG B 1 170 ? -0.948 25.422 3.393 1 95.88 170 ARG B CA 1
ATOM 2946 C C . ARG B 1 170 ? -1.039 24.906 1.961 1 95.88 170 ARG B C 1
ATOM 2948 O O . ARG B 1 170 ? -0.31 25.359 1.081 1 95.88 170 ARG B O 1
ATOM 2955 N N . PRO B 1 171 ? -1.952 23.812 1.791 1 97.75 171 PRO B N 1
ATOM 2956 C CA . PRO B 1 171 ? -2.193 23.453 0.391 1 97.75 171 PRO B CA 1
ATOM 2957 C C . PRO B 1 171 ? -2.68 24.641 -0.445 1 97.75 171 PRO B C 1
ATOM 2959 O O . PRO B 1 171 ? -3.457 25.469 0.04 1 97.75 171 PRO B O 1
ATOM 2962 N N . VAL B 1 172 ? -2.229 24.75 -1.69 1 97.06 172 VAL B N 1
ATOM 2963 C CA . VAL B 1 172 ? -2.543 25.891 -2.533 1 97.06 172 VAL B CA 1
ATOM 2964 C C . VAL B 1 172 ? -3.93 25.719 -3.148 1 97.06 172 VAL B C 1
ATOM 2966 O O . VAL B 1 172 ? -4.375 26.562 -3.932 1 97.06 172 VAL B O 1
ATOM 2969 N N . ARG B 1 173 ? -4.672 24.797 -2.76 1 94.94 173 ARG B N 1
ATOM 2970 C CA . ARG B 1 173 ? -6.047 24.547 -3.178 1 94.94 173 ARG B CA 1
ATOM 2971 C C . ARG B 1 173 ? -6.973 24.406 -1.972 1 94.94 173 ARG B C 1
ATOM 2973 O O . ARG B 1 173 ? -6.504 24.25 -0.841 1 94.94 173 ARG B O 1
ATOM 2980 N N . ASP B 1 174 ? -8.281 24.453 -2.311 1 95.81 174 ASP B N 1
ATOM 2981 C CA . ASP B 1 174 ? -9.258 24.203 -1.248 1 95.81 174 ASP B CA 1
ATOM 2982 C C . ASP B 1 174 ? -8.945 22.906 -0.515 1 95.81 174 ASP B C 1
ATOM 2984 O O . ASP B 1 174 ? -8.602 21.906 -1.14 1 95.81 174 ASP B O 1
ATOM 2988 N N . HIS B 1 175 ? -8.969 22.969 0.802 1 98.12 175 HIS B N 1
ATOM 2989 C CA . HIS B 1 175 ? -8.648 21.844 1.66 1 98.12 175 HIS B CA 1
ATOM 2990 C C . HIS B 1 175 ? -9.445 21.891 2.959 1 98.12 175 HIS B C 1
ATOM 2992 O O . HIS B 1 175 ? -9.984 22.938 3.324 1 98.12 175 HIS B O 1
ATOM 2998 N N . LEU B 1 176 ? -9.594 20.75 3.561 1 98.44 176 LEU B N 1
ATOM 2999 C CA . LEU B 1 176 ? -10.102 20.672 4.926 1 98.44 176 LEU B CA 1
ATOM 3000 C C . LEU B 1 176 ? -8.977 20.828 5.938 1 98.44 176 LEU B C 1
ATOM 3002 O O . LEU B 1 176 ? -7.883 20.297 5.75 1 98.44 176 LEU B O 1
ATOM 3006 N N . LEU B 1 177 ? -9.234 21.609 6.98 1 98.25 177 LEU B N 1
ATOM 3007 C CA . LEU B 1 177 ? -8.219 21.906 7.977 1 98.25 177 LEU B CA 1
ATOM 3008 C C . LEU B 1 177 ? -8.523 21.219 9.297 1 98.25 177 LEU B C 1
ATOM 3010 O O . LEU B 1 177 ? -9.641 21.297 9.805 1 98.25 177 LEU B O 1
ATOM 3014 N N . ILE B 1 178 ? -7.547 20.531 9.836 1 98.75 178 ILE B N 1
ATOM 3015 C CA . ILE B 1 178 ? -7.562 19.953 11.18 1 98.75 178 ILE B CA 1
ATOM 3016 C C . ILE B 1 178 ? -6.551 20.688 12.062 1 98.75 178 ILE B C 1
ATOM 3018 O O . ILE B 1 178 ? -5.367 20.766 11.719 1 98.75 178 ILE B O 1
ATOM 3022 N N . ASP B 1 179 ? -7.035 21.25 13.094 1 98.5 179 ASP B N 1
ATOM 3023 C CA . ASP B 1 179 ? -6.16 21.844 14.102 1 98.5 179 ASP B CA 1
ATOM 3024 C C . ASP B 1 179 ? -5.746 20.812 15.148 1 98.5 179 ASP B C 1
ATOM 3026 O O . ASP B 1 179 ? -6.531 20.484 16.031 1 98.5 179 ASP B O 1
ATOM 3030 N N . ASN B 1 180 ? -4.461 20.391 15.008 1 98.44 180 ASN B N 1
ATOM 3031 C CA . ASN B 1 180 ? -4.02 19.375 15.961 1 98.44 180 ASN B CA 1
ATOM 3032 C C . ASN B 1 180 ? -2.936 19.906 16.891 1 98.44 180 ASN B C 1
ATOM 3034 O O . ASN B 1 180 ? -2.016 19.188 17.266 1 98.44 180 ASN B O 1
ATOM 3038 N N . ARG B 1 181 ? -2.951 21.172 17.156 1 97.69 181 ARG B N 1
ATOM 3039 C CA . ARG B 1 181 ? -2.139 21.703 18.25 1 97.69 181 ARG B CA 1
ATOM 3040 C C . ARG B 1 181 ? -2.535 21.094 19.578 1 97.69 181 ARG B C 1
ATOM 3042 O O . ARG B 1 181 ? -3.693 20.719 19.781 1 97.69 181 ARG B O 1
ATOM 3049 N N . MET B 1 182 ? -1.573 21 20.422 1 96.06 182 MET B N 1
ATOM 3050 C CA . MET B 1 182 ? -1.869 20.5 21.766 1 96.06 182 MET B CA 1
ATOM 3051 C C . MET B 1 182 ? -2.895 21.391 22.469 1 96.06 182 MET B C 1
ATOM 3053 O O . MET B 1 182 ? -3.646 20.922 23.312 1 96.06 182 MET B O 1
ATOM 3057 N N . THR B 1 183 ? -3.016 22.641 22.047 1 95.62 183 THR B N 1
ATOM 3058 C CA . THR B 1 183 ? -3.908 23.625 22.656 1 95.62 183 THR B CA 1
ATOM 3059 C C . THR B 1 183 ? -5.211 23.734 21.875 1 95.62 183 THR B C 1
ATOM 3061 O O . THR B 1 183 ? -6.035 24.609 22.141 1 95.62 183 THR B O 1
ATOM 3064 N N . ALA B 1 184 ? -5.391 22.906 20.844 1 97.12 184 ALA B N 1
ATOM 3065 C CA . ALA B 1 184 ? -6.594 22.984 20.016 1 97.12 184 ALA B CA 1
ATOM 3066 C C . ALA B 1 184 ? -7.852 22.859 20.875 1 97.12 184 ALA B C 1
ATOM 3068 O O . ALA B 1 184 ? -7.902 22.062 21.812 1 97.12 184 ALA B O 1
ATOM 3069 N N . ALA B 1 185 ? -8.93 23.547 20.578 1 96.88 185 ALA B N 1
ATOM 3070 C CA . ALA B 1 185 ? -10.188 23.562 21.328 1 96.88 185 ALA B CA 1
ATOM 3071 C C . ALA B 1 185 ? -10.945 22.266 21.156 1 96.88 185 ALA B C 1
ATOM 3073 O O . ALA B 1 185 ? -11.656 21.812 22.062 1 96.88 185 ALA B O 1
ATOM 3074 N N . THR B 1 186 ? -10.883 21.719 19.984 1 98.06 186 THR B N 1
ATOM 3075 C CA . THR B 1 186 ? -11.586 20.484 19.641 1 98.06 186 THR B CA 1
ATOM 3076 C C . THR B 1 186 ? -10.609 19.328 19.484 1 98.06 186 THR B C 1
ATOM 3078 O O . THR B 1 186 ? -9.586 19.469 18.797 1 98.06 186 THR B O 1
ATOM 3081 N N . PRO B 1 187 ? -10.883 18.172 20.156 1 97.94 187 PRO B N 1
ATOM 3082 C CA . PRO B 1 187 ? -10.008 17 20.016 1 97.94 187 PRO B CA 1
ATOM 3083 C C . PRO B 1 187 ? -9.898 16.516 18.578 1 97.94 187 PRO B C 1
ATOM 3085 O O . PRO B 1 187 ? -10.852 16.656 17.797 1 97.94 187 PRO B O 1
ATOM 3088 N N . LEU B 1 188 ? -8.797 15.938 18.25 1 98.5 188 LEU B N 1
ATOM 3089 C CA . LEU B 1 188 ? -8.508 15.445 16.906 1 98.5 188 LEU B CA 1
ATOM 3090 C C . LEU B 1 188 ? -9.633 14.539 16.406 1 98.5 188 LEU B C 1
ATOM 3092 O O . LEU B 1 188 ? -10.125 14.711 15.289 1 98.5 188 LEU B O 1
ATOM 3096 N N . ALA B 1 189 ? -10.062 13.586 17.266 1 98.44 189 ALA B N 1
ATOM 3097 C CA . ALA B 1 189 ? -11.055 12.594 16.875 1 98.44 189 ALA B CA 1
ATOM 3098 C C . ALA B 1 189 ? -12.352 13.266 16.422 1 98.44 189 ALA B C 1
ATOM 3100 O O . ALA B 1 189 ? -12.961 12.852 15.438 1 98.44 189 ALA B O 1
ATOM 3101 N N . GLU B 1 190 ? -12.742 14.289 17.125 1 98.62 190 GLU B N 1
ATOM 3102 C CA . GLU B 1 190 ? -13.977 15 16.797 1 98.62 190 GLU B CA 1
ATOM 3103 C C . GLU B 1 190 ? -13.836 15.766 15.492 1 98.62 190 GLU B C 1
ATOM 3105 O O . GLU B 1 190 ? -14.766 15.797 14.68 1 98.62 190 GLU B O 1
ATOM 3110 N N . GLN B 1 191 ? -12.734 16.406 15.305 1 98.75 191 GLN B N 1
ATOM 3111 C CA . GLN B 1 191 ? -12.5 17.141 14.07 1 98.75 191 GLN B CA 1
ATOM 3112 C C . GLN B 1 191 ? -12.484 16.203 12.867 1 98.75 191 GLN B C 1
ATOM 3114 O O . GLN B 1 191 ? -13.055 16.516 11.82 1 98.75 191 GLN B O 1
ATOM 3119 N N . VAL B 1 192 ? -11.875 15.023 13.016 1 98.75 192 VAL B N 1
ATOM 3120 C CA . VAL B 1 192 ? -11.781 14.055 11.93 1 98.75 192 VAL B CA 1
ATOM 3121 C C . VAL B 1 192 ? -13.164 13.484 11.633 1 98.75 192 VAL B C 1
ATOM 3123 O O . VAL B 1 192 ? -13.508 13.258 10.469 1 98.75 192 VAL B O 1
ATOM 3126 N N . GLU B 1 193 ? -13.906 13.242 12.633 1 98.19 193 GLU B N 1
ATOM 3127 C CA . GLU B 1 193 ? -15.273 12.766 12.422 1 98.19 193 GLU B CA 1
ATOM 3128 C C . GLU B 1 193 ? -16.094 13.758 11.602 1 98.19 193 GLU B C 1
ATOM 3130 O O . GLU B 1 193 ? -16.812 13.367 10.688 1 98.19 193 GLU B O 1
ATOM 3135 N N . SER B 1 194 ? -15.969 15.008 11.984 1 98.19 194 SER B N 1
ATOM 3136 C CA . SER B 1 194 ? -16.656 16.047 11.227 1 98.19 194 SER B CA 1
ATOM 3137 C C . SER B 1 194 ? -16.188 16.078 9.773 1 98.19 194 SER B C 1
ATOM 3139 O O . SER B 1 194 ? -17 16.172 8.852 1 98.19 194 SER B O 1
ATOM 3141 N N . ALA B 1 195 ? -14.906 15.969 9.547 1 98.56 195 ALA B N 1
ATOM 3142 C CA . ALA B 1 195 ? -14.352 15.93 8.195 1 98.56 195 ALA B CA 1
ATOM 3143 C C . ALA B 1 195 ? -14.859 14.711 7.43 1 98.56 195 ALA B C 1
ATOM 3145 O O . ALA B 1 195 ? -15.164 14.797 6.238 1 98.56 195 ALA B O 1
ATOM 3146 N N . ALA B 1 196 ? -14.914 13.578 8.141 1 98.31 196 ALA B N 1
ATOM 3147 C CA . ALA B 1 196 ? -15.406 12.344 7.531 1 98.31 196 ALA B CA 1
ATOM 3148 C C . ALA B 1 196 ? -16.828 12.523 7.027 1 98.31 196 ALA B C 1
ATOM 3150 O O . ALA B 1 196 ? -17.172 12.086 5.922 1 98.31 196 ALA B O 1
ATOM 3151 N N . HIS B 1 197 ? -17.672 13.164 7.812 1 96.69 197 HIS B N 1
ATOM 3152 C CA . HIS B 1 197 ? -19.047 13.406 7.426 1 96.69 197 HIS B CA 1
ATOM 3153 C C . HIS B 1 197 ? -19.125 14.328 6.211 1 96.69 197 HIS B C 1
ATOM 3155 O O . HIS B 1 197 ? -19.938 14.102 5.305 1 96.69 197 HIS B O 1
ATOM 3161 N N . GLU B 1 198 ? -18.344 15.312 6.254 1 96.75 198 GLU B N 1
ATOM 3162 C CA . GLU B 1 198 ? -18.328 16.234 5.129 1 96.75 198 GLU B CA 1
ATOM 3163 C C . GLU B 1 198 ? -17.875 15.539 3.848 1 96.75 198 GLU B C 1
ATOM 3165 O O . GLU B 1 198 ? -18.5 15.711 2.793 1 96.75 198 GLU B O 1
ATOM 3170 N N . LEU B 1 199 ? -16.828 14.773 3.941 1 96.5 199 LEU B N 1
ATOM 3171 C CA . LEU B 1 199 ? -16.312 14.055 2.785 1 96.5 199 LEU B CA 1
ATOM 3172 C C . LEU B 1 199 ? -17.328 13.031 2.283 1 96.5 199 LEU B C 1
ATOM 3174 O O . LEU B 1 199 ? -17.531 12.891 1.075 1 96.5 199 LEU B O 1
ATOM 3178 N N . ALA B 1 200 ? -17.906 12.32 3.236 1 92 200 ALA B N 1
ATOM 3179 C CA . ALA B 1 200 ? -18.906 11.328 2.861 1 92 200 ALA B CA 1
ATOM 3180 C C . ALA B 1 200 ? -20.062 11.977 2.1 1 92 200 ALA B C 1
ATOM 3182 O O . ALA B 1 200 ? -20.562 11.422 1.121 1 92 200 ALA B O 1
ATOM 3183 N N . SER B 1 201 ? -20.438 13.109 2.584 1 92 201 SER B N 1
ATOM 3184 C CA . SER B 1 201 ? -21.5 13.852 1.914 1 92 201 SER B CA 1
ATOM 3185 C C . SER B 1 201 ? -21.078 14.281 0.512 1 92 201 SER B C 1
ATOM 3187 O O . SER B 1 201 ? -21.844 14.148 -0.441 1 92 201 SER B O 1
ATOM 3189 N N . ARG B 1 202 ? -19.922 14.734 0.326 1 92.44 202 ARG B N 1
ATOM 3190 C CA . ARG B 1 202 ? -19.406 15.211 -0.952 1 92.44 202 ARG B CA 1
ATOM 3191 C C . ARG B 1 202 ? -19.344 14.078 -1.971 1 92.44 202 ARG B C 1
ATOM 3193 O O . ARG B 1 202 ? -19.578 14.289 -3.16 1 92.44 202 ARG B O 1
ATOM 3200 N N . PHE B 1 203 ? -19.016 12.898 -1.484 1 94.25 203 PHE B N 1
ATOM 3201 C CA . PHE B 1 203 ? -18.766 11.797 -2.402 1 94.25 203 PHE B CA 1
ATOM 3202 C C . PHE B 1 203 ? -19.938 10.82 -2.43 1 94.25 203 PHE B C 1
ATOM 3204 O O . PHE B 1 203 ? -19.875 9.789 -3.094 1 94.25 203 PHE B O 1
ATOM 3211 N N . GLY B 1 204 ? -20.938 11.125 -1.722 1 88.81 204 GLY B N 1
ATOM 3212 C CA . GLY B 1 204 ? -22.141 10.297 -1.734 1 88.81 204 GLY B CA 1
ATOM 3213 C C . GLY B 1 204 ? -21.938 8.945 -1.077 1 88.81 204 GLY B C 1
ATOM 3214 O O . GLY B 1 204 ? -22.469 7.938 -1.551 1 88.81 204 GLY B O 1
ATOM 3215 N N . THR B 1 205 ? -21.078 8.953 -0.09 1 87.06 205 THR B N 1
ATOM 3216 C CA . THR B 1 205 ? -20.844 7.727 0.667 1 87.06 205 THR B CA 1
ATOM 3217 C C . THR B 1 205 ? -21.422 7.852 2.078 1 87.06 205 THR B C 1
ATOM 3219 O O . THR B 1 205 ? -21.922 8.906 2.459 1 87.06 205 THR B O 1
ATOM 3222 N N . VAL B 1 206 ? -21.562 6.691 2.699 1 75.69 206 VAL B N 1
ATOM 3223 C CA . VAL B 1 206 ? -22.062 6.699 4.074 1 75.69 206 VAL B CA 1
ATOM 3224 C C . VAL B 1 206 ? -20.906 6.402 5.035 1 75.69 206 VAL B C 1
ATOM 3226 O O . VAL B 1 206 ? -20.016 5.621 4.715 1 75.69 206 VAL B O 1
ATOM 3229 N N . THR B 1 207 ? -20.906 7.129 6.129 1 76.81 207 THR B N 1
ATOM 3230 C CA . THR B 1 207 ? -19.891 6.867 7.148 1 76.81 207 THR B CA 1
ATOM 3231 C C . THR B 1 207 ? -20.219 5.586 7.914 1 76.81 207 THR B C 1
ATOM 3233 O O . THR B 1 207 ? -21.375 5.152 7.949 1 76.81 207 THR B O 1
ATOM 3236 N N . ALA B 1 208 ? -19.203 4.844 8.422 1 65.56 208 ALA B N 1
ATOM 3237 C CA . ALA B 1 208 ? -19.375 3.613 9.188 1 65.56 208 ALA B CA 1
ATOM 3238 C C . ALA B 1 208 ? -20.078 3.885 10.508 1 65.56 208 ALA B C 1
ATOM 3240 O O . ALA B 1 208 ? -20 4.992 11.047 1 65.56 208 ALA B O 1
#

Solvent-accessible surface area (backbone atoms only — not comparable to full-atom values): 21812 Å² total; per-residue (Å²): 133,82,73,74,67,69,72,74,73,74,67,35,25,43,37,32,38,26,20,32,56,86,43,17,48,29,69,59,48,43,52,53,33,20,51,40,44,57,35,37,60,47,41,40,61,57,42,32,42,62,48,50,25,51,33,30,40,52,69,73,47,57,51,48,60,76,76,47,68,65,35,61,70,68,42,48,58,33,45,51,49,19,45,50,49,36,48,48,60,24,26,66,52,62,22,36,33,35,37,27,45,46,52,64,71,48,42,56,29,67,66,54,47,49,52,53,50,53,52,20,64,76,48,48,30,39,76,46,38,38,37,25,37,47,43,71,70,38,16,53,52,43,42,58,72,62,64,46,71,60,45,48,60,47,69,75,36,43,73,65,46,54,71,77,50,58,86,80,66,59,59,76,53,90,60,46,80,38,60,45,30,82,80,41,90,55,57,60,70,60,53,37,50,54,48,38,52,52,50,22,59,74,37,71,48,68,62,102,134,85,76,74,71,69,74,75,72,75,68,36,24,44,37,33,38,26,20,33,54,84,43,17,46,30,70,59,50,43,52,52,33,19,51,38,45,57,36,36,58,47,42,40,61,56,42,32,43,61,48,51,25,51,32,30,41,51,69,70,46,58,52,46,60,77,74,47,68,65,33,60,70,69,41,48,58,34,46,51,48,18,43,49,50,38,46,48,61,23,29,64,53,63,21,37,32,36,38,28,47,47,52,65,71,48,42,58,29,65,65,54,47,48,52,50,51,53,51,20,63,74,49,48,30,39,75,45,38,39,37,24,38,48,43,71,70,38,17,52,50,43,44,59,72,63,64,46,69,59,45,47,63,47,69,74,36,44,72,63,46,55,71,77,51,58,86,82,65,61,60,76,54,89,61,47,80,37,59,44,31,82,81,44,90,54,57,60,70,61,52,38,49,52,50,37,53,52,50,20,60,76,36,71,48,69,64,102

Nearest PDB structures (foldseek):
  3adb-assembly1_B  TM=6.471E-01  e=7.953E-06  Methanocaldococcus jannaschii DSM 2661
  3add-assembly1_B  TM=6.659E-01  e=7.793E-05  Methanocaldococcus jannaschii DSM 2661
  2v54-assembly1_B  TM=5.155E-01  e=6.346E-04  Vaccinia virus Copenhagen
  2zi7-assembly1_B  TM=4.944E-01  e=1.176E-03  Homo sapiens
  6c5c-assembly1_A  TM=2.548E-01  e=2.319E+00  Candida albicans SC5314

Organism: Streptomyces venezuelae (strain ATCC 10712 / CBS 650.69 / DSM 40230 / JCM 4526 / NBRC 13096 / PD 04745) (NCBI:txid953739)

pLDDT: mean 93.82, std 13.03, range [29.19, 98.94]

InterPro domains:
  IPR027417 P-loop containing nucleoside triphosphate hydrolase [G3DSA:3.40.50.300] (14-202)
  IPR027417 P-loop containing nucleoside triphosphate hydrolase [SSF52540] (10-184)

Secondary structure (DSSP, 8-state):
-----------PEEEEEEEE-TTSSHHHHHHHHHHHH--EEEEHHHHHHHHHHHHHHHTTS-TT--SSHHIIIIIHHHHHHHHHHHHHHHHTTT--EEEES--HHHHH-HHHHHHHHHHHHHHTEEEEEEEEE--HHHHHHHHHHHT-GGGHHHHHTHHHHHHHS-TT---SS--EEEE--TT-SS-HHHHHHHHHHHHHHHHT----/-----------PEEEEEEEE-TTSSHHHHHHHHHHHH--EEEEHHHHHHHHHHHHHHHTTS-TT--SSHHIIIIIHHHHHHHHHHHHHHHHTTT--EEEES--HHHHH-HHHHHHHHHHHHHHTEEEEEEEEE--HHHHHHHHHHHT-GGGHHHHHTHHHHHHHS-TT---SS--EEEE--TT-SS-HHHHHHHHHHHHHHHHT----

Sequence (416 aa):
MSTHVATSQIERVPLVLVAGFAGSGKSEAGKLLSLATGWSLLDKDTLTRPLTESLLTALGGDPDDRHSPLYGERVRPLEYECLMKTCWENVEHGVPVIAVAPFLKEVADAQWLARLLRRCDRTGAGAEVLWVDSDESSMQERLTARNARRDTWKLANWREYLTTISLDQRPVRDHLLIDNRMTAATPLAEQVESAAHELASRFGTVTAMSTHVATSQIERVPLVLVAGFAGSGKSEAGKLLSLATGWSLLDKDTLTRPLTESLLTALGGDPDDRHSPLYGERVRPLEYECLMKTCWENVEHGVPVIAVAPFLKEVADAQWLARLLRRCDRTGAGAEVLWVDSDESSMQERLTARNARRDTWKLANWREYLTTISLDQRPVRDHLLIDNRMTAATPLAEQVESAAHELASRFGTVTA

Radius of gyration: 22.6 Å; Cα contacts (8 Å, |Δi|>4): 706; chains: 2; bounding box: 70×58×48 Å